Protein AF-0000000067923393 (afdb_homodimer)

Organism: Mesorhizobium plurifarium (NCBI:txid69974)

pLDDT: mean 88.21, std 11.75, range [45.73, 98.28]

Secondary structure (DSSP, 8-state):
--EEEEEE-TT--S-EEETTTTEEE-SBHHHHHHHHHHHTT-EEEEEESS-S----SEEEE---SSB--HHHHHHHTTSS-EETSS--B--HHHH-TTB--TTS---S-EEEEESSGGGGHHHHHHHHHHHHTT---TTTT-------EEESSGGGS-HHHHH-TTEEEEE---EEETTEEEEEEEEEETTEEEEEEEEESSSS--GGG-SEEEE-PPPHHHHHHHHHHT-SEEEEEEEEETTEEEEEEEESSPBP-HHHHHHHHHHHHHHHHHHHHHHHHH-/--EEEEEE-TT--S-EEETTTTEEE-SBHHHHHHHHHHHTT-EEEEEESS-S----SEEEE---SSB--HHHHHHHTTSS-EETSS--B--HHHH-TTB--TTS---S-EEEEESSGGGGHHHHHHHHHHHHTT---TTTT-------EEESSGGGS-HHHHH-TTEEEEE---EEETTEEEEEEEEEETTEEEEEEEEESSSS--GGG-SEEEE-PPPHHHHHHHHHHT-SEEEEEEEEETTEEEEEEEESSPBP-HHHHHHHHHHHHHHHHHHHHHHHHH-

Structure (mmCIF, N/CA/C/O backbone):
data_AF-0000000067923393-model_v1
#
loop_
_entity.id
_entity.type
_entity.pdbx_description
1 polymer 'ATP-grasp domain-containing protein'
#
loop_
_atom_site.group_PDB
_atom_site.id
_atom_site.type_symbol
_atom_site.label_atom_id
_atom_site.label_alt_id
_atom_site.label_comp_id
_atom_site.label_asym_id
_atom_site.label_entity_id
_atom_site.label_seq_id
_atom_site.pdbx_PDB_ins_code
_atom_site.Cartn_x
_atom_site.Cartn_y
_atom_site.Cartn_z
_atom_site.occupancy
_atom_site.B_iso_or_equiv
_atom_site.auth_seq_id
_atom_site.auth_comp_id
_atom_site.auth_asym_id
_atom_site.auth_atom_id
_atom_site.pdbx_PDB_model_num
ATOM 1 N N . MET A 1 1 ? -23.415 -9.97 -17.914 1 86 1 MET A N 1
ATOM 2 C CA . MET A 1 1 ? -23.41 -10.531 -16.566 1 86 1 MET A CA 1
ATOM 3 C C . MET A 1 1 ? -23.087 -12.021 -16.598 1 86 1 MET A C 1
ATOM 5 O O . MET A 1 1 ? -23.729 -12.785 -17.321 1 86 1 MET A O 1
ATOM 9 N N . ALA A 1 2 ? -21.91 -12.391 -16.109 1 90.92 2 ALA A N 1
ATOM 10 C CA . ALA A 1 2 ? -21.508 -13.795 -16.091 1 90.92 2 ALA A CA 1
ATOM 11 C C . ALA A 1 2 ? -21.603 -14.375 -14.683 1 90.92 2 ALA A C 1
ATOM 13 O O . ALA A 1 2 ? -21.506 -13.642 -13.695 1 90.92 2 ALA A O 1
ATOM 14 N N . ARG A 1 3 ? -21.958 -15.713 -14.657 1 96.64 3 ARG A N 1
ATOM 15 C CA . ARG A 1 3 ? -21.859 -16.481 -13.42 1 96.64 3 ARG A CA 1
ATOM 16 C C . ARG A 1 3 ? -20.465 -17.077 -13.254 1 96.64 3 ARG A C 1
ATOM 18 O O . ARG A 1 3 ? -20.016 -17.859 -14.094 1 96.64 3 ARG A O 1
ATOM 25 N N . ILE A 1 4 ? -19.783 -16.622 -12.185 1 95.75 4 ILE A N 1
ATOM 26 C CA . ILE A 1 4 ? -18.408 -17.037 -11.924 1 95.75 4 ILE A CA 1
ATOM 27 C C . ILE A 1 4 ? -18.379 -18.022 -10.758 1 95.75 4 ILE A C 1
ATOM 29 O O . ILE A 1 4 ? -18.969 -17.766 -9.706 1 95.75 4 ILE A O 1
ATOM 33 N N . ALA A 1 5 ? -17.763 -19.167 -10.977 1 97.36 5 ALA A N 1
ATOM 34 C CA . ALA A 1 5 ? -17.564 -20.143 -9.909 1 97.36 5 ALA A CA 1
ATOM 35 C C . ALA A 1 5 ? -16.1 -20.195 -9.479 1 97.36 5 ALA A C 1
ATOM 37 O O . ALA A 1 5 ? -15.199 -20.179 -10.321 1 97.36 5 ALA A O 1
ATOM 38 N N . VAL A 1 6 ? -15.851 -20.18 -8.205 1 97.54 6 VAL A N 1
ATOM 39 C CA . VAL A 1 6 ? -14.515 -20.379 -7.655 1 97.54 6 VAL A CA 1
ATOM 40 C C . VAL A 1 6 ? -14.434 -21.743 -6.974 1 97.54 6 VAL A C 1
ATOM 42 O O . VAL A 1 6 ? -15.068 -21.967 -5.94 1 97.54 6 VAL A O 1
ATOM 45 N N . ILE A 1 7 ? -13.667 -22.603 -7.559 1 97.99 7 ILE A N 1
ATOM 46 C CA . ILE A 1 7 ? -13.525 -23.954 -7.026 1 97.99 7 ILE A CA 1
ATOM 47 C C . ILE A 1 7 ? -12.401 -23.985 -5.992 1 97.99 7 ILE A C 1
ATOM 49 O O . ILE A 1 7 ? -11.24 -23.731 -6.321 1 97.99 7 ILE A O 1
ATOM 53 N N . THR A 1 8 ? -12.699 -24.286 -4.787 1 97.41 8 THR A N 1
ATOM 54 C CA . THR A 1 8 ? -11.711 -24.37 -3.717 1 97.41 8 THR A CA 1
ATOM 55 C C . THR A 1 8 ? -11.669 -25.777 -3.128 1 97.41 8 THR A C 1
ATOM 57 O O . THR A 1 8 ? -12.563 -26.588 -3.381 1 97.41 8 THR A O 1
ATOM 60 N N . HIS A 1 9 ? -10.567 -26.077 -2.445 1 96.37 9 HIS A N 1
ATOM 61 C CA . HIS A 1 9 ? -10.515 -27.339 -1.715 1 96.37 9 HIS A CA 1
ATOM 62 C C . HIS A 1 9 ? -11.598 -27.4 -0.643 1 96.37 9 HIS A C 1
ATOM 64 O O . HIS A 1 9 ? -11.898 -26.392 -0 1 96.37 9 HIS A O 1
ATOM 70 N N . GLU A 1 10 ? -12.128 -28.506 -0.413 1 94.93 10 GLU A N 1
ATOM 71 C CA . GLU A 1 10 ? -13.256 -28.667 0.501 1 94.93 10 GLU A CA 1
ATOM 72 C C . GLU A 1 10 ? -12.902 -28.184 1.904 1 94.93 10 GLU A C 1
ATOM 74 O O . GLU A 1 10 ? -13.774 -27.731 2.648 1 94.93 10 GLU A O 1
ATOM 79 N N . LEU A 1 11 ? -11.625 -28.155 2.215 1 93.3 11 LEU A N 1
ATOM 80 C CA . LEU A 1 11 ? -11.202 -27.777 3.559 1 93.3 11 LEU A CA 1
ATOM 81 C C . LEU A 1 11 ? -10.573 -26.388 3.56 1 93.3 11 LEU A C 1
ATOM 83 O O . LEU A 1 11 ? -10.082 -25.925 4.592 1 93.3 11 LEU A O 1
ATOM 87 N N . ASP A 1 12 ? -10.541 -25.725 2.376 1 89.76 12 ASP A N 1
ATOM 88 C CA . ASP A 1 12 ? -9.942 -24.399 2.266 1 89.76 12 ASP A CA 1
ATOM 89 C C . ASP A 1 12 ? -10.873 -23.327 2.828 1 89.76 12 ASP A C 1
ATOM 91 O O . ASP A 1 12 ? -12.096 -23.462 2.76 1 89.76 12 ASP A O 1
ATOM 95 N N . ARG A 1 13 ? -10.216 -22.33 3.404 1 82.39 13 ARG A N 1
ATOM 96 C CA . ARG A 1 13 ? -10.951 -21.146 3.836 1 82.39 13 ARG A CA 1
ATOM 97 C C . ARG A 1 13 ? -10.667 -19.961 2.92 1 82.39 13 ARG A C 1
ATOM 99 O O . ARG A 1 13 ? -9.899 -19.064 3.275 1 82.39 13 ARG A O 1
ATOM 106 N N . PHE A 1 14 ? -11.326 -20.072 1.775 1 88.27 14 PHE A N 1
ATOM 107 C CA . PHE A 1 14 ? -11.149 -18.993 0.81 1 88.27 14 PHE A CA 1
ATOM 108 C C . PHE A 1 14 ? -11.611 -17.663 1.393 1 88.27 14 PHE A C 1
ATOM 110 O O . PHE A 1 14 ? -10.937 -16.643 1.236 1 88.27 14 PHE A O 1
ATOM 117 N N . GLN A 1 15 ? -12.671 -17.712 2.021 1 81.13 15 GLN A N 1
ATOM 118 C CA . GLN A 1 15 ? -13.236 -16.528 2.661 1 81.13 15 GLN A CA 1
ATOM 119 C C . GLN A 1 15 ? -13.7 -16.84 4.081 1 81.13 15 GLN A C 1
ATOM 121 O O . GLN A 1 15 ? -14.154 -17.951 4.362 1 81.13 15 GLN A O 1
ATOM 126 N N . SER A 1 16 ? -13.28 -15.906 4.857 1 75.6 16 SER A N 1
ATOM 127 C CA . SER A 1 16 ? -13.72 -16.038 6.242 1 75.6 16 SER A CA 1
ATOM 128 C C . SER A 1 16 ? -14.385 -14.758 6.735 1 75.6 16 SER A C 1
ATOM 130 O O . SER A 1 16 ? -14.307 -13.718 6.077 1 75.6 16 SER A O 1
ATOM 132 N N . ARG A 1 17 ? -15.28 -14.805 7.599 1 66.08 17 ARG A N 1
ATOM 133 C CA . ARG A 1 17 ? -15.876 -13.639 8.243 1 66.08 17 ARG A CA 1
ATOM 134 C C . ARG A 1 17 ? -15.006 -13.144 9.393 1 66.08 17 ARG A C 1
ATOM 136 O O . ARG A 1 17 ? -14.582 -13.931 10.241 1 66.08 17 ARG A O 1
ATOM 143 N N . ARG A 1 18 ? -14.469 -11.96 8.993 1 57.73 18 ARG A N 1
ATOM 144 C CA . ARG A 1 18 ? -13.596 -11.418 10.029 1 57.73 18 ARG A CA 1
ATOM 145 C C . ARG A 1 18 ? -14.238 -10.217 10.715 1 57.73 18 ARG A C 1
ATOM 147 O O . ARG A 1 18 ? -14.9 -9.406 10.065 1 57.73 18 ARG A O 1
ATOM 154 N N . GLY A 1 19 ? -14.009 -10.096 12.007 1 45.73 19 GLY A N 1
ATOM 155 C CA . GLY A 1 19 ? -14.387 -8.954 12.823 1 45.73 19 GLY A CA 1
ATOM 156 C C . GLY A 1 19 ? -15.831 -9.002 13.286 1 45.73 19 GLY A C 1
ATOM 157 O O . GLY A 1 19 ? -16.571 -9.923 12.933 1 45.73 19 GLY A O 1
ATOM 158 N N . LEU A 1 20 ? -16.041 -8.091 14.191 1 46 20 LEU A N 1
ATOM 159 C CA . LEU A 1 20 ? -17.338 -7.994 14.85 1 46 20 LEU A CA 1
ATOM 160 C C . LEU A 1 20 ? -18.456 -7.822 13.827 1 46 20 LEU A C 1
ATOM 162 O O . LEU A 1 20 ? -19.582 -8.273 14.049 1 46 20 LEU A O 1
ATOM 166 N N . LEU A 1 21 ? -18.099 -7.245 12.723 1 54.94 21 LEU A N 1
ATOM 167 C CA . LEU A 1 21 ? -19.14 -6.968 11.739 1 54.94 21 LEU A CA 1
ATOM 168 C C . LEU A 1 21 ? -19.22 -8.085 10.704 1 54.94 21 LEU A C 1
ATOM 170 O O . LEU A 1 21 ? -19.993 -7.997 9.747 1 54.94 21 LEU A O 1
ATOM 174 N N . MET A 1 22 ? -18.487 -9.146 10.928 1 61.59 22 MET A N 1
ATOM 175 C CA . MET A 1 22 ? -18.485 -10.357 10.112 1 61.59 22 MET A CA 1
ATOM 176 C C . MET A 1 22 ? -18.216 -10.027 8.648 1 61.59 22 MET A C 1
ATOM 178 O O . MET A 1 22 ? -18.901 -10.531 7.757 1 61.59 22 MET A O 1
ATOM 182 N N . ARG A 1 23 ? -17.341 -9.007 8.513 1 62.92 23 ARG A N 1
ATOM 183 C CA . ARG A 1 23 ? -17.01 -8.659 7.135 1 62.92 23 ARG A CA 1
ATOM 184 C C . ARG A 1 23 ? -16.225 -9.778 6.461 1 62.92 23 ARG A C 1
ATOM 186 O O . ARG A 1 23 ? -15.363 -10.402 7.084 1 62.92 23 ARG A O 1
ATOM 193 N N . ARG A 1 24 ? -16.646 -10.092 5.282 1 72.05 24 ARG A N 1
ATOM 194 C CA . ARG A 1 24 ? -15.968 -11.127 4.509 1 72.05 24 ARG A CA 1
ATOM 195 C C . ARG A 1 24 ? -14.538 -10.713 4.175 1 72.05 24 ARG A C 1
ATOM 197 O O . ARG A 1 24 ? -14.293 -9.57 3.783 1 72.05 24 ARG A O 1
ATOM 204 N N . ASP A 1 25 ? -13.595 -11.614 4.581 1 74.42 25 ASP A N 1
ATOM 205 C CA . ASP A 1 25 ? -12.18 -11.383 4.305 1 74.42 25 ASP A CA 1
ATOM 206 C C . ASP A 1 25 ? -11.518 -12.64 3.744 1 74.42 25 ASP A C 1
ATOM 208 O O . ASP A 1 25 ? -12.064 -13.739 3.859 1 74.42 25 ASP A O 1
ATOM 212 N N . SER A 1 26 ? -10.538 -12.397 2.993 1 83.31 26 SER A N 1
ATOM 213 C CA . SER A 1 26 ? -9.791 -13.486 2.371 1 83.31 26 SER A CA 1
ATOM 214 C C . SER A 1 26 ? -8.302 -13.165 2.301 1 83.31 26 SER A C 1
ATOM 216 O O . SER A 1 26 ? -7.918 -12.005 2.141 1 83.31 26 SER A O 1
ATOM 218 N N . PRO A 1 27 ? -7.471 -14.14 2.491 1 83.38 27 PRO A N 1
ATOM 219 C CA . PRO A 1 27 ? -6.038 -13.897 2.308 1 83.38 27 PRO A CA 1
ATOM 220 C C . PRO A 1 27 ? -5.628 -13.868 0.837 1 83.38 27 PRO A C 1
ATOM 222 O O . PRO A 1 27 ? -4.49 -13.514 0.517 1 83.38 27 PRO A O 1
ATOM 225 N N . TYR A 1 28 ? -6.595 -14.152 -0.038 1 89.73 28 TYR A N 1
ATOM 226 C CA . TYR A 1 28 ? -6.26 -14.325 -1.447 1 89.73 28 TYR A CA 1
ATOM 227 C C . TYR A 1 28 ? -6.583 -13.066 -2.243 1 89.73 28 TYR A C 1
ATOM 229 O O . TYR A 1 28 ? -7.652 -12.475 -2.075 1 89.73 28 TYR A O 1
ATOM 237 N N . MET A 1 29 ? -5.663 -12.741 -3.081 1 88.65 29 MET A N 1
ATOM 238 C CA . MET A 1 29 ? -5.849 -11.596 -3.968 1 88.65 29 MET A CA 1
ATOM 239 C C . MET A 1 29 ? -7.089 -11.779 -4.838 1 88.65 29 MET A C 1
ATOM 241 O O . MET A 1 29 ? -7.778 -10.808 -5.155 1 88.65 29 MET A O 1
ATOM 245 N N . LEU A 1 30 ? -7.397 -13.038 -5.209 1 93.32 30 LEU A N 1
ATOM 246 C CA . LEU A 1 30 ? -8.557 -13.328 -6.044 1 93.32 30 LEU A CA 1
ATOM 247 C C . LEU A 1 30 ? -9.829 -12.758 -5.425 1 93.32 30 LEU A C 1
ATOM 249 O O . LEU A 1 30 ? -10.739 -12.338 -6.143 1 93.32 30 LEU A O 1
ATOM 253 N N . PHE A 1 31 ? -9.864 -12.701 -4.135 1 88.84 31 PHE A N 1
ATOM 254 C CA . PHE A 1 31 ? -11.016 -12.148 -3.433 1 88.84 31 PHE A CA 1
ATOM 255 C C . PHE A 1 31 ? -11.271 -10.708 -3.863 1 88.84 31 PHE A C 1
ATOM 257 O O . PHE A 1 31 ? -12.411 -10.329 -4.138 1 88.84 31 PHE A O 1
ATOM 264 N N . ASP A 1 32 ? -10.26 -9.944 -3.936 1 83.27 32 ASP A N 1
ATOM 265 C CA . ASP A 1 32 ? -10.387 -8.543 -4.325 1 83.27 32 ASP A CA 1
ATOM 266 C C . ASP A 1 32 ? -10.793 -8.415 -5.792 1 83.27 32 ASP A C 1
ATOM 268 O O . ASP A 1 32 ? -11.565 -7.525 -6.152 1 83.27 32 ASP A O 1
ATOM 272 N N . VAL A 1 33 ? -10.262 -9.267 -6.625 1 88.09 33 VAL A N 1
ATOM 273 C CA . VAL A 1 33 ? -10.607 -9.268 -8.043 1 88.09 33 VAL A CA 1
ATOM 274 C C . VAL A 1 33 ? -12.088 -9.598 -8.215 1 88.09 33 VAL A C 1
ATOM 276 O O . VAL A 1 33 ? -12.79 -8.946 -8.992 1 88.09 33 VAL A O 1
ATOM 279 N N . LEU A 1 34 ? -12.541 -10.586 -7.453 1 90.42 34 LEU A N 1
ATOM 280 C CA . LEU A 1 34 ? -13.936 -11.004 -7.53 1 90.42 34 LEU A CA 1
ATOM 281 C C . LEU A 1 34 ? -14.862 -9.904 -7.022 1 90.42 34 LEU A C 1
ATOM 283 O O . LEU A 1 34 ? -15.952 -9.705 -7.563 1 90.42 34 LEU A O 1
ATOM 287 N N . GLU A 1 35 ? -14.398 -9.214 -5.955 1 83.51 35 GLU A N 1
ATOM 288 C CA . GLU A 1 35 ? -15.194 -8.094 -5.463 1 83.51 35 GLU A CA 1
ATOM 289 C C . GLU A 1 35 ? -15.345 -7.013 -6.53 1 83.51 35 GLU A C 1
ATOM 291 O O . GLU A 1 35 ? -16.417 -6.422 -6.675 1 83.51 35 GLU A O 1
ATOM 296 N N . GLU A 1 36 ? -14.276 -6.763 -7.22 1 79.26 36 GLU A N 1
ATOM 297 C CA . GLU A 1 36 ? -14.339 -5.817 -8.331 1 79.26 36 GLU A CA 1
ATOM 298 C C . GLU A 1 36 ? -15.293 -6.305 -9.417 1 79.26 36 GLU A C 1
ATOM 300 O O . GLU A 1 36 ? -16.086 -5.525 -9.95 1 79.26 36 GLU A O 1
ATOM 305 N N . LEU A 1 37 ? -15.289 -7.582 -9.734 1 86.97 37 LEU A N 1
ATOM 306 C CA . LEU A 1 37 ? -16.159 -8.158 -10.753 1 86.97 37 LEU A CA 1
ATOM 307 C C . LEU A 1 37 ? -17.621 -8.081 -10.327 1 86.97 37 LEU A C 1
ATOM 309 O O . LEU A 1 37 ? -18.498 -7.805 -11.149 1 86.97 37 LEU A O 1
ATOM 313 N N . LYS A 1 38 ? -17.843 -8.292 -9.028 1 84.89 38 LYS A N 1
ATOM 314 C CA . LYS A 1 38 ? -19.198 -8.143 -8.503 1 84.89 38 LYS A CA 1
ATOM 315 C C . LYS A 1 38 ? -19.697 -6.711 -8.669 1 84.89 38 LYS A C 1
ATOM 317 O O . LYS A 1 38 ? -20.84 -6.49 -9.075 1 84.89 38 LYS A O 1
ATOM 322 N N . ARG A 1 39 ? -18.829 -5.814 -8.357 1 77.74 39 ARG A N 1
ATOM 323 C CA . ARG A 1 39 ? -19.178 -4.405 -8.505 1 77.74 39 ARG A CA 1
ATOM 324 C C . ARG A 1 39 ? -19.528 -4.076 -9.953 1 77.74 39 ARG A C 1
ATOM 326 O O . ARG A 1 39 ? -20.346 -3.192 -10.214 1 77.74 39 ARG A O 1
ATOM 333 N N . ARG A 1 40 ? -18.984 -4.871 -10.86 1 77.05 40 ARG A N 1
ATOM 334 C CA . ARG A 1 40 ? -19.187 -4.649 -12.288 1 77.05 40 ARG A CA 1
ATOM 335 C C . ARG A 1 40 ? -20.392 -5.432 -12.798 1 77.05 40 ARG A C 1
ATOM 337 O O . ARG A 1 40 ? -20.673 -5.437 -13.999 1 77.05 40 ARG A O 1
ATOM 344 N N . GLY A 1 41 ? -21.024 -6.189 -11.923 1 83.81 41 GLY A N 1
ATOM 345 C CA . GLY A 1 41 ? -22.308 -6.767 -12.289 1 83.81 41 GLY A CA 1
ATOM 346 C C . GLY A 1 41 ? -22.271 -8.279 -12.401 1 83.81 41 GLY A C 1
ATOM 347 O O . GLY A 1 41 ? -23.298 -8.914 -12.649 1 83.81 41 GLY A O 1
ATOM 348 N N . HIS A 1 42 ? -21.139 -8.944 -12.191 1 88.07 42 HIS A N 1
ATOM 349 C CA . HIS A 1 42 ? -21.036 -10.397 -12.263 1 88.07 42 HIS A CA 1
ATOM 350 C C . HIS A 1 42 ? -21.451 -11.044 -10.945 1 88.07 42 HIS A C 1
ATOM 352 O O . HIS A 1 42 ? -21.466 -10.386 -9.903 1 88.07 42 HIS A O 1
ATOM 358 N N . SER A 1 43 ? -21.885 -12.251 -11.031 1 94.21 43 SER A N 1
ATOM 359 C CA . SER A 1 43 ? -22.188 -13.032 -9.836 1 94.21 43 SER A CA 1
ATOM 360 C C . SER A 1 43 ? -21.082 -14.038 -9.538 1 94.21 43 SER A C 1
ATOM 362 O O . SER A 1 43 ? -20.477 -14.595 -10.457 1 94.21 43 SER A O 1
ATOM 364 N N . VAL A 1 44 ? -20.851 -14.213 -8.288 1 92.55 44 VAL A N 1
ATOM 365 C CA . VAL A 1 44 ? -19.757 -15.087 -7.878 1 92.55 44 VAL A CA 1
ATOM 366 C C . VAL A 1 44 ? -20.27 -16.127 -6.885 1 92.55 44 VAL A C 1
ATOM 368 O O . VAL A 1 44 ? -21.032 -15.8 -5.972 1 92.55 44 VAL A O 1
ATOM 371 N N . GLN A 1 45 ? -19.92 -17.325 -7.119 1 95.31 45 GLN A N 1
ATOM 372 C CA . GLN A 1 45 ? -20.206 -18.419 -6.197 1 95.31 45 GLN A CA 1
ATOM 373 C C . GLN A 1 45 ? -18.93 -19.166 -5.818 1 95.31 45 GLN A C 1
ATOM 375 O O . GLN A 1 45 ? -18.122 -19.505 -6.685 1 95.31 45 GLN A O 1
ATOM 380 N N . ILE A 1 46 ? -18.77 -19.417 -4.553 1 94.91 46 ILE A N 1
ATOM 381 C CA . ILE A 1 46 ? -17.645 -20.209 -4.067 1 94.91 46 ILE A CA 1
ATOM 382 C C . ILE A 1 46 ? -18.067 -21.67 -3.923 1 94.91 46 ILE A C 1
ATOM 384 O O . ILE A 1 46 ? -19.021 -21.979 -3.205 1 94.91 46 ILE A O 1
ATOM 388 N N . LEU A 1 47 ? -17.415 -22.535 -4.66 1 96.3 47 LEU A N 1
ATOM 389 C CA . LEU A 1 47 ? -17.682 -23.968 -4.599 1 96.3 47 LEU A CA 1
ATOM 390 C C . LEU A 1 47 ? -16.623 -24.684 -3.768 1 96.3 47 LEU A C 1
ATOM 392 O O . LEU A 1 47 ? -15.485 -24.848 -4.214 1 96.3 47 LEU A O 1
ATOM 396 N N . LYS A 1 48 ? -17.02 -25.133 -2.611 1 94.72 48 LYS A N 1
ATOM 397 C CA . LYS A 1 48 ? -16.118 -25.882 -1.741 1 94.72 48 LYS A CA 1
ATOM 398 C C . LYS A 1 48 ? -16.146 -27.371 -2.072 1 94.72 48 LYS A C 1
ATOM 400 O O . LYS A 1 48 ? -17.127 -28.059 -1.782 1 94.72 48 LYS A O 1
ATOM 405 N N . GLY A 1 49 ? -15.084 -27.776 -2.627 1 95.5 49 GLY A N 1
ATOM 406 C CA . GLY A 1 49 ? -15.04 -29.17 -3.041 1 95.5 49 GLY A CA 1
ATOM 407 C C . GLY A 1 49 ? -15.647 -29.404 -4.411 1 95.5 49 GLY A C 1
ATOM 408 O O . GLY A 1 49 ? -15.674 -28.499 -5.247 1 95.5 49 GLY A O 1
ATOM 409 N N . ILE A 1 50 ? -15.991 -30.687 -4.64 1 96.39 50 ILE A N 1
ATOM 410 C CA . ILE A 1 50 ? -16.38 -31.054 -5.997 1 96.39 50 ILE A CA 1
ATOM 411 C C . ILE A 1 50 ? -17.754 -31.721 -5.977 1 96.39 50 ILE A C 1
ATOM 413 O O . ILE A 1 50 ? -18.092 -32.486 -6.883 1 96.39 50 ILE A O 1
ATOM 417 N N . SER A 1 51 ? -18.533 -31.407 -5.008 1 94.79 51 SER A N 1
ATOM 418 C CA . SER A 1 51 ? -19.814 -32.092 -4.86 1 94.79 51 SER A CA 1
ATOM 419 C C . SER A 1 51 ? -20.915 -31.378 -5.636 1 94.79 51 SER A C 1
ATOM 421 O O . SER A 1 51 ? -21.893 -32.002 -6.052 1 94.79 51 SER A O 1
ATOM 423 N N . ALA A 1 52 ? -20.815 -30.067 -5.77 1 94.32 52 ALA A N 1
ATOM 424 C CA . ALA A 1 52 ? -21.847 -29.287 -6.448 1 94.32 52 ALA A CA 1
ATOM 425 C C . ALA A 1 52 ? -21.824 -29.537 -7.953 1 94.32 52 ALA A C 1
ATOM 427 O O . ALA A 1 52 ? -20.768 -29.811 -8.527 1 94.32 52 ALA A O 1
ATOM 428 N N . LYS A 1 53 ? -22.926 -29.475 -8.547 1 93.8 53 LYS A N 1
ATOM 429 C CA . LYS A 1 53 ? -22.989 -29.551 -10.004 1 93.8 53 LYS A CA 1
ATOM 430 C C . LYS A 1 53 ? -22.38 -28.309 -10.647 1 93.8 53 LYS A C 1
ATOM 432 O O . LYS A 1 53 ? -22.643 -27.186 -10.211 1 93.8 53 LYS A O 1
ATOM 437 N N . PRO A 1 54 ? -21.619 -28.53 -11.624 1 91.22 54 PRO A N 1
ATOM 438 C CA . PRO A 1 54 ? -21.023 -27.387 -12.32 1 91.22 54 PRO A CA 1
ATOM 439 C C . PRO A 1 54 ? -22.065 -26.501 -12.998 1 91.22 54 PRO A C 1
ATOM 441 O O . PRO A 1 54 ? -22.792 -26.961 -13.882 1 91.22 54 PRO A O 1
ATOM 444 N N . ALA A 1 55 ? -22.203 -25.331 -12.526 1 91.79 55 ALA A N 1
ATOM 445 C CA . ALA A 1 55 ? -23.172 -24.388 -13.08 1 91.79 55 ALA A CA 1
ATOM 446 C C . ALA A 1 55 ? -22.628 -22.963 -13.052 1 91.79 55 ALA A C 1
ATOM 448 O O . ALA A 1 55 ? -22.873 -22.216 -12.102 1 91.79 55 ALA A O 1
ATOM 449 N N . ALA A 1 56 ? -21.894 -22.578 -13.942 1 95.13 56 ALA A N 1
ATOM 450 C CA . ALA A 1 56 ? -21.356 -21.233 -14.125 1 95.13 56 ALA A CA 1
ATOM 451 C C . ALA A 1 56 ? -20.856 -21.032 -15.553 1 95.13 56 ALA A C 1
ATOM 453 O O . ALA A 1 56 ? -20.609 -22.002 -16.273 1 95.13 56 ALA A O 1
ATOM 454 N N . ASP A 1 57 ? -20.789 -19.881 -15.983 1 94.43 57 ASP A N 1
ATOM 455 C CA . ASP A 1 57 ? -20.284 -19.568 -17.316 1 94.43 57 ASP A CA 1
ATOM 456 C C . ASP A 1 57 ? -18.764 -19.712 -17.375 1 94.43 57 ASP A C 1
ATOM 458 O O . ASP A 1 57 ? -18.21 -20.074 -18.415 1 94.43 57 ASP A O 1
ATOM 462 N N . ILE A 1 58 ? -18.142 -19.394 -16.302 1 95.81 58 ILE A N 1
ATOM 463 C CA . ILE A 1 58 ? -16.69 -19.46 -16.179 1 95.81 58 ILE A CA 1
ATOM 464 C C . ILE A 1 58 ? -16.31 -19.82 -14.745 1 95.81 58 ILE A C 1
ATOM 466 O O . ILE A 1 58 ? -16.993 -19.424 -13.797 1 95.81 58 ILE A O 1
ATOM 470 N N . ALA A 1 59 ? -15.251 -20.635 -14.578 1 97.35 59 ALA A N 1
ATOM 471 C CA . ALA A 1 59 ? -14.786 -21.053 -13.258 1 97.35 59 ALA A CA 1
ATOM 472 C C . ALA A 1 59 ? -13.309 -20.718 -13.065 1 97.35 59 ALA A C 1
ATOM 474 O O . ALA A 1 59 ? -12.601 -20.428 -14.032 1 97.35 59 ALA A O 1
ATOM 475 N N . VAL A 1 60 ? -12.879 -20.645 -11.878 1 97.54 60 VAL A N 1
ATOM 476 C CA . VAL A 1 60 ? -11.475 -20.527 -11.495 1 97.54 60 VAL A CA 1
ATOM 477 C C . VAL A 1 60 ? -11.079 -21.706 -10.61 1 97.54 60 VAL A C 1
ATOM 479 O O . VAL A 1 60 ? -11.693 -21.941 -9.567 1 97.54 60 VAL A O 1
ATOM 482 N N . LEU A 1 61 ? -10.146 -22.472 -11.084 1 98.2 61 LEU A N 1
ATOM 483 C CA . LEU A 1 61 ? -9.588 -23.529 -10.248 1 98.2 61 LEU A CA 1
ATOM 484 C C . LEU A 1 61 ? -8.614 -22.956 -9.225 1 98.2 61 LEU A C 1
ATOM 486 O O . LEU A 1 61 ? -7.424 -22.807 -9.509 1 98.2 61 LEU A O 1
ATOM 490 N N . HIS A 1 62 ? -9.125 -22.604 -8.054 1 97.74 62 HIS A N 1
ATOM 491 C CA . HIS A 1 62 ? -8.384 -21.941 -6.987 1 97.74 62 HIS A CA 1
ATOM 492 C C . HIS A 1 62 ? -8.052 -22.912 -5.86 1 97.74 62 HIS A C 1
ATOM 494 O O . HIS A 1 62 ? -8.677 -22.875 -4.797 1 97.74 62 HIS A O 1
ATOM 500 N N . LEU A 1 63 ? -7.115 -23.732 -6.088 1 97.22 63 LEU A N 1
ATOM 501 C CA . LEU A 1 63 ? -6.623 -24.66 -5.076 1 97.22 63 LEU A CA 1
ATOM 502 C C . LEU A 1 63 ? -5.238 -24.247 -4.588 1 97.22 63 LEU A C 1
ATOM 504 O O . LEU A 1 63 ? -4.282 -24.224 -5.366 1 97.22 63 LEU A O 1
ATOM 508 N N . ASP A 1 64 ? -5.153 -23.918 -3.337 1 95.57 64 ASP A N 1
ATOM 509 C CA . ASP A 1 64 ? -3.877 -23.529 -2.744 1 95.57 64 ASP A CA 1
ATOM 510 C C . ASP A 1 64 ? -3.057 -24.756 -2.351 1 95.57 64 ASP A C 1
ATOM 512 O O . ASP A 1 64 ? -2.822 -24.998 -1.165 1 95.57 64 ASP A O 1
ATOM 516 N N . VAL A 1 65 ? -2.642 -25.488 -3.338 1 95.76 65 VAL A N 1
ATOM 517 C CA . VAL A 1 65 ? -1.833 -26.691 -3.173 1 95.76 65 VAL A CA 1
ATOM 518 C C . VAL A 1 65 ? -0.795 -26.773 -4.29 1 95.76 65 VAL A C 1
ATOM 520 O O . VAL A 1 65 ? -0.933 -26.114 -5.324 1 95.76 65 VAL A O 1
ATOM 523 N N . THR A 1 66 ? 0.172 -27.573 -4.078 1 96.09 66 THR A N 1
ATOM 524 C CA . THR A 1 66 ? 1.266 -27.7 -5.035 1 96.09 66 THR A CA 1
ATOM 525 C C . THR A 1 66 ? 0.812 -28.465 -6.276 1 96.09 66 THR A C 1
ATOM 527 O O . THR A 1 66 ? 1.032 -28.017 -7.403 1 96.09 66 THR A O 1
ATOM 530 N N . MET A 1 67 ? 0.203 -29.607 -6.037 1 95.98 67 MET A N 1
ATOM 531 C CA . MET A 1 67 ? -0.324 -30.446 -7.11 1 95.98 67 MET A CA 1
ATOM 532 C C . MET A 1 67 ? -1.841 -30.565 -7.011 1 95.98 67 MET A C 1
ATOM 534 O O . MET A 1 67 ? -2.371 -30.961 -5.971 1 95.98 67 MET A O 1
ATOM 538 N N . THR A 1 68 ? -2.496 -30.234 -8.062 1 96.96 68 THR A N 1
ATOM 539 C CA . THR A 1 68 ? -3.951 -30.332 -8.104 1 96.96 68 THR A CA 1
ATOM 540 C C . THR A 1 68 ? -4.393 -31.792 -8.145 1 96.96 68 THR A C 1
ATOM 542 O O . THR A 1 68 ? -3.966 -32.552 -9.016 1 96.96 68 THR A O 1
ATOM 545 N N . PRO A 1 69 ? -5.18 -32.208 -7.166 1 96.23 69 PRO A N 1
ATOM 546 C CA . PRO A 1 69 ? -5.703 -33.574 -7.248 1 96.23 69 PRO A CA 1
ATOM 547 C C . PRO A 1 69 ? -6.49 -33.829 -8.532 1 96.23 69 PRO A C 1
ATOM 549 O O . PRO A 1 69 ? -7.228 -32.954 -8.991 1 96.23 69 PRO A O 1
ATOM 552 N N . PRO A 1 70 ? -6.326 -35.013 -9.079 1 96.56 70 PRO A N 1
ATOM 553 C CA . PRO A 1 70 ? -6.957 -35.311 -10.367 1 96.56 70 PRO A CA 1
ATOM 554 C C . PRO A 1 70 ? -8.475 -35.144 -10.333 1 96.56 70 PRO A C 1
ATOM 556 O O . PRO A 1 70 ? -9.077 -34.736 -11.329 1 96.56 70 PRO A O 1
ATOM 559 N N . ASP A 1 71 ? -9.148 -35.444 -9.248 1 96.98 71 ASP A N 1
ATOM 560 C CA . ASP A 1 71 ? -10.601 -35.331 -9.167 1 96.98 71 ASP A CA 1
ATOM 561 C C . ASP A 1 71 ? -11.048 -33.878 -9.314 1 96.98 71 ASP A C 1
ATOM 563 O O . ASP A 1 71 ? -12.097 -33.602 -9.9 1 96.98 71 ASP A O 1
ATOM 567 N N . TYR A 1 72 ? -10.28 -32.996 -8.753 1 97.64 72 TYR A N 1
ATOM 568 C CA . TYR A 1 72 ? -10.611 -31.584 -8.906 1 97.64 72 TYR A CA 1
ATOM 569 C C . TYR A 1 72 ? -10.427 -31.133 -10.35 1 97.64 72 TYR A C 1
ATOM 571 O O . TYR A 1 72 ? -11.227 -30.351 -10.869 1 97.64 72 TYR A O 1
ATOM 579 N N . ALA A 1 73 ? -9.356 -31.586 -10.993 1 97.06 73 ALA A N 1
ATOM 580 C CA . ALA A 1 73 ? -9.137 -31.26 -12.399 1 97.06 73 ALA A CA 1
ATOM 581 C C . ALA A 1 73 ? -10.276 -31.784 -13.268 1 97.06 73 ALA A C 1
ATOM 583 O O . ALA A 1 73 ? -10.754 -31.085 -14.165 1 97.06 73 ALA A O 1
ATOM 584 N N . ASP A 1 74 ? -10.653 -33.011 -13.003 1 97.44 74 ASP A N 1
ATOM 585 C CA . ASP A 1 74 ? -11.755 -33.614 -13.747 1 97.44 74 ASP A CA 1
ATOM 586 C C . ASP A 1 74 ? -13.046 -32.823 -13.553 1 97.44 74 ASP A C 1
ATOM 588 O O . ASP A 1 74 ? -13.789 -32.593 -14.509 1 97.44 74 ASP A O 1
ATOM 592 N N . TYR A 1 75 ? -13.317 -32.457 -12.322 1 97.81 75 TYR A N 1
ATOM 593 C CA . TYR A 1 75 ? -14.483 -31.637 -12.011 1 97.81 75 TYR A CA 1
ATOM 594 C C . TYR A 1 75 ? -14.424 -30.304 -12.748 1 97.81 75 TYR A C 1
ATOM 596 O O . TYR A 1 75 ? -15.418 -29.866 -13.332 1 97.81 75 TYR A O 1
ATOM 604 N N . ALA A 1 76 ? -13.287 -29.669 -12.742 1 97.53 76 ALA A N 1
ATOM 605 C CA . ALA A 1 76 ? -13.094 -28.357 -13.353 1 97.53 76 ALA A CA 1
ATOM 606 C C . ALA A 1 76 ? -13.322 -28.415 -14.861 1 97.53 76 ALA A C 1
ATOM 608 O O . ALA A 1 76 ? -13.787 -27.444 -15.463 1 97.53 76 ALA A O 1
ATOM 609 N N . ARG A 1 77 ? -13.035 -29.559 -15.53 1 96.89 77 ARG A N 1
ATOM 610 C CA . ARG A 1 77 ? -13.174 -29.741 -16.971 1 96.89 77 ARG A CA 1
ATOM 611 C C . ARG A 1 77 ? -14.64 -29.693 -17.39 1 96.89 77 ARG A C 1
ATOM 613 O O . ARG A 1 77 ? -14.949 -29.474 -18.563 1 96.89 77 ARG A O 1
ATOM 620 N N . ARG A 1 78 ? -15.493 -29.868 -16.441 1 96.91 78 ARG A N 1
ATOM 621 C CA . ARG A 1 78 ? -16.916 -29.934 -16.756 1 96.91 78 ARG A CA 1
ATOM 622 C C . ARG A 1 78 ? -17.494 -28.54 -16.977 1 96.91 78 ARG A C 1
ATOM 624 O O . ARG A 1 78 ? -18.608 -28.397 -17.485 1 96.91 78 ARG A O 1
ATOM 631 N N . PHE A 1 79 ? -16.793 -27.506 -16.591 1 96.32 79 PHE A N 1
ATOM 632 C CA . PHE A 1 79 ? -17.228 -26.142 -16.865 1 96.32 79 PHE A CA 1
ATOM 633 C C . PHE A 1 79 ? -16.882 -25.739 -18.293 1 96.32 79 PHE A C 1
ATOM 635 O O . PHE A 1 79 ? -15.923 -26.252 -18.873 1 96.32 79 PHE A O 1
ATOM 642 N N . PRO A 1 80 ? -17.698 -24.846 -18.9 1 94.52 80 PRO A N 1
ATOM 643 C CA . PRO A 1 80 ? -17.375 -24.406 -20.259 1 94.52 80 PRO A CA 1
ATOM 644 C C . PRO A 1 80 ? -15.953 -23.863 -20.381 1 94.52 80 PRO A C 1
ATOM 646 O O . PRO A 1 80 ? -15.295 -24.071 -21.404 1 94.52 80 PRO A O 1
ATOM 649 N N . PHE A 1 81 ? -15.471 -23.173 -19.355 1 95.53 81 PHE A N 1
ATOM 650 C CA . PHE A 1 81 ? -14.114 -22.647 -19.257 1 95.53 81 PHE A CA 1
ATOM 651 C C . PHE A 1 81 ? -13.671 -22.56 -17.802 1 95.53 81 PHE A C 1
ATOM 653 O O . PHE A 1 81 ? -14.455 -22.178 -16.931 1 95.53 81 PHE A O 1
ATOM 660 N N . CYS A 1 82 ? -12.49 -22.947 -17.597 1 97.28 82 CYS A N 1
ATOM 661 C CA . CYS A 1 82 ? -11.958 -22.883 -16.24 1 97.28 82 CYS A CA 1
ATOM 662 C C . CYS A 1 82 ? -10.543 -22.318 -16.236 1 97.28 82 CYS A C 1
ATOM 664 O O . CYS A 1 82 ? -9.649 -22.866 -16.882 1 97.28 82 CYS A O 1
ATOM 666 N N . LEU A 1 83 ? -10.411 -21.158 -15.549 1 97.41 83 LEU A N 1
ATOM 667 C CA . LEU A 1 83 ? -9.077 -20.592 -15.379 1 97.41 83 LEU A CA 1
ATOM 668 C C . LEU A 1 83 ? -8.174 -21.552 -14.611 1 97.41 83 LEU A C 1
ATOM 670 O O . LEU A 1 83 ? -8.599 -22.153 -13.622 1 97.41 83 LEU A O 1
ATOM 674 N N . ASN A 1 84 ? -6.895 -21.685 -15.122 1 98.01 84 ASN A N 1
ATOM 675 C CA . ASN A 1 84 ? -5.819 -22.425 -14.472 1 98.01 84 ASN A CA 1
ATOM 676 C C . ASN A 1 84 ? -6.074 -23.929 -14.504 1 98.01 84 ASN A C 1
ATOM 678 O O . ASN A 1 84 ? -5.579 -24.666 -13.65 1 98.01 84 ASN A O 1
ATOM 682 N N . LEU A 1 85 ? -6.914 -24.352 -15.439 1 97.5 85 LEU A N 1
ATOM 683 C CA . LEU A 1 85 ? -7.12 -25.785 -15.622 1 97.5 85 LEU A CA 1
ATOM 684 C C . LEU A 1 85 ? -5.807 -26.484 -15.957 1 97.5 85 LEU A C 1
ATOM 686 O O . LEU A 1 85 ? -5.578 -27.62 -15.535 1 97.5 85 LEU A O 1
ATOM 690 N N . GLY A 1 86 ? -4.981 -25.803 -16.678 1 96.67 86 GLY A N 1
ATOM 691 C CA . GLY A 1 86 ? -3.712 -26.377 -17.096 1 96.67 86 GLY A CA 1
ATOM 692 C C . GLY A 1 86 ? -2.617 -26.225 -16.056 1 96.67 86 GLY A C 1
ATOM 693 O O . GLY A 1 86 ? -1.562 -26.853 -16.162 1 96.67 86 GLY A O 1
ATOM 694 N N . ALA A 1 87 ? -2.804 -25.43 -15.022 1 97.07 87 ALA A N 1
ATOM 695 C CA . ALA A 1 87 ? -1.797 -25.162 -13.999 1 97.07 87 ALA A CA 1
ATOM 696 C C . ALA A 1 87 ? -1.915 -26.149 -12.841 1 97.07 87 ALA A C 1
ATOM 698 O O . ALA A 1 87 ? -2.154 -25.751 -11.699 1 97.07 87 ALA A O 1
ATOM 699 N N . THR A 1 88 ? -1.656 -27.38 -13.079 1 96.25 88 THR A N 1
ATOM 700 C CA . THR A 1 88 ? -1.991 -28.433 -12.127 1 96.25 88 THR A CA 1
ATOM 701 C C . THR A 1 88 ? -0.784 -28.787 -11.264 1 96.25 88 THR A C 1
ATOM 703 O O . THR A 1 88 ? -0.921 -29.459 -10.24 1 96.25 88 THR A O 1
ATOM 706 N N . ASP A 1 89 ? 0.418 -28.427 -11.682 1 97.05 89 ASP A N 1
ATOM 707 C CA . ASP A 1 89 ? 1.642 -28.688 -10.93 1 97.05 89 ASP A CA 1
ATOM 708 C C . ASP A 1 89 ? 2.523 -27.442 -10.865 1 97.05 89 ASP A C 1
ATOM 710 O O . ASP A 1 89 ? 3.105 -27.034 -11.873 1 97.05 89 ASP A O 1
ATOM 714 N N . ILE A 1 90 ? 2.586 -26.884 -9.64 1 97.64 90 ILE A N 1
ATOM 715 C CA . ILE A 1 90 ? 3.366 -25.659 -9.5 1 97.64 90 ILE A CA 1
ATOM 716 C C . ILE A 1 90 ? 4.589 -25.923 -8.625 1 97.64 90 ILE A C 1
ATOM 718 O O . ILE A 1 90 ? 5.141 -24.998 -8.024 1 97.64 90 ILE A O 1
ATOM 722 N N . SER A 1 91 ? 4.989 -27.18 -8.457 1 96.75 91 SER A N 1
ATOM 723 C CA . SER A 1 91 ? 6.183 -27.513 -7.686 1 96.75 91 SER A CA 1
ATOM 724 C C . SER A 1 91 ? 7.408 -26.779 -8.22 1 96.75 91 SER A C 1
ATOM 726 O O . SER A 1 91 ? 7.567 -26.626 -9.433 1 96.75 91 SER A O 1
ATOM 728 N N . LYS A 1 92 ? 8.21 -26.411 -7.344 1 95.35 92 LYS A N 1
ATOM 729 C CA . LYS A 1 92 ? 9.392 -25.652 -7.74 1 95.35 92 LYS A CA 1
ATOM 730 C C . LYS A 1 92 ? 10.308 -26.486 -8.631 1 95.35 92 LYS A C 1
ATOM 732 O O . LYS A 1 92 ? 10.971 -25.951 -9.523 1 95.35 92 LYS A O 1
ATOM 737 N N . ARG A 1 93 ? 10.34 -27.78 -8.491 1 94.15 93 ARG A N 1
ATOM 738 C CA . ARG A 1 93 ? 11.143 -28.66 -9.333 1 94.15 93 ARG A CA 1
ATOM 739 C C . ARG A 1 93 ? 10.712 -28.563 -10.793 1 94.15 93 ARG A C 1
ATOM 741 O O . ARG A 1 93 ? 11.532 -28.72 -11.7 1 94.15 93 ARG A O 1
ATOM 748 N N . ARG A 1 94 ? 9.514 -28.29 -10.956 1 94.14 94 ARG A N 1
ATOM 749 C CA . ARG A 1 94 ? 8.963 -28.221 -12.305 1 94.14 94 ARG A CA 1
ATOM 750 C C . ARG A 1 94 ? 9.087 -26.813 -12.876 1 94.14 94 ARG A C 1
ATOM 752 O O . ARG A 1 94 ? 9.412 -26.641 -14.053 1 94.14 94 ARG A O 1
ATOM 759 N N . VAL A 1 95 ? 8.895 -25.789 -12.094 1 96.81 95 VAL A N 1
ATOM 760 C CA . VAL A 1 95 ? 8.658 -24.454 -12.634 1 96.81 95 VAL A CA 1
ATOM 761 C C . VAL A 1 95 ? 9.948 -23.638 -12.581 1 96.81 95 VAL A C 1
ATOM 763 O O . VAL A 1 95 ? 10.148 -22.729 -13.39 1 96.81 95 VAL A O 1
ATOM 766 N N . SER A 1 96 ? 10.814 -23.911 -11.638 1 96.54 96 SER A N 1
ATOM 767 C CA . SER A 1 96 ? 11.943 -23.023 -11.375 1 96.54 96 SER A CA 1
ATOM 768 C C . SER A 1 96 ? 12.96 -23.071 -12.51 1 96.54 96 SER A C 1
ATOM 770 O O . SER A 1 96 ? 13.409 -24.15 -12.903 1 96.54 96 SER A O 1
ATOM 772 N N . GLY A 1 97 ? 13.308 -21.919 -12.963 1 96.76 97 GLY A N 1
ATOM 773 C CA . GLY A 1 97 ? 14.371 -21.815 -13.95 1 96.76 97 GLY A CA 1
ATOM 774 C C . GLY A 1 97 ? 15.758 -21.85 -13.337 1 96.76 97 GLY A C 1
ATOM 775 O O . GLY A 1 97 ? 16.76 -21.849 -14.056 1 96.76 97 GLY A O 1
ATOM 776 N N . ALA A 1 98 ? 15.824 -21.928 -12.026 1 97.04 98 ALA A N 1
ATOM 777 C CA . ALA A 1 98 ? 17.106 -21.902 -11.327 1 97.04 98 ALA A CA 1
ATOM 778 C C . ALA A 1 98 ? 17.468 -23.285 -10.792 1 97.04 98 ALA A C 1
ATOM 780 O O . ALA A 1 98 ? 18.53 -23.467 -10.193 1 97.04 98 ALA A O 1
ATOM 781 N N . ALA A 1 99 ? 16.593 -24.263 -10.99 1 96.95 99 ALA A N 1
ATOM 782 C CA . ALA A 1 99 ? 16.837 -25.607 -10.474 1 96.95 99 ALA A CA 1
ATOM 783 C C . ALA A 1 99 ? 18.117 -26.196 -11.059 1 96.95 99 ALA A C 1
ATOM 785 O O . ALA A 1 99 ? 18.416 -25.997 -12.239 1 96.95 99 ALA A O 1
ATOM 786 N N . ILE A 1 100 ? 18.832 -26.891 -10.162 1 96.73 100 ILE A N 1
ATOM 787 C CA . ILE A 1 100 ? 20.106 -27.455 -10.595 1 96.73 100 ILE A CA 1
ATOM 788 C C . ILE A 1 100 ? 20.287 -28.846 -9.992 1 96.73 100 ILE A C 1
ATOM 790 O O . ILE A 1 100 ? 19.832 -29.11 -8.877 1 96.73 100 ILE A O 1
ATOM 794 N N . GLY A 1 101 ? 20.917 -29.715 -10.804 1 94.74 101 GLY A N 1
ATOM 795 C CA . GLY A 1 101 ? 21.186 -31.066 -10.339 1 94.74 101 GLY A CA 1
ATOM 796 C C . GLY A 1 101 ? 22.57 -31.225 -9.737 1 94.74 101 GLY A C 1
ATOM 797 O O . GLY A 1 101 ? 23.405 -30.323 -9.84 1 94.74 101 GLY A O 1
ATOM 798 N N . LYS A 1 102 ? 22.754 -32.372 -9.131 1 92.19 102 LYS A N 1
ATOM 799 C CA . LYS A 1 102 ? 23.998 -32.681 -8.431 1 92.19 102 LYS A CA 1
ATOM 800 C C . LYS A 1 102 ? 25.19 -32.632 -9.382 1 92.19 102 LYS A C 1
ATOM 802 O O . LYS A 1 102 ? 26.297 -32.269 -8.979 1 92.19 102 LYS A O 1
ATOM 807 N N . ASP A 1 103 ? 24.964 -32.935 -10.661 1 91.92 103 ASP A N 1
ATOM 808 C CA . ASP A 1 103 ? 26.069 -33.091 -11.6 1 91.92 103 ASP A CA 1
ATOM 809 C C . ASP A 1 103 ? 26.237 -31.843 -12.464 1 91.92 103 ASP A C 1
ATOM 811 O O . ASP A 1 103 ? 27.079 -31.813 -13.364 1 91.92 103 ASP A O 1
ATOM 815 N N . ASP A 1 104 ? 25.41 -30.873 -12.187 1 93.73 104 ASP A N 1
ATOM 816 C CA . ASP A 1 104 ? 25.504 -29.645 -12.971 1 93.73 104 ASP A CA 1
ATOM 817 C C . ASP A 1 104 ? 26.74 -28.838 -12.582 1 93.73 104 ASP A C 1
ATOM 819 O O . ASP A 1 104 ? 27.259 -28.984 -11.473 1 93.73 104 ASP A O 1
ATOM 823 N N . HIS A 1 105 ? 27.193 -28.051 -13.547 1 92.56 105 HIS A N 1
ATOM 824 C CA . HIS A 1 105 ? 28.317 -27.153 -13.306 1 92.56 105 HIS A CA 1
ATOM 825 C C . HIS A 1 105 ? 27.837 -25.776 -12.86 1 92.56 105 HIS A C 1
ATOM 827 O O . HIS A 1 105 ? 27.2 -25.056 -13.632 1 92.56 105 HIS A O 1
ATOM 833 N N . TRP A 1 106 ? 28.077 -25.478 -11.643 1 95.28 106 TRP A N 1
ATOM 834 C CA . TRP A 1 106 ? 27.725 -24.186 -11.062 1 95.28 106 TRP A CA 1
ATOM 835 C C . TRP A 1 106 ? 28.707 -23.798 -9.962 1 95.28 106 TRP A C 1
ATOM 837 O O . TRP A 1 106 ? 28.902 -24.548 -9.003 1 95.28 106 TRP A O 1
ATOM 847 N N . ALA A 1 107 ? 29.358 -22.631 -10.066 1 93.41 107 ALA A N 1
ATOM 848 C CA . ALA A 1 107 ? 30.411 -22.208 -9.146 1 93.41 107 ALA A CA 1
ATOM 849 C C . ALA A 1 107 ? 29.853 -21.299 -8.054 1 93.41 107 ALA A C 1
ATOM 851 O O . ALA A 1 107 ? 30.555 -20.965 -7.097 1 93.41 107 ALA A O 1
ATOM 852 N N . GLY A 1 108 ? 28.605 -20.923 -8.191 1 94.66 108 GLY A N 1
ATOM 853 C CA . GLY A 1 108 ? 28.047 -19.985 -7.23 1 94.66 108 GLY A CA 1
ATOM 854 C C . GLY A 1 108 ? 27.315 -20.664 -6.088 1 94.66 108 GLY A C 1
ATOM 855 O O . GLY A 1 108 ? 27.368 -21.888 -5.951 1 94.66 108 GLY A O 1
ATOM 856 N N . LYS A 1 109 ? 26.688 -19.833 -5.234 1 95.99 109 LYS A N 1
ATOM 857 C CA . LYS A 1 109 ? 25.913 -20.324 -4.098 1 95.99 109 LYS A CA 1
ATOM 858 C C . LYS A 1 109 ? 24.639 -21.023 -4.562 1 95.99 109 LYS A C 1
ATOM 860 O O . LYS A 1 109 ? 24.166 -20.787 -5.676 1 95.99 109 LYS A O 1
ATOM 865 N N . VAL A 1 110 ? 24.21 -21.896 -3.701 1 96.88 110 VAL A N 1
ATOM 866 C CA . VAL A 1 110 ? 22.953 -22.583 -3.981 1 96.88 110 VAL A CA 1
ATOM 867 C C . VAL A 1 110 ? 22.036 -22.499 -2.763 1 96.88 110 VAL A C 1
ATOM 869 O O . VAL A 1 110 ? 22.487 -22.192 -1.657 1 96.88 110 VAL A O 1
ATOM 872 N N . ILE A 1 111 ? 20.764 -22.696 -3.042 1 95.88 111 ILE A N 1
ATOM 873 C CA . ILE A 1 111 ? 19.767 -22.646 -1.978 1 95.88 111 ILE A CA 1
ATOM 874 C C . ILE A 1 111 ? 18.884 -23.89 -2.04 1 95.88 111 ILE A C 1
ATOM 876 O O . ILE A 1 111 ? 18.51 -24.34 -3.126 1 95.88 111 ILE A O 1
ATOM 880 N N . VAL A 1 112 ? 18.681 -24.444 -0.899 1 94.92 112 VAL A N 1
ATOM 881 C CA . VAL A 1 112 ? 17.766 -25.574 -0.785 1 94.92 112 VAL A CA 1
ATOM 882 C C . VAL A 1 112 ? 16.407 -25.091 -0.285 1 94.92 112 VAL A C 1
ATOM 884 O O . VAL A 1 112 ? 16.318 -24.437 0.757 1 94.92 112 VAL A O 1
ATOM 887 N N . LYS A 1 113 ? 15.374 -25.468 -1.089 1 92.94 113 LYS A N 1
ATOM 888 C CA . LYS A 1 113 ? 14.012 -25.052 -0.766 1 92.94 113 LYS A CA 1
ATOM 889 C C . LYS A 1 113 ? 13.048 -26.234 -0.826 1 92.94 113 LYS A C 1
ATOM 891 O O . LYS A 1 113 ? 13.379 -27.285 -1.379 1 92.94 113 LYS A O 1
ATOM 896 N N . SER A 1 114 ? 11.959 -26.037 -0.164 1 93.25 114 SER A N 1
ATOM 897 C CA . SER A 1 114 ? 10.86 -26.963 -0.419 1 93.25 114 SER A CA 1
ATOM 898 C C . SER A 1 114 ? 10.371 -26.857 -1.86 1 93.25 114 SER A C 1
ATOM 900 O O . SER A 1 114 ? 10.278 -25.758 -2.41 1 93.25 114 SER A O 1
ATOM 902 N N . SER A 1 115 ? 10.117 -28.071 -2.44 1 94.42 115 SER A N 1
ATOM 903 C CA . SER A 1 115 ? 9.526 -28.077 -3.774 1 94.42 115 SER A CA 1
ATOM 904 C C . SER A 1 115 ? 8.046 -27.713 -3.725 1 94.42 115 SER A C 1
ATOM 906 O O . SER A 1 115 ? 7.437 -27.429 -4.758 1 94.42 115 SER A O 1
ATOM 908 N N . LEU A 1 116 ? 7.53 -27.609 -2.482 1 93.4 116 LEU A N 1
ATOM 909 C CA . LEU A 1 116 ? 6.101 -27.375 -2.302 1 93.4 116 LEU A CA 1
ATOM 910 C C . LEU A 1 116 ? 5.799 -25.881 -2.24 1 93.4 116 LEU A C 1
ATOM 912 O O . LEU A 1 116 ? 6.687 -25.075 -1.954 1 93.4 116 LEU A O 1
ATOM 916 N N . ASN A 1 117 ? 4.552 -25.641 -2.575 1 90.11 117 ASN A N 1
ATOM 917 C CA . ASN A 1 117 ? 4.048 -24.275 -2.487 1 90.11 117 ASN A CA 1
ATOM 918 C C . ASN A 1 117 ? 4.161 -23.726 -1.067 1 90.11 117 ASN A C 1
ATOM 920 O O . ASN A 1 117 ? 3.755 -24.386 -0.109 1 90.11 117 ASN A O 1
ATOM 924 N N . HIS A 1 118 ? 4.753 -22.582 -1.029 1 88.72 118 HIS A N 1
ATOM 925 C CA . HIS A 1 118 ? 4.881 -21.903 0.256 1 88.72 118 HIS A CA 1
ATOM 926 C C . HIS A 1 118 ? 5.384 -22.856 1.335 1 88.72 118 HIS A C 1
ATOM 928 O O . HIS A 1 118 ? 4.762 -22.989 2.392 1 88.72 118 HIS A O 1
ATOM 934 N N . ARG A 1 119 ? 6.338 -23.598 1.046 1 88.58 119 ARG A N 1
ATOM 935 C CA . ARG A 1 119 ? 7.041 -24.491 1.96 1 88.58 119 ARG A CA 1
ATOM 936 C C . ARG A 1 119 ? 6.134 -25.626 2.423 1 88.58 119 ARG A C 1
ATOM 938 O O . ARG A 1 119 ? 6.372 -26.23 3.471 1 88.58 119 ARG A O 1
ATOM 945 N N . GLY A 1 120 ? 5.056 -25.794 1.738 1 89.37 120 GLY A N 1
ATOM 946 C CA . GLY A 1 120 ? 4.147 -26.876 2.081 1 89.37 120 GLY A CA 1
ATOM 947 C C . GLY A 1 120 ? 3.115 -26.481 3.12 1 89.37 120 GLY A C 1
ATOM 948 O O . GLY A 1 120 ? 2.287 -27.301 3.523 1 89.37 120 GLY A O 1
ATOM 949 N N . THR A 1 121 ? 3.079 -25.297 3.467 1 89.49 121 THR A N 1
ATOM 950 C CA . THR A 1 121 ? 2.205 -24.815 4.531 1 89.49 121 THR A CA 1
ATOM 951 C C . THR A 1 121 ? 0.739 -25.017 4.16 1 89.49 121 THR A C 1
ATOM 953 O O . THR A 1 121 ? -0.058 -25.474 4.983 1 89.49 121 THR A O 1
ATOM 956 N N . PRO A 1 122 ? 0.357 -24.744 2.916 1 90.52 122 PRO A N 1
ATOM 957 C CA . PRO A 1 122 ? -1.056 -24.945 2.586 1 90.52 122 PRO A CA 1
ATOM 958 C C . PRO A 1 122 ? -1.501 -26.396 2.755 1 90.52 122 PRO A C 1
ATOM 960 O O . PRO A 1 122 ? -2.566 -26.658 3.319 1 90.52 122 PRO A O 1
ATOM 963 N N . GLU A 1 123 ? -0.683 -27.304 2.318 1 93.45 123 GLU A N 1
ATOM 964 C CA . GLU A 1 123 ? -1.002 -28.722 2.452 1 93.45 123 GLU A CA 1
ATOM 965 C C . GLU A 1 123 ? -1.088 -29.132 3.92 1 93.45 123 GLU A C 1
ATOM 967 O O . GLU A 1 123 ? -1.998 -29.864 4.313 1 93.45 123 GLU A O 1
ATOM 972 N N . GLN A 1 124 ? -0.171 -28.585 4.658 1 90.41 124 GLN A N 1
ATOM 973 C CA . GLN A 1 124 ? -0.182 -28.901 6.083 1 90.41 124 GLN A CA 1
ATOM 974 C C . GLN A 1 124 ? -1.439 -28.358 6.756 1 90.41 124 GLN A C 1
ATOM 976 O O . GLN A 1 124 ? -2.011 -29.009 7.632 1 90.41 124 GLN A O 1
ATOM 981 N N . GLN A 1 125 ? -1.794 -27.215 6.352 1 90.97 125 GLN A N 1
ATOM 982 C CA . GLN A 1 125 ? -3 -26.615 6.911 1 90.97 125 GLN A CA 1
ATOM 983 C C . GLN A 1 125 ? -4.236 -27.442 6.567 1 90.97 125 GLN A C 1
ATOM 985 O O . GLN A 1 125 ? -5.104 -27.653 7.416 1 90.97 125 GLN A O 1
ATOM 990 N N . LEU A 1 126 ? -4.317 -27.949 5.385 1 93.41 126 LEU A N 1
ATOM 991 C CA . LEU A 1 126 ? -5.438 -28.783 4.964 1 93.41 126 LEU A CA 1
ATOM 992 C C . LEU A 1 126 ? -5.438 -30.112 5.713 1 93.41 126 LEU A C 1
ATOM 994 O O . LEU A 1 126 ? -6.495 -30.599 6.121 1 93.41 126 LEU A O 1
ATOM 998 N N . ASN A 1 127 ? -4.253 -30.622 5.927 1 94.09 127 ASN A N 1
ATOM 999 C CA . ASN A 1 127 ? -4.145 -31.849 6.708 1 94.09 127 ASN A CA 1
ATOM 1000 C C . ASN A 1 127 ? -4.633 -31.648 8.14 1 94.09 127 ASN A C 1
ATOM 1002 O O . ASN A 1 127 ? -5.356 -32.489 8.677 1 94.09 127 ASN A O 1
ATOM 1006 N N . GLN A 1 128 ? -4.224 -30.536 8.659 1 91.64 128 GLN A N 1
ATOM 1007 C CA . GLN A 1 128 ? -4.635 -30.238 10.026 1 91.64 128 GLN A CA 1
ATOM 1008 C C . GLN A 1 128 ? -6.152 -30.123 10.133 1 91.64 128 GLN A C 1
ATOM 1010 O O . GLN A 1 128 ? -6.756 -30.645 11.072 1 91.64 128 GLN A O 1
ATOM 1015 N N . ARG A 1 129 ? -6.715 -29.523 9.194 1 90.88 129 ARG A N 1
ATOM 1016 C CA . ARG A 1 129 ? -8.165 -29.358 9.202 1 90.88 129 ARG A CA 1
ATOM 1017 C C . ARG A 1 129 ? -8.87 -30.693 8.991 1 90.88 129 ARG A C 1
ATOM 1019 O O . ARG A 1 129 ? -9.91 -30.955 9.6 1 90.88 129 ARG A O 1
ATOM 1026 N N . ALA A 1 130 ? -8.333 -31.477 8.127 1 93.43 130 ALA A N 1
ATOM 1027 C CA . ALA A 1 130 ? -8.88 -32.814 7.918 1 93.43 130 ALA A CA 1
ATOM 1028 C C . ALA A 1 130 ? -8.84 -33.631 9.206 1 93.43 130 ALA A C 1
ATOM 1030 O O . ALA A 1 130 ? -9.826 -34.275 9.572 1 93.43 130 ALA A O 1
ATOM 1031 N N . ARG A 1 131 ? -7.686 -33.531 9.892 1 92.81 131 ARG A N 1
ATOM 1032 C CA . ARG A 1 131 ? -7.537 -34.253 11.151 1 92.81 131 ARG A CA 1
ATOM 1033 C C . ARG A 1 131 ? -8.588 -33.811 12.163 1 92.81 131 ARG A C 1
ATOM 1035 O O . ARG A 1 131 ? -9.189 -34.643 12.845 1 92.81 131 ARG A O 1
ATOM 1042 N N . ARG A 1 132 ? -8.8 -32.532 12.2 1 92.63 132 ARG A N 1
ATOM 1043 C CA . ARG A 1 132 ? -9.764 -31.979 13.146 1 92.63 132 ARG A CA 1
ATOM 1044 C C . ARG A 1 132 ? -11.18 -32.442 12.819 1 92.63 132 ARG A C 1
ATOM 1046 O O . ARG A 1 132 ? -12.008 -32.606 13.718 1 92.63 132 ARG A O 1
ATOM 1053 N N . ALA A 1 133 ? -11.426 -32.637 11.584 1 91.89 133 ALA A N 1
ATOM 1054 C CA . ALA A 1 133 ? -12.753 -33.051 11.138 1 91.89 133 ALA A CA 1
ATOM 1055 C C . ALA A 1 133 ? -12.881 -34.572 11.135 1 91.89 133 ALA A C 1
ATOM 1057 O O . ALA A 1 133 ? -13.909 -35.114 10.722 1 91.89 133 ALA A O 1
ATOM 1058 N N . GLY A 1 134 ? -11.843 -35.29 11.517 1 92.96 134 GLY A N 1
ATOM 1059 C CA . GLY A 1 134 ? -11.866 -36.744 11.545 1 92.96 134 GLY A CA 1
ATOM 1060 C C . GLY A 1 134 ? -11.81 -37.369 10.163 1 92.96 134 GLY A C 1
ATOM 1061 O O . GLY A 1 134 ? -12.358 -38.451 9.943 1 92.96 134 GLY A O 1
ATOM 1062 N N . LYS A 1 135 ? -11.284 -36.668 9.271 1 93.48 135 LYS A N 1
ATOM 1063 C CA . LYS A 1 135 ? -11.172 -37.145 7.896 1 93.48 135 LYS A CA 1
ATOM 1064 C C . LYS A 1 135 ? -9.73 -37.508 7.555 1 93.48 135 LYS A C 1
ATOM 1066 O O . LYS A 1 135 ? -8.798 -37.077 8.238 1 93.48 135 LYS A O 1
ATOM 1071 N N . PRO A 1 136 ? -9.554 -38.345 6.522 1 93.63 136 PRO A N 1
ATOM 1072 C CA . PRO A 1 136 ? -8.19 -38.634 6.074 1 93.63 136 PRO A CA 1
ATOM 1073 C C . PRO A 1 136 ? -7.47 -37.398 5.539 1 93.63 136 PRO A C 1
ATOM 1075 O O . PRO A 1 136 ? -8.089 -36.553 4.886 1 93.63 136 PRO A O 1
ATOM 1078 N N . GLU A 1 137 ? -6.205 -37.362 5.828 1 94.04 137 GLU A N 1
ATOM 1079 C CA . GLU A 1 137 ? -5.394 -36.256 5.33 1 94.04 137 GLU A CA 1
ATOM 1080 C C . GLU A 1 137 ? -5.252 -36.315 3.812 1 94.04 137 GLU A C 1
ATOM 1082 O O . GLU A 1 137 ? -4.81 -37.326 3.264 1 94.04 137 GLU A O 1
ATOM 1087 N N . PRO A 1 138 ? -5.628 -35.245 3.145 1 94.41 138 PRO A N 1
ATOM 1088 C CA . PRO A 1 138 ? -5.544 -35.269 1.683 1 94.41 138 PRO A CA 1
ATOM 1089 C C . PRO A 1 138 ? -4.106 -35.217 1.173 1 94.41 138 PRO A C 1
ATOM 1091 O O . PRO A 1 138 ? -3.828 -35.653 0.052 1 94.41 138 PRO A O 1
ATOM 1094 N N . PHE A 1 139 ? -3.193 -34.734 1.917 1 93.06 139 PHE A N 1
ATOM 1095 C CA . PHE A 1 139 ? -1.799 -34.601 1.508 1 93.06 139 PHE A CA 1
ATOM 1096 C C . PHE A 1 139 ? -0.868 -35.2 2.555 1 93.06 139 PHE A C 1
ATOM 1098 O O . PHE A 1 139 ? 0.047 -34.529 3.036 1 93.06 139 PHE A O 1
ATOM 1105 N N . ALA A 1 140 ? -1.094 -36.469 2.519 1 85.24 140 ALA A N 1
ATOM 1106 C CA . ALA A 1 140 ? -0.298 -37.209 3.494 1 85.24 140 ALA A CA 1
ATOM 1107 C C . ALA A 1 140 ? 1.183 -37.182 3.128 1 85.24 140 ALA A C 1
ATOM 1109 O O . ALA A 1 140 ? 1.542 -37.324 1.956 1 85.24 140 ALA A O 1
ATOM 1110 N N . GLY A 1 141 ? 2.052 -36.582 3.87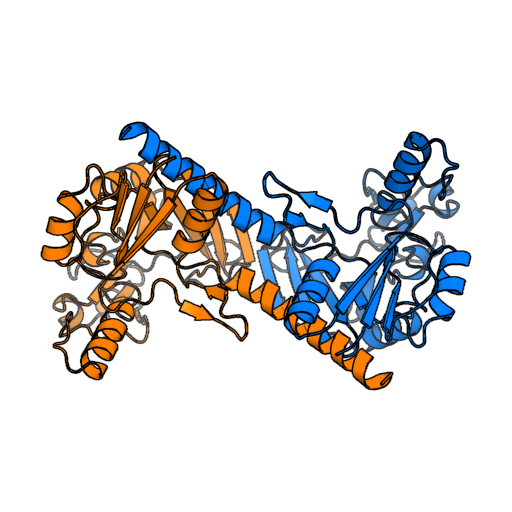4 1 83.12 141 GLY A N 1
ATOM 1111 C CA . GLY A 1 141 ? 3.483 -36.596 3.611 1 83.12 141 GLY A CA 1
ATOM 1112 C C . GLY A 1 141 ? 4.068 -35.21 3.421 1 83.12 141 GLY A C 1
ATOM 1113 O O . GLY A 1 141 ? 5.289 -35.046 3.379 1 83.12 141 GLY A O 1
ATOM 1114 N N . ALA A 1 142 ? 3.115 -34.345 3.18 1 84.24 142 ALA A N 1
ATOM 1115 C CA . ALA A 1 142 ? 3.618 -32.98 3.04 1 84.24 142 ALA A CA 1
ATOM 1116 C C . ALA A 1 142 ? 4.295 -32.512 4.325 1 84.24 142 ALA A C 1
ATOM 1118 O O . ALA A 1 142 ? 3.694 -32.552 5.401 1 84.24 142 ALA A O 1
ATOM 1119 N N . GLU A 1 143 ? 5.58 -32.203 4.217 1 79.03 143 GLU A N 1
ATOM 1120 C CA . GLU A 1 143 ? 6.329 -31.709 5.368 1 79.03 143 GLU A CA 1
ATOM 1121 C C . GLU A 1 143 ? 6.703 -30.24 5.195 1 79.03 143 GLU A C 1
ATOM 1123 O O . GLU A 1 143 ? 7.218 -29.844 4.147 1 79.03 143 GLU A O 1
ATOM 1128 N N . PRO A 1 144 ? 6.272 -29.562 6.251 1 76.36 144 PRO A N 1
ATOM 1129 C CA . PRO A 1 144 ? 6.674 -28.158 6.137 1 76.36 144 PRO A CA 1
ATOM 1130 C C . PRO A 1 144 ? 8.19 -27.973 6.162 1 76.36 144 PRO A C 1
ATOM 1132 O O . PRO A 1 144 ? 8.901 -28.765 6.786 1 76.36 144 PRO A O 1
ATOM 1135 N N . PHE A 1 145 ? 8.58 -27.061 5.346 1 79.74 145 PHE A N 1
ATOM 1136 C CA . PHE A 1 145 ? 9.986 -26.679 5.283 1 79.74 145 PHE A CA 1
ATOM 1137 C C . PHE A 1 145 ? 10.24 -25.413 6.093 1 79.74 145 PHE A C 1
ATOM 1139 O O . PHE A 1 145 ? 9.577 -24.394 5.886 1 79.74 145 PHE A O 1
ATOM 1146 N N . ASP A 1 146 ? 11.023 -25.398 7.048 1 71.4 146 ASP A N 1
ATOM 1147 C CA . ASP A 1 146 ? 11.166 -24.33 8.032 1 71.4 146 ASP A CA 1
ATOM 1148 C C . ASP A 1 146 ? 11.978 -23.167 7.467 1 71.4 146 ASP A C 1
ATOM 1150 O O . ASP A 1 146 ? 11.579 -22.007 7.59 1 71.4 146 ASP A O 1
ATOM 1154 N N . ARG A 1 147 ? 13.231 -23.505 7.073 1 75.52 147 ARG A N 1
ATOM 1155 C CA . ARG A 1 147 ? 14.075 -22.386 6.668 1 75.52 147 ARG A CA 1
ATOM 1156 C C . ARG A 1 147 ? 14.889 -22.736 5.427 1 75.52 147 ARG A C 1
ATOM 1158 O O . ARG A 1 147 ? 15.36 -23.866 5.284 1 75.52 147 ARG A O 1
ATOM 1165 N N . TYR A 1 148 ? 14.94 -21.695 4.646 1 79.74 148 TYR A N 1
ATOM 1166 C CA . TYR A 1 148 ? 15.815 -21.842 3.488 1 79.74 148 TYR A CA 1
ATOM 1167 C C . TYR A 1 148 ? 17.28 -21.835 3.907 1 79.74 148 TYR A C 1
ATOM 1169 O O . TYR A 1 148 ? 17.67 -21.09 4.81 1 79.74 148 TYR A O 1
ATOM 1177 N N . GLU A 1 149 ? 17.994 -22.693 3.267 1 83.71 149 GLU A N 1
ATOM 1178 C CA . GLU A 1 149 ? 19.426 -22.766 3.542 1 83.71 149 GLU A CA 1
ATOM 1179 C C . GLU A 1 149 ? 20.244 -22.418 2.302 1 83.71 149 GLU A C 1
ATOM 1181 O O . GLU A 1 149 ? 20.078 -23.037 1.248 1 83.71 149 GLU A O 1
ATOM 1186 N N . VAL A 1 150 ? 21.049 -21.501 2.51 1 91.49 150 VAL A N 1
ATOM 1187 C CA . VAL A 1 150 ? 21.958 -21.128 1.431 1 91.49 150 VAL A CA 1
ATOM 1188 C C . VAL A 1 150 ? 23.32 -21.78 1.654 1 91.49 150 VAL A C 1
ATOM 1190 O O . VAL A 1 150 ? 23.882 -21.701 2.749 1 91.49 150 VAL A O 1
ATOM 1193 N N . HIS A 1 151 ? 23.8 -22.47 0.649 1 94.52 151 HIS A N 1
ATOM 1194 C CA . HIS A 1 151 ? 25.108 -23.115 0.689 1 94.52 151 HIS A CA 1
ATOM 1195 C C . HIS A 1 151 ? 26.11 -22.383 -0.198 1 94.52 151 HIS A C 1
ATOM 1197 O O . HIS A 1 151 ? 25.736 -21.819 -1.229 1 94.52 151 HIS A O 1
ATOM 1203 N N . ALA A 1 152 ? 27.365 -22.476 0.183 1 94.23 152 ALA A N 1
ATOM 1204 C CA . ALA A 1 152 ? 28.417 -21.76 -0.534 1 94.23 152 ALA A CA 1
ATOM 1205 C C . ALA A 1 152 ? 28.64 -22.359 -1.92 1 94.23 152 ALA A C 1
ATOM 1207 O O . ALA A 1 152 ? 29.037 -21.654 -2.851 1 94.23 152 ALA A O 1
ATOM 1208 N N . SER A 1 153 ? 28.409 -23.667 -1.984 1 94.54 153 SER A N 1
ATOM 1209 C CA . SER A 1 153 ? 28.578 -24.333 -3.271 1 94.54 153 SER A CA 1
ATOM 1210 C C . SER A 1 153 ? 27.707 -25.581 -3.367 1 94.54 153 SER A C 1
ATOM 1212 O O . SER A 1 153 ? 27.208 -26.075 -2.354 1 94.54 153 SER A O 1
ATOM 1214 N N . LEU A 1 154 ? 27.568 -26.009 -4.641 1 95.32 154 LEU A N 1
ATOM 1215 C CA . LEU A 1 154 ? 26.805 -27.223 -4.913 1 95.32 154 LEU A CA 1
ATOM 1216 C C . LEU A 1 154 ? 27.398 -28.415 -4.169 1 95.32 154 LEU A C 1
ATOM 1218 O O . LEU A 1 154 ? 26.667 -29.307 -3.735 1 95.32 154 LEU A O 1
ATOM 1222 N N . ALA A 1 155 ? 28.72 -28.385 -3.955 1 94.29 155 ALA A N 1
ATOM 1223 C CA . ALA A 1 155 ? 29.428 -29.485 -3.305 1 94.29 155 ALA A CA 1
ATOM 1224 C C . ALA A 1 155 ? 29.065 -29.573 -1.826 1 94.29 155 ALA A C 1
ATOM 1226 O O . ALA A 1 155 ? 29.231 -30.623 -1.2 1 94.29 155 ALA A O 1
ATOM 1227 N N . ASP A 1 156 ? 28.547 -28.511 -1.287 1 95.13 156 ASP A N 1
ATOM 1228 C CA . ASP A 1 156 ? 28.218 -28.452 0.134 1 95.13 156 ASP A CA 1
ATOM 1229 C C . ASP A 1 156 ? 26.826 -29.022 0.399 1 95.13 156 ASP A C 1
ATOM 1231 O O . ASP A 1 156 ? 26.435 -29.207 1.553 1 95.13 156 ASP A O 1
ATOM 1235 N N . VAL A 1 157 ? 26.095 -29.318 -0.626 1 95.57 157 VAL A N 1
ATOM 1236 C CA . VAL A 1 157 ? 24.742 -29.842 -0.468 1 95.57 157 VAL A CA 1
ATOM 1237 C C . VAL A 1 157 ? 24.791 -31.358 -0.294 1 95.57 157 VAL A C 1
ATOM 1239 O O . VAL A 1 157 ? 25.338 -32.068 -1.14 1 95.57 157 VAL A O 1
ATOM 1242 N N . PRO A 1 158 ? 24.294 -31.787 0.823 1 94.01 158 PRO A N 1
ATOM 1243 C CA . PRO A 1 158 ? 24.269 -33.24 1.011 1 94.01 158 PRO A CA 1
ATOM 1244 C C . PRO A 1 158 ? 23.589 -33.972 -0.143 1 94.01 158 PRO A C 1
ATOM 1246 O O . PRO A 1 158 ? 22.559 -33.518 -0.647 1 94.01 158 PRO A O 1
ATOM 1249 N N . ALA A 1 159 ? 24.136 -35.133 -0.526 1 92.65 159 ALA A N 1
ATOM 1250 C CA . ALA A 1 159 ? 23.654 -35.913 -1.663 1 92.65 159 ALA A CA 1
ATOM 1251 C C . ALA A 1 159 ? 22.195 -36.317 -1.473 1 92.65 159 ALA A C 1
ATOM 1253 O O . ALA A 1 159 ? 21.436 -36.397 -2.442 1 92.65 159 ALA A O 1
ATOM 1254 N N . GLU A 1 160 ? 21.8 -36.519 -0.286 1 93.11 160 GLU A N 1
ATOM 1255 C CA . GLU A 1 160 ? 20.454 -36.985 0.031 1 93.11 160 GLU A CA 1
ATOM 1256 C C . GLU A 1 160 ? 19.404 -35.954 -0.374 1 93.11 160 GLU A C 1
ATOM 1258 O O . GLU A 1 160 ? 18.253 -36.306 -0.644 1 93.11 160 GLU A O 1
ATOM 1263 N N . VAL A 1 161 ? 19.801 -34.677 -0.375 1 93.19 161 VAL A N 1
ATOM 1264 C CA . VAL A 1 161 ? 18.88 -33.601 -0.728 1 93.19 161 VAL A CA 1
ATOM 1265 C C . VAL A 1 161 ? 18.402 -33.782 -2.167 1 93.19 161 VAL A C 1
ATOM 1267 O O . VAL A 1 161 ? 17.227 -33.561 -2.47 1 93.19 161 VAL A O 1
ATOM 1270 N N . PHE A 1 162 ? 19.258 -34.3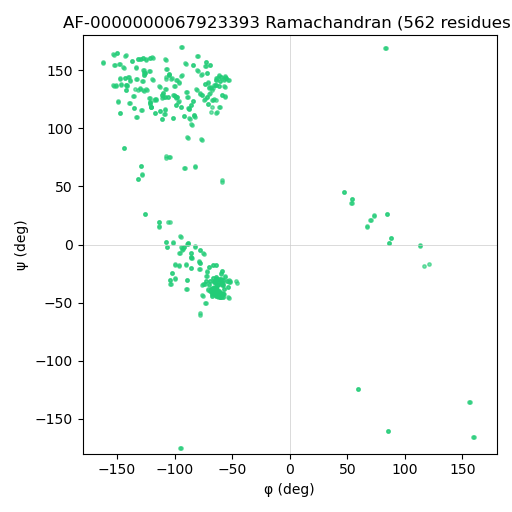03 -3.003 1 94.02 162 PHE A N 1
ATOM 1271 C CA . PHE A 1 162 ? 18.941 -34.441 -4.42 1 94.02 162 PHE A CA 1
ATOM 1272 C C . PHE A 1 162 ? 18.024 -35.635 -4.656 1 94.02 162 PHE A C 1
ATOM 1274 O O . PHE A 1 162 ? 17.41 -35.753 -5.719 1 94.02 162 PHE A O 1
ATOM 1281 N N . GLU A 1 163 ? 17.944 -36.485 -3.693 1 91.43 163 GLU A N 1
ATOM 1282 C CA . GLU A 1 163 ? 17.103 -37.672 -3.812 1 91.43 163 GLU A CA 1
ATOM 1283 C C . GLU A 1 163 ? 15.688 -37.398 -3.312 1 91.43 163 GLU A C 1
ATOM 1285 O O . GLU A 1 163 ? 14.764 -38.164 -3.595 1 91.43 163 GLU A O 1
ATOM 1290 N N . ARG A 1 164 ? 15.589 -36.339 -2.581 1 89.43 164 ARG A N 1
ATOM 1291 C CA . ARG A 1 164 ? 14.289 -35.991 -2.018 1 89.43 164 ARG A CA 1
ATOM 1292 C C . ARG A 1 164 ? 13.426 -35.261 -3.042 1 89.43 164 ARG A C 1
ATOM 1294 O O . ARG A 1 164 ? 13.866 -34.279 -3.645 1 89.43 164 ARG A O 1
ATOM 1301 N N . ARG A 1 165 ? 12.245 -35.686 -3.117 1 85.96 165 ARG A N 1
ATOM 1302 C CA . ARG A 1 165 ? 11.344 -35.117 -4.114 1 85.96 165 ARG A CA 1
ATOM 1303 C C . ARG A 1 165 ? 10.67 -33.855 -3.585 1 85.96 165 ARG A C 1
ATOM 1305 O O . ARG A 1 165 ? 10.164 -33.042 -4.363 1 85.96 165 ARG A O 1
ATOM 1312 N N . ASP A 1 166 ? 10.619 -33.648 -2.273 1 89.3 166 ASP A N 1
ATOM 1313 C CA . ASP A 1 166 ? 9.941 -32.504 -1.67 1 89.3 166 ASP A CA 1
ATOM 1314 C C . ASP A 1 166 ? 10.884 -31.31 -1.544 1 89.3 166 ASP A C 1
ATOM 1316 O O . ASP A 1 166 ? 10.486 -30.245 -1.067 1 89.3 166 ASP A O 1
ATOM 1320 N N . LEU A 1 167 ? 12.116 -31.545 -2.024 1 93.14 167 LEU A N 1
ATOM 1321 C CA . LEU A 1 167 ? 13.098 -30.467 -1.978 1 93.14 167 LEU A CA 1
ATOM 1322 C C . LEU A 1 167 ? 13.611 -30.138 -3.376 1 93.14 167 LEU A C 1
ATOM 1324 O O . LEU A 1 167 ? 13.439 -30.929 -4.306 1 93.14 167 LEU A O 1
ATOM 1328 N N . VAL A 1 168 ? 14.154 -28.986 -3.477 1 95.36 168 VAL A N 1
ATOM 1329 C CA . VAL A 1 168 ? 14.778 -28.553 -4.723 1 95.36 168 VAL A CA 1
ATOM 1330 C C . VAL A 1 168 ? 16.038 -27.747 -4.417 1 95.36 168 VAL A C 1
ATOM 1332 O O . VAL A 1 168 ? 16.079 -26.993 -3.442 1 95.36 168 VAL A O 1
ATOM 1335 N N . VAL A 1 169 ? 17.026 -28.026 -5.16 1 96.89 169 VAL A N 1
ATOM 1336 C CA . VAL A 1 169 ? 18.236 -27.212 -5.112 1 96.89 169 VAL A CA 1
ATOM 1337 C C . VAL A 1 169 ? 18.237 -26.22 -6.273 1 96.89 169 VAL A C 1
ATOM 1339 O O . VAL A 1 169 ? 18.003 -26.6 -7.423 1 96.89 169 VAL A O 1
ATOM 1342 N N . GLU A 1 170 ? 18.428 -24.965 -5.944 1 97.31 170 GLU A N 1
ATOM 1343 C CA . GLU A 1 170 ? 18.42 -23.906 -6.949 1 97.31 170 GLU A CA 1
ATOM 1344 C C . GLU A 1 170 ? 19.701 -23.08 -6.889 1 97.31 170 GLU A C 1
ATOM 1346 O O . GLU A 1 170 ? 20.3 -22.929 -5.822 1 97.31 170 GLU A O 1
ATOM 1351 N N . LYS A 1 171 ? 20.114 -22.603 -8.062 1 97.13 171 LYS A N 1
ATOM 1352 C CA . LYS A 1 171 ? 21.115 -21.539 -8.053 1 97.13 171 LYS A CA 1
ATOM 1353 C C . LYS A 1 171 ? 20.634 -20.34 -7.241 1 97.13 171 LYS A C 1
ATOM 1355 O O . LYS A 1 171 ? 19.486 -19.913 -7.374 1 97.13 171 LYS A O 1
ATOM 1360 N N . PHE A 1 172 ? 21.459 -19.938 -6.32 1 96.23 172 PHE A N 1
ATOM 1361 C CA . PHE A 1 172 ? 21.139 -18.705 -5.609 1 96.23 172 PHE A CA 1
ATOM 1362 C C . PHE A 1 172 ? 21.639 -17.49 -6.381 1 96.23 172 PHE A C 1
ATOM 1364 O O . PHE A 1 172 ? 22.817 -17.136 -6.297 1 96.23 172 PHE A O 1
ATOM 1371 N N . ILE A 1 173 ? 20.68 -16.777 -7.069 1 95.71 173 ILE A N 1
ATOM 1372 C CA . ILE A 1 173 ? 21.076 -15.763 -8.04 1 95.71 173 ILE A CA 1
ATOM 1373 C C . ILE A 1 173 ? 20.36 -14.449 -7.736 1 95.71 173 ILE A C 1
ATOM 1375 O O . ILE A 1 173 ? 19.651 -13.91 -8.589 1 95.71 173 ILE A O 1
ATOM 1379 N N . PRO A 1 174 ? 20.608 -13.939 -6.551 1 93.2 174 PRO A N 1
ATOM 1380 C CA . PRO A 1 174 ? 20.055 -12.604 -6.307 1 93.2 174 PRO A CA 1
ATOM 1381 C C . PRO A 1 174 ? 20.517 -11.577 -7.338 1 93.2 174 PRO A C 1
ATOM 1383 O O . PRO A 1 174 ? 21.676 -11.599 -7.761 1 93.2 174 PRO A O 1
ATOM 1386 N N . GLU A 1 175 ? 19.578 -10.782 -7.8 1 94.77 175 GLU A N 1
ATOM 1387 C CA . GLU A 1 175 ? 19.894 -9.733 -8.765 1 94.77 175 GLU A CA 1
ATOM 1388 C C . GLU A 1 175 ? 20.428 -8.485 -8.069 1 94.77 175 GLU A C 1
ATOM 1390 O O . GLU A 1 175 ? 19.668 -7.745 -7.441 1 94.77 175 GLU A O 1
ATOM 1395 N N . PRO A 1 176 ? 21.699 -8.205 -8.277 1 91.43 176 PRO A N 1
ATOM 1396 C CA . PRO A 1 176 ? 22.281 -7.106 -7.504 1 91.43 176 PRO A CA 1
ATOM 1397 C C . PRO A 1 176 ? 21.811 -5.734 -7.983 1 91.43 176 PRO A C 1
ATOM 1399 O O . PRO A 1 176 ? 21.6 -5.534 -9.182 1 91.43 176 PRO A O 1
ATOM 1402 N N . GLU A 1 177 ? 21.519 -4.89 -7.023 1 80.15 177 GLU A N 1
ATOM 1403 C CA . GLU A 1 177 ? 21.255 -3.462 -7.177 1 80.15 177 GLU A CA 1
ATOM 1404 C C . GLU A 1 177 ? 22.152 -2.633 -6.262 1 80.15 177 GLU A C 1
ATOM 1406 O O . GLU A 1 177 ? 22.617 -3.122 -5.231 1 80.15 177 GLU A O 1
ATOM 1411 N N . PRO A 1 178 ? 22.5 -1.44 -6.711 1 71.1 178 PRO A N 1
ATOM 1412 C CA . PRO A 1 178 ? 23.352 -0.607 -5.858 1 71.1 178 PRO A CA 1
ATOM 1413 C C . PRO A 1 178 ? 22.869 -0.557 -4.41 1 71.1 178 PRO A C 1
ATOM 1415 O O . PRO A 1 178 ? 23.684 -0.529 -3.485 1 71.1 178 PRO A O 1
ATOM 1418 N N . ASP A 1 179 ? 21.565 -0.65 -4.268 1 60.19 179 ASP A N 1
ATOM 1419 C CA . ASP A 1 179 ? 21.028 -0.487 -2.92 1 60.19 179 ASP A CA 1
ATOM 1420 C C . ASP A 1 179 ? 20.405 -1.786 -2.416 1 60.19 179 ASP A C 1
ATOM 1422 O O . ASP A 1 179 ? 19.656 -1.782 -1.437 1 60.19 179 ASP A O 1
ATOM 1426 N N . GLY A 1 180 ? 20.655 -2.881 -3.005 1 78.01 180 GLY A N 1
ATOM 1427 C CA . GLY A 1 180 ? 20.11 -4.149 -2.545 1 78.01 180 GLY A CA 1
ATOM 1428 C C . GLY A 1 180 ? 20.026 -5.195 -3.641 1 78.01 180 GLY A C 1
ATOM 1429 O O . GLY A 1 180 ? 21.001 -5.429 -4.358 1 78.01 180 GLY A O 1
ATOM 1430 N N . PHE A 1 181 ? 18.856 -5.827 -3.611 1 87.14 181 PHE A N 1
ATOM 1431 C CA . PHE A 1 181 ? 18.593 -6.887 -4.576 1 87.14 181 PHE A CA 1
ATOM 1432 C C . PHE A 1 181 ? 17.215 -6.717 -5.205 1 87.14 181 PHE A C 1
ATOM 1434 O O . PHE A 1 181 ? 16.259 -6.338 -4.526 1 87.14 181 PHE A O 1
ATOM 1441 N N . ALA A 1 182 ? 17.182 -7.009 -6.425 1 90.22 182 ALA A N 1
ATOM 1442 C CA . ALA A 1 182 ? 15.931 -6.815 -7.154 1 90.22 182 ALA A CA 1
ATOM 1443 C C . ALA A 1 182 ? 15.237 -8.148 -7.418 1 90.22 182 ALA A C 1
ATOM 1445 O O . ALA A 1 182 ? 15.897 -9.176 -7.583 1 90.22 182 ALA A O 1
ATOM 1446 N N . ALA A 1 183 ? 13.955 -8.118 -7.395 1 93.42 183 ALA A N 1
ATOM 1447 C CA . ALA A 1 183 ? 13.083 -9.188 -7.87 1 93.42 183 ALA A CA 1
ATOM 1448 C C . ALA A 1 183 ? 11.82 -8.622 -8.513 1 93.42 183 ALA A C 1
ATOM 1450 O O . ALA A 1 183 ? 11.443 -7.477 -8.252 1 93.42 183 ALA A O 1
ATOM 1451 N N . ARG A 1 184 ? 11.285 -9.352 -9.392 1 93.77 184 ARG A N 1
ATOM 1452 C CA . ARG A 1 184 ? 10.061 -8.92 -10.059 1 93.77 184 ARG A CA 1
ATOM 1453 C C . ARG A 1 184 ? 8.889 -9.824 -9.69 1 93.77 184 ARG A C 1
ATOM 1455 O O . ARG A 1 184 ? 9.043 -11.043 -9.601 1 93.77 184 ARG A O 1
ATOM 1462 N N . PHE A 1 185 ? 7.869 -9.152 -9.442 1 92.27 185 PHE A N 1
ATOM 1463 C CA . PHE A 1 185 ? 6.588 -9.805 -9.2 1 92.27 185 PHE A CA 1
ATOM 1464 C C . PHE A 1 185 ? 5.604 -9.498 -10.323 1 92.27 185 PHE A C 1
ATOM 1466 O O . PHE A 1 185 ? 5.232 -8.342 -10.53 1 92.27 185 PHE A O 1
ATOM 1473 N N . TRP A 1 186 ? 5.262 -10.571 -11.021 1 95.78 186 TRP A N 1
ATOM 1474 C CA . TRP A 1 186 ? 4.399 -10.456 -12.193 1 95.78 186 TRP A CA 1
ATOM 1475 C C . TRP A 1 186 ? 3.032 -11.076 -11.925 1 95.78 186 TRP A C 1
ATOM 1477 O O . TRP A 1 186 ? 2.912 -12.295 -11.789 1 95.78 186 TRP A O 1
ATOM 1487 N N . LEU A 1 187 ? 2.053 -10.173 -11.79 1 93.97 187 LEU A N 1
ATOM 1488 C CA . LEU A 1 187 ? 0.666 -10.602 -11.643 1 93.97 187 LEU A CA 1
ATOM 1489 C C . LEU A 1 187 ? -0.066 -10.539 -12.98 1 93.97 187 LEU A C 1
ATOM 1491 O O . LEU A 1 187 ? 0.159 -9.623 -13.774 1 93.97 187 LEU A O 1
ATOM 1495 N N . PHE A 1 188 ? -0.937 -11.566 -13.178 1 96.31 188 PHE A N 1
ATOM 1496 C CA . PHE A 1 188 ? -1.622 -11.56 -14.465 1 96.31 188 PHE A CA 1
ATOM 1497 C C . PHE A 1 188 ? -2.979 -12.246 -14.36 1 96.31 188 PHE A C 1
ATOM 1499 O O . PHE A 1 188 ? -3.197 -13.069 -13.467 1 96.31 188 PHE A O 1
ATOM 1506 N N . CYS A 1 189 ? -3.876 -11.897 -15.195 1 95.3 189 CYS A N 1
ATOM 1507 C CA . CYS A 1 189 ? -5.154 -12.543 -15.471 1 95.3 189 CYS A CA 1
ATOM 1508 C C . CYS A 1 189 ? -5.545 -12.376 -16.934 1 95.3 189 CYS A C 1
ATOM 1510 O O . CYS A 1 189 ? -5.801 -11.26 -17.389 1 95.3 189 CYS A O 1
ATOM 1512 N N . GLY A 1 190 ? -5.554 -13.504 -17.66 1 94.73 190 GLY A N 1
ATOM 1513 C CA . GLY A 1 190 ? -5.764 -13.382 -19.094 1 94.73 190 GLY A CA 1
ATOM 1514 C C . GLY A 1 190 ? -4.712 -12.531 -19.78 1 94.73 190 GLY A C 1
ATOM 1515 O O . GLY A 1 190 ? -3.513 -12.772 -19.626 1 94.73 190 GLY A O 1
ATOM 1516 N N . GLU A 1 191 ? -5.122 -11.529 -20.475 1 91.44 191 GLU A N 1
ATOM 1517 C CA . GLU A 1 191 ? -4.197 -10.705 -21.247 1 91.44 191 GLU A CA 1
ATOM 1518 C C . GLU A 1 191 ? -3.729 -9.497 -20.441 1 91.44 191 GLU A C 1
ATOM 1520 O O . GLU A 1 191 ? -2.9 -8.714 -20.911 1 91.44 191 GLU A O 1
ATOM 1525 N N . ARG A 1 192 ? -4.222 -9.326 -19.261 1 90.01 192 ARG A N 1
ATOM 1526 C CA . ARG A 1 192 ? -3.811 -8.206 -18.421 1 90.01 192 ARG A CA 1
ATOM 1527 C C . ARG A 1 192 ? -2.714 -8.626 -17.447 1 90.01 192 ARG A C 1
ATOM 1529 O O . ARG A 1 192 ? -2.726 -9.748 -16.937 1 90.01 192 ARG A O 1
ATOM 1536 N N . GLU A 1 193 ? -1.809 -7.736 -17.309 1 91.12 193 GLU A N 1
ATOM 1537 C CA . GLU A 1 193 ? -0.664 -8.062 -16.464 1 91.12 193 GLU A CA 1
ATOM 1538 C C . GLU A 1 193 ? -0.114 -6.816 -15.775 1 91.12 193 GLU A C 1
ATOM 1540 O O . GLU A 1 193 ? -0.412 -5.692 -16.183 1 91.12 193 GLU A O 1
ATOM 1545 N N . ARG A 1 194 ? 0.519 -7.002 -14.701 1 86.78 194 ARG A N 1
ATOM 1546 C CA . ARG A 1 194 ? 1.287 -6.011 -13.954 1 86.78 194 ARG A CA 1
ATOM 1547 C C . ARG A 1 194 ? 2.586 -6.61 -13.425 1 86.78 194 ARG A C 1
ATOM 1549 O O . ARG A 1 194 ? 2.567 -7.607 -12.701 1 86.78 194 ARG A O 1
ATOM 1556 N N . CYS A 1 195 ? 3.603 -6.001 -13.833 1 89.53 195 CYS A N 1
ATOM 1557 C CA . CYS A 1 195 ? 4.917 -6.452 -13.389 1 89.53 195 CYS A CA 1
ATOM 1558 C C . CYS A 1 195 ? 5.662 -5.336 -12.666 1 89.53 195 CYS A C 1
ATOM 1560 O O . CYS A 1 195 ? 5.817 -4.239 -13.204 1 89.53 195 CYS A O 1
ATOM 1562 N N . THR A 1 196 ? 6.028 -5.663 -11.428 1 83.87 196 THR A N 1
ATOM 1563 C CA . THR A 1 196 ? 6.706 -4.664 -10.609 1 83.87 196 THR A CA 1
ATOM 1564 C C . THR A 1 196 ? 8.07 -5.175 -10.153 1 83.87 196 THR A C 1
ATOM 1566 O O . THR A 1 196 ? 8.187 -6.304 -9.673 1 83.87 196 THR A O 1
ATOM 1569 N N . ARG A 1 197 ? 8.998 -4.379 -10.446 1 87.32 197 ARG A N 1
ATOM 1570 C CA . ARG A 1 197 ? 10.334 -4.639 -9.919 1 87.32 197 ARG A CA 1
ATOM 1571 C C . ARG A 1 197 ? 10.483 -4.086 -8.506 1 87.32 197 ARG A C 1
ATOM 1573 O O . ARG A 1 197 ? 10.205 -2.91 -8.261 1 87.32 197 ARG A O 1
ATOM 1580 N N . HIS A 1 198 ? 10.852 -4.971 -7.568 1 82.55 198 HIS A N 1
ATOM 1581 C CA . HIS A 1 198 ? 11.054 -4.624 -6.166 1 82.55 198 HIS A CA 1
ATOM 1582 C C . HIS A 1 198 ? 12.53 -4.695 -5.788 1 82.55 198 HIS A C 1
ATOM 1584 O O . HIS A 1 198 ? 13.22 -5.653 -6.144 1 82.55 198 HIS A O 1
ATOM 1590 N N . VAL A 1 199 ? 12.969 -3.673 -5.175 1 77.78 199 VAL A N 1
ATOM 1591 C CA . VAL A 1 199 ? 14.327 -3.687 -4.641 1 77.78 199 VAL A CA 1
ATOM 1592 C C . VAL A 1 199 ? 14.283 -3.772 -3.117 1 77.78 199 VAL A C 1
ATOM 1594 O O . VAL A 1 199 ? 13.539 -3.032 -2.469 1 77.78 199 VAL A O 1
ATOM 1597 N N . SER A 1 200 ? 14.979 -4.735 -2.589 1 74.22 200 SER A N 1
ATOM 1598 C CA . SER A 1 200 ? 15.036 -4.998 -1.155 1 74.22 200 SER A CA 1
ATOM 1599 C C . SER A 1 200 ? 16.477 -5.053 -0.66 1 74.22 200 SER A C 1
ATOM 1601 O O . SER A 1 200 ? 17.383 -5.424 -1.409 1 74.22 200 SER A O 1
ATOM 1603 N N . PRO A 1 201 ? 16.728 -4.598 0.563 1 68.39 201 PRO A N 1
ATOM 1604 C CA . PRO A 1 201 ? 18.069 -4.797 1.118 1 68.39 201 PRO A CA 1
ATOM 1605 C C . PRO A 1 201 ? 18.416 -6.272 1.307 1 68.39 201 PRO A C 1
ATOM 1607 O O . PRO A 1 201 ? 19.592 -6.623 1.427 1 68.39 201 PRO A O 1
ATOM 1610 N N . GLN A 1 202 ? 17.387 -7.104 1.306 1 76.1 202 GLN A N 1
ATOM 1611 C CA . GLN A 1 202 ? 17.591 -8.537 1.492 1 76.1 202 GLN A CA 1
ATOM 1612 C C . GLN A 1 202 ? 17.704 -9.255 0.151 1 76.1 202 GLN A C 1
ATOM 1614 O O . GLN A 1 202 ? 17.013 -8.904 -0.807 1 76.1 202 GLN A O 1
ATOM 1619 N N . SER A 1 203 ? 18.536 -10.267 0.166 1 83.89 203 SER A N 1
ATOM 1620 C CA . SER A 1 203 ? 18.751 -11.02 -1.065 1 83.89 203 SER A CA 1
ATOM 1621 C C . SER A 1 203 ? 17.542 -11.885 -1.404 1 83.89 203 SER A C 1
ATOM 1623 O O . SER A 1 203 ? 17.303 -12.198 -2.572 1 83.89 203 SER A O 1
ATOM 1625 N N . LEU A 1 204 ? 16.882 -12.322 -0.406 1 79.5 204 LEU A N 1
ATOM 1626 C CA . LEU A 1 204 ? 15.579 -12.944 -0.611 1 79.5 204 LEU A CA 1
ATOM 1627 C C . LEU A 1 204 ? 14.467 -11.901 -0.574 1 79.5 204 LEU A C 1
ATOM 1629 O O . LEU A 1 204 ? 13.958 -11.569 0.499 1 79.5 204 LEU A O 1
ATOM 1633 N N . VAL A 1 205 ? 14.155 -11.406 -1.766 1 74.9 205 VAL A N 1
ATOM 1634 C CA . VAL A 1 205 ? 13.29 -10.238 -1.901 1 74.9 205 VAL A CA 1
ATOM 1635 C C . VAL A 1 205 ? 11.843 -10.631 -1.613 1 74.9 205 VAL A C 1
ATOM 1637 O O . VAL A 1 205 ? 11.323 -11.585 -2.196 1 74.9 205 VAL A O 1
ATOM 1640 N N . LYS A 1 206 ? 11.259 -9.962 -0.709 1 67.12 206 LYS A N 1
ATOM 1641 C CA . LYS A 1 206 ? 9.833 -10.068 -0.413 1 67.12 206 LYS A CA 1
ATOM 1642 C C . LYS A 1 206 ? 9.138 -8.718 -0.563 1 67.12 206 LYS A C 1
ATOM 1644 O O . LYS A 1 206 ? 9.781 -7.67 -0.475 1 67.12 206 LYS A O 1
ATOM 1649 N N . GLY A 1 207 ? 7.891 -8.793 -0.942 1 62.7 207 GLY A N 1
ATOM 1650 C CA . GLY A 1 207 ? 7.126 -7.57 -1.129 1 62.7 207 GLY A CA 1
ATOM 1651 C C . GLY A 1 207 ? 7.181 -6.643 0.07 1 62.7 207 GLY A C 1
ATOM 1652 O O . GLY A 1 207 ? 7.263 -5.422 -0.085 1 62.7 207 GLY A O 1
ATOM 1653 N N . ASP A 1 208 ? 7.287 -7.179 1.227 1 57 208 ASP A N 1
ATOM 1654 C CA . ASP A 1 208 ? 7.156 -6.419 2.466 1 57 208 ASP A CA 1
ATOM 1655 C C . ASP A 1 208 ? 8.437 -5.648 2.775 1 57 208 ASP A C 1
ATOM 1657 O O . ASP A 1 208 ? 8.411 -4.659 3.511 1 57 208 ASP A O 1
ATOM 1661 N N . ASP A 1 209 ? 9.558 -6.039 2.221 1 56.48 209 ASP A N 1
ATOM 1662 C CA . ASP A 1 209 ? 10.845 -5.429 2.538 1 56.48 209 ASP A CA 1
ATOM 1663 C C . ASP A 1 209 ? 11.32 -4.526 1.402 1 56.48 209 ASP A C 1
ATOM 1665 O O . ASP A 1 209 ? 12.508 -4.207 1.311 1 56.48 209 ASP A O 1
ATOM 1669 N N . THR A 1 210 ? 10.417 -4.157 0.609 1 64.14 210 THR A N 1
ATOM 1670 C CA . THR A 1 210 ? 10.755 -3.423 -0.606 1 64.14 210 THR A CA 1
ATOM 1671 C C . THR A 1 210 ? 11.052 -1.961 -0.289 1 64.14 210 THR A C 1
ATOM 1673 O O . THR A 1 210 ? 10.317 -1.322 0.467 1 64.14 210 THR A O 1
ATOM 1676 N N . ILE A 1 211 ? 12.195 -1.53 -0.819 1 57.17 211 ILE A N 1
ATOM 1677 C CA . ILE A 1 211 ? 12.56 -0.137 -0.59 1 57.17 211 ILE A CA 1
ATOM 1678 C C . ILE A 1 211 ? 12.264 0.687 -1.841 1 57.17 211 ILE A C 1
ATOM 1680 O O . ILE A 1 211 ? 12.169 1.915 -1.776 1 57.17 211 ILE A O 1
ATOM 1684 N N . ARG A 1 212 ? 12.252 0.011 -2.966 1 60.24 212 ARG A N 1
ATOM 1685 C CA . ARG A 1 212 ? 11.945 0.638 -4.247 1 60.24 212 ARG A CA 1
ATOM 1686 C C . ARG A 1 212 ? 11.117 -0.292 -5.127 1 60.24 212 ARG A C 1
ATOM 1688 O O . ARG A 1 212 ? 11.371 -1.498 -5.176 1 60.24 212 ARG A O 1
ATOM 1695 N N . ARG A 1 213 ? 10.071 0.322 -5.682 1 69.95 213 ARG A N 1
ATOM 1696 C CA . ARG A 1 213 ? 9.271 -0.433 -6.64 1 69.95 213 ARG A CA 1
ATOM 1697 C C . ARG A 1 213 ? 9.101 0.342 -7.943 1 69.95 213 ARG A C 1
ATOM 1699 O O . ARG A 1 213 ? 8.94 1.564 -7.928 1 69.95 213 ARG A O 1
ATOM 1706 N N . GLU A 1 214 ? 9.149 -0.315 -9.058 1 69.2 214 GLU A N 1
ATOM 1707 C CA . GLU A 1 214 ? 8.924 0.302 -10.362 1 69.2 214 GLU A CA 1
ATOM 1708 C C . GLU A 1 214 ? 8.253 -0.673 -11.325 1 69.2 214 GLU A C 1
ATOM 1710 O O . GLU A 1 214 ? 8.578 -1.862 -11.339 1 69.2 214 GLU A O 1
ATOM 1715 N N . PRO A 1 215 ? 7.295 -0.17 -12.053 1 74.91 215 PRO A N 1
ATOM 1716 C CA . PRO A 1 215 ? 6.725 -1.027 -13.095 1 74.91 215 PRO A CA 1
ATOM 1717 C C . PRO A 1 215 ? 7.729 -1.367 -14.194 1 74.91 215 PRO A C 1
ATOM 1719 O O . PRO A 1 215 ? 8.521 -0.512 -14.598 1 74.91 215 PRO A O 1
ATOM 1722 N N . VAL A 1 216 ? 7.746 -2.594 -14.621 1 85.91 216 VAL A N 1
ATOM 1723 C CA . VAL A 1 216 ? 8.641 -3.034 -15.686 1 85.91 216 VAL A CA 1
ATOM 1724 C C . VAL A 1 216 ? 7.887 -3.946 -16.651 1 85.91 216 VAL A C 1
ATOM 1726 O O . VAL A 1 216 ? 6.869 -4.54 -16.286 1 85.91 216 VAL A O 1
ATOM 1729 N N . PRO A 1 217 ? 8.386 -4.045 -17.849 1 88.21 217 PRO A N 1
ATOM 1730 C CA . PRO A 1 217 ? 7.75 -4.98 -18.78 1 88.21 217 PRO A CA 1
ATOM 1731 C C . PRO A 1 217 ? 8.033 -6.44 -18.436 1 88.21 217 PRO A C 1
ATOM 1733 O O . PRO A 1 217 ? 9.033 -6.741 -17.778 1 88.21 217 PRO A O 1
ATOM 1736 N N . VAL A 1 218 ? 7.182 -7.286 -18.88 1 93.06 218 VAL A N 1
ATOM 1737 C CA . VAL A 1 218 ? 7.369 -8.725 -18.723 1 93.06 218 VAL A CA 1
ATOM 1738 C C . VAL A 1 218 ? 8.162 -9.275 -19.906 1 93.06 218 VAL A C 1
ATOM 1740 O O . VAL A 1 218 ? 7.835 -8.999 -21.063 1 93.06 218 VAL A O 1
ATOM 1743 N N . PRO A 1 219 ? 9.223 -9.978 -19.653 1 95.52 219 PRO A N 1
ATOM 1744 C CA . PRO A 1 219 ? 9.925 -10.628 -20.763 1 95.52 219 PRO A CA 1
ATOM 1745 C C . PRO A 1 219 ? 9.043 -11.618 -21.52 1 95.52 219 PRO A C 1
ATOM 1747 O O . PRO A 1 219 ? 8.266 -12.353 -20.906 1 95.52 219 PRO A O 1
ATOM 1750 N N . ASP A 1 220 ? 9.187 -11.735 -22.82 1 95.12 220 ASP A N 1
ATOM 1751 C CA . ASP A 1 220 ? 8.366 -12.603 -23.659 1 95.12 220 ASP A CA 1
ATOM 1752 C C . ASP A 1 220 ? 8.566 -14.071 -23.291 1 95.12 220 ASP A C 1
ATOM 1754 O O . ASP A 1 220 ? 7.634 -14.872 -23.381 1 95.12 220 ASP A O 1
ATOM 1758 N N . GLU A 1 221 ? 9.732 -14.393 -22.915 1 95.89 221 GLU A N 1
ATOM 1759 C CA . GLU A 1 221 ? 10.011 -15.783 -22.568 1 95.89 221 GLU A CA 1
ATOM 1760 C C . GLU A 1 221 ? 9.193 -16.225 -21.358 1 95.89 221 GLU A C 1
ATOM 1762 O O . GLU A 1 221 ? 8.808 -17.391 -21.254 1 95.89 221 GLU A O 1
ATOM 1767 N N . LEU A 1 222 ? 8.89 -15.288 -20.481 1 97.45 222 LEU A N 1
ATOM 1768 C CA . LEU A 1 222 ? 8.07 -15.63 -19.324 1 97.45 222 LEU A CA 1
ATOM 1769 C C . LEU A 1 222 ? 6.606 -15.782 -19.721 1 97.45 222 LEU A C 1
ATOM 1771 O O . LEU A 1 222 ? 5.894 -16.626 -19.172 1 97.45 222 LEU A O 1
ATOM 1775 N N . ARG A 1 223 ? 6.184 -14.973 -20.679 1 96.57 223 ARG A N 1
ATOM 1776 C CA . ARG A 1 223 ? 4.83 -15.148 -21.194 1 96.57 223 ARG A CA 1
ATOM 1777 C C . ARG A 1 223 ? 4.659 -16.525 -21.828 1 96.57 223 ARG A C 1
ATOM 1779 O O . ARG A 1 223 ? 3.631 -17.178 -21.64 1 96.57 223 ARG A O 1
ATOM 1786 N N . ALA A 1 224 ? 5.695 -16.915 -22.562 1 97.21 224 ALA A N 1
ATOM 1787 C CA . ALA A 1 224 ? 5.664 -18.238 -23.178 1 97.21 224 ALA A CA 1
ATOM 1788 C C . ALA A 1 224 ? 5.633 -19.336 -22.119 1 97.21 224 ALA A C 1
ATOM 1790 O O . ALA A 1 224 ? 4.895 -20.316 -22.253 1 97.21 224 ALA A O 1
ATOM 1791 N N . LEU A 1 225 ? 6.431 -19.197 -21.12 1 97.63 225 LEU A N 1
ATOM 1792 C CA . LEU A 1 225 ? 6.459 -20.168 -20.032 1 97.63 225 LEU A CA 1
ATOM 1793 C C . LEU A 1 225 ? 5.111 -20.23 -19.323 1 97.63 225 LEU A C 1
ATOM 1795 O O . LEU A 1 225 ? 4.638 -21.313 -18.972 1 97.63 225 LEU A O 1
ATOM 1799 N N . ARG A 1 226 ? 4.549 -19.085 -19.088 1 97.97 226 ARG A N 1
ATOM 1800 C CA . ARG A 1 226 ? 3.219 -19.006 -18.492 1 97.97 226 ARG A CA 1
ATOM 1801 C C . ARG A 1 226 ? 2.218 -19.851 -19.272 1 97.97 226 ARG A C 1
ATOM 1803 O O . ARG A 1 226 ? 1.457 -20.622 -18.683 1 97.97 226 ARG A O 1
ATOM 1810 N N . ARG A 1 227 ? 2.24 -19.737 -20.587 1 97.08 227 ARG A N 1
ATOM 1811 C CA . ARG A 1 227 ? 1.356 -20.513 -21.451 1 97.08 227 ARG A CA 1
ATOM 1812 C C . ARG A 1 227 ? 1.649 -22.005 -21.336 1 97.08 227 ARG A C 1
ATOM 1814 O O . ARG A 1 227 ? 0.727 -22.817 -21.232 1 97.08 227 ARG A O 1
ATOM 1821 N N . LYS A 1 228 ? 2.89 -22.327 -21.33 1 97.36 228 LYS A N 1
ATOM 1822 C CA . LYS A 1 228 ? 3.301 -23.724 -21.236 1 97.36 228 LYS A CA 1
ATOM 1823 C C . LYS A 1 228 ? 2.845 -24.344 -19.918 1 97.36 228 LYS A C 1
ATOM 1825 O O . LYS A 1 228 ? 2.449 -25.511 -19.879 1 97.36 228 LYS A O 1
ATOM 1830 N N . LEU A 1 229 ? 2.842 -23.543 -18.876 1 97.65 229 LEU A N 1
ATOM 1831 C CA . LEU A 1 229 ? 2.503 -24.038 -17.547 1 97.65 229 LEU A CA 1
ATOM 1832 C C . LEU A 1 229 ? 0.994 -24.023 -17.33 1 97.65 229 LEU A C 1
ATOM 1834 O O . LEU A 1 229 ? 0.502 -24.531 -16.319 1 97.65 229 LEU A O 1
ATOM 1838 N N . GLY A 1 230 ? 0.288 -23.353 -18.278 1 97.46 230 GLY A N 1
ATOM 1839 C CA . GLY A 1 230 ? -1.164 -23.432 -18.274 1 97.46 230 GLY A CA 1
ATOM 1840 C C . GLY A 1 230 ? -1.813 -22.428 -17.34 1 97.46 230 GLY A C 1
ATOM 1841 O O . GLY A 1 230 ? -2.924 -22.653 -16.855 1 97.46 230 GLY A O 1
ATOM 1842 N N . PHE A 1 231 ? -1.14 -21.279 -17.068 1 98.18 231 PHE A N 1
ATOM 1843 C CA . PHE A 1 231 ? -1.661 -20.279 -16.143 1 98.18 231 PHE A CA 1
ATOM 1844 C C . PHE A 1 231 ? -2.53 -19.264 -16.875 1 98.18 231 PHE A C 1
ATOM 1846 O O . PHE A 1 231 ? -2.111 -18.694 -17.884 1 98.18 231 PHE A O 1
ATOM 1853 N N . ASP A 1 232 ? -3.674 -18.994 -16.382 1 97.28 232 ASP A N 1
ATOM 1854 C CA . ASP A 1 232 ? -4.527 -17.891 -16.814 1 97.28 232 ASP A CA 1
ATOM 1855 C C . ASP A 1 232 ? -4.496 -16.745 -15.805 1 97.28 232 ASP A C 1
ATOM 1857 O O . ASP A 1 232 ? -4.718 -15.587 -16.166 1 97.28 232 ASP A O 1
ATOM 1861 N N . TYR A 1 233 ? -4.303 -17.148 -14.611 1 97.77 233 TYR A N 1
ATOM 1862 C CA . TYR A 1 233 ? -4.257 -16.245 -13.466 1 97.77 233 TYR A CA 1
ATOM 1863 C C . TYR A 1 233 ? -3.181 -16.674 -12.476 1 97.77 233 TYR A C 1
ATOM 1865 O O . TYR A 1 233 ? -3.014 -17.867 -12.21 1 97.77 233 TYR A O 1
ATOM 1873 N N . GLY A 1 234 ? -2.506 -15.679 -12.036 1 97.54 234 GLY A N 1
ATOM 1874 C CA . GLY A 1 234 ? -1.517 -16.029 -11.028 1 97.54 234 GLY A CA 1
ATOM 1875 C C . GLY A 1 234 ? -0.419 -14.992 -10.885 1 97.54 234 GLY A C 1
ATOM 1876 O O . GLY A 1 234 ? -0.616 -13.822 -11.219 1 97.54 234 GLY A O 1
ATOM 1877 N N . LYS A 1 235 ? 0.655 -15.393 -10.2 1 96.46 235 LYS A N 1
ATOM 1878 C CA . LYS A 1 235 ? 1.825 -14.565 -9.921 1 96.46 235 LYS A CA 1
ATOM 1879 C C . LYS A 1 235 ? 3.117 -15.34 -10.166 1 96.46 235 LYS A C 1
ATOM 1881 O O . LYS A 1 235 ? 3.276 -16.462 -9.68 1 96.46 235 LYS A O 1
ATOM 1886 N N . PHE A 1 236 ? 3.958 -14.741 -10.943 1 97.71 236 PHE A N 1
ATOM 1887 C CA . PHE A 1 236 ? 5.299 -15.274 -11.15 1 97.71 236 PHE A CA 1
ATOM 1888 C C . PHE A 1 236 ? 6.346 -14.368 -10.512 1 97.71 236 PHE A C 1
ATOM 1890 O O . PHE A 1 236 ? 6.321 -13.15 -10.705 1 97.71 236 PHE A O 1
ATOM 1897 N N . ASP A 1 237 ? 7.196 -14.91 -9.73 1 95.68 237 ASP A N 1
ATOM 1898 C CA . ASP A 1 237 ? 8.359 -14.216 -9.184 1 95.68 237 ASP A CA 1
ATOM 1899 C C . ASP A 1 237 ? 9.627 -14.581 -9.952 1 95.68 237 ASP A C 1
ATOM 1901 O O . ASP A 1 237 ? 9.918 -15.762 -10.154 1 95.68 237 ASP A O 1
ATOM 1905 N N . PHE A 1 238 ? 10.329 -13.539 -10.36 1 97.33 238 PHE A N 1
ATOM 1906 C CA . PHE A 1 238 ? 11.511 -13.871 -11.146 1 97.33 238 PHE A CA 1
ATOM 1907 C C . PHE A 1 238 ? 12.599 -12.821 -10.958 1 97.33 238 PHE A C 1
ATOM 1909 O O . PHE A 1 238 ? 12.35 -11.758 -10.385 1 97.33 238 PHE A O 1
ATOM 1916 N N . VAL A 1 239 ? 13.8 -13.173 -11.363 1 96.87 239 VAL A N 1
ATOM 1917 C CA . VAL A 1 239 ? 14.957 -12.284 -11.374 1 96.87 239 VAL A CA 1
ATOM 1918 C C . VAL A 1 239 ? 15.601 -12.291 -12.759 1 96.87 239 VAL A C 1
ATOM 1920 O O . VAL A 1 239 ? 15.325 -13.175 -13.574 1 96.87 239 VAL A O 1
ATOM 1923 N N . MET A 1 240 ? 16.367 -11.266 -12.984 1 96.45 240 MET A N 1
ATOM 1924 C CA . MET A 1 240 ? 17.213 -11.25 -14.174 1 96.45 240 MET A CA 1
ATOM 1925 C C . MET A 1 240 ? 18.628 -11.712 -13.843 1 96.45 240 MET A C 1
ATOM 1927 O O . MET A 1 240 ? 19.249 -11.204 -12.908 1 96.45 240 MET A O 1
ATOM 1931 N N . HIS A 1 241 ? 19.06 -12.723 -14.521 1 95.66 241 HIS A N 1
ATOM 1932 C CA . HIS A 1 241 ? 20.409 -13.249 -14.346 1 95.66 241 HIS A CA 1
ATOM 1933 C C . HIS A 1 241 ? 21.126 -13.381 -15.686 1 95.66 241 HIS A C 1
ATOM 1935 O O . HIS A 1 241 ? 20.684 -14.129 -16.561 1 95.66 241 HIS A O 1
ATOM 1941 N N . GLU A 1 242 ? 22.194 -12.624 -15.846 1 93.59 242 GLU A N 1
ATOM 1942 C CA . GLU A 1 242 ? 22.99 -12.629 -17.069 1 93.59 242 GLU A CA 1
ATOM 1943 C C . GLU A 1 242 ? 22.121 -12.364 -18.295 1 93.59 242 GLU A C 1
ATOM 1945 O O . GLU A 1 242 ? 22.192 -13.098 -19.283 1 93.59 242 GLU A O 1
ATOM 1950 N N . GLY A 1 243 ? 21.174 -11.449 -18.121 1 92.74 243 GLY A N 1
ATOM 1951 C CA . GLY A 1 243 ? 20.364 -10.982 -19.235 1 92.74 243 GLY A CA 1
ATOM 1952 C C . GLY A 1 243 ? 19.154 -11.857 -19.501 1 92.74 243 GLY A C 1
ATOM 1953 O O . GLY A 1 243 ? 18.378 -11.59 -20.421 1 92.74 243 GLY A O 1
ATOM 1954 N N . LYS A 1 244 ? 18.985 -12.89 -18.685 1 95.48 244 LYS A N 1
ATOM 1955 C CA . LYS A 1 244 ? 17.861 -13.798 -18.893 1 95.48 244 LYS A CA 1
ATOM 1956 C C . LYS A 1 244 ? 16.935 -13.813 -17.681 1 95.48 244 LYS A C 1
ATOM 1958 O O . LYS A 1 244 ? 17.398 -13.781 -16.539 1 95.48 244 LYS A O 1
ATOM 1963 N N . ALA A 1 245 ? 15.65 -13.89 -17.996 1 97.52 245 ALA A N 1
ATOM 1964 C CA . ALA A 1 245 ? 14.684 -14.003 -16.907 1 97.52 245 ALA A CA 1
ATOM 1965 C C . ALA A 1 245 ? 14.671 -15.416 -16.329 1 97.52 245 ALA A C 1
ATOM 1967 O O . ALA A 1 245 ? 14.6 -16.397 -17.073 1 97.52 245 ALA A O 1
ATOM 1968 N N . VAL A 1 246 ? 14.793 -15.506 -15.03 1 97.75 246 VAL A N 1
ATOM 1969 C CA . VAL A 1 246 ? 14.773 -16.794 -14.345 1 97.75 246 VAL A CA 1
ATOM 1970 C C . VAL A 1 246 ? 13.574 -16.859 -13.401 1 97.75 246 VAL A C 1
ATOM 1972 O O . VAL A 1 246 ? 13.525 -16.14 -12.4 1 97.75 246 VAL A O 1
ATOM 1975 N N . LEU A 1 247 ? 12.632 -17.735 -13.734 1 98.28 247 LEU A N 1
ATOM 1976 C CA . LEU A 1 247 ? 11.455 -17.928 -12.894 1 98.28 247 LEU A CA 1
ATOM 1977 C C . LEU A 1 247 ? 11.82 -18.659 -11.606 1 98.28 247 LEU A C 1
ATOM 1979 O O . LEU A 1 247 ? 12.462 -19.711 -11.645 1 98.28 247 LEU A O 1
ATOM 1983 N N . LEU A 1 248 ? 11.433 -18.049 -10.509 1 96.4 248 LEU A N 1
ATOM 1984 C CA . LEU A 1 248 ? 11.756 -18.651 -9.22 1 96.4 248 LEU A CA 1
ATOM 1985 C C . LEU A 1 248 ? 10.53 -19.324 -8.612 1 96.4 248 LEU A C 1
ATOM 1987 O O . LEU A 1 248 ? 10.655 -20.318 -7.893 1 96.4 248 LEU A O 1
ATOM 1991 N N . ASP A 1 249 ? 9.39 -18.728 -8.875 1 95.82 249 ASP A N 1
ATOM 1992 C CA . ASP A 1 249 ? 8.162 -19.204 -8.247 1 95.82 249 ASP A CA 1
ATOM 1993 C C . ASP A 1 249 ? 6.944 -18.89 -9.113 1 95.82 249 ASP A C 1
ATOM 1995 O O . ASP A 1 249 ? 6.891 -17.843 -9.762 1 95.82 249 ASP A O 1
ATOM 1999 N N . ALA A 1 250 ? 6.065 -19.849 -9.225 1 97.56 250 ALA A N 1
ATOM 2000 C CA . ALA A 1 250 ? 4.768 -19.7 -9.879 1 97.56 250 ALA A CA 1
ATOM 2001 C C . ALA A 1 250 ? 3.627 -20.008 -8.913 1 97.56 250 ALA A C 1
ATOM 2003 O O . ALA A 1 250 ? 3.529 -21.123 -8.395 1 97.56 250 ALA A O 1
ATOM 2004 N N . ASN A 1 251 ? 2.822 -19.008 -8.692 1 96.73 251 ASN A N 1
ATOM 2005 C CA . ASN A 1 251 ? 1.761 -19.117 -7.696 1 96.73 251 ASN A CA 1
ATOM 2006 C C . ASN A 1 251 ? 0.385 -18.885 -8.313 1 96.73 251 ASN A C 1
ATOM 2008 O O . ASN A 1 251 ? 0.137 -17.835 -8.91 1 96.73 251 ASN A O 1
ATOM 2012 N N . LYS A 1 252 ? -0.476 -19.868 -8.183 1 97.45 252 LYS A N 1
ATOM 2013 C CA . LYS A 1 252 ? -1.804 -19.743 -8.776 1 97.45 252 LYS A CA 1
ATOM 2014 C C . LYS A 1 252 ? -2.806 -19.186 -7.769 1 97.45 252 LYS A C 1
ATOM 2016 O O . LYS A 1 252 ? -3.977 -18.983 -8.097 1 97.45 252 LYS A O 1
ATOM 2021 N N . THR A 1 253 ? -2.399 -18.985 -6.528 1 96.35 253 THR A N 1
ATOM 2022 C CA . THR A 1 253 ? -3.25 -18.416 -5.489 1 96.35 253 THR A CA 1
ATOM 2023 C C . THR A 1 253 ? -2.526 -17.295 -4.75 1 96.35 253 THR A C 1
ATOM 2025 O O . THR A 1 253 ? -2.412 -17.325 -3.523 1 96.35 253 THR A O 1
ATOM 2028 N N . PRO A 1 254 ? -2.085 -16.325 -5.508 1 92.84 254 PRO A N 1
ATOM 2029 C CA . PRO A 1 254 ? -1.317 -15.268 -4.846 1 92.84 254 PRO A CA 1
ATOM 2030 C C . PRO A 1 254 ? -2.083 -14.61 -3.7 1 92.84 254 PRO A C 1
ATOM 2032 O O . PRO A 1 254 ? -3.305 -14.461 -3.777 1 92.84 254 PRO A O 1
ATOM 2035 N N . GLY A 1 255 ? -1.313 -14.283 -2.705 1 85.58 255 GLY A N 1
ATOM 2036 C CA . GLY A 1 255 ? -1.884 -13.62 -1.543 1 85.58 255 GLY A CA 1
ATOM 2037 C C . GLY A 1 255 ? -2.106 -12.134 -1.754 1 85.58 255 GLY A C 1
ATOM 2038 O O . GLY A 1 255 ? -1.629 -11.563 -2.736 1 85.58 255 GLY A O 1
ATOM 2039 N N . ARG A 1 256 ? -2.932 -11.558 -0.903 1 73.92 256 ARG A N 1
ATOM 2040 C CA . ARG A 1 256 ? -3.183 -10.121 -0.906 1 73.92 256 ARG A CA 1
ATOM 2041 C C . ARG A 1 256 ? -1.959 -9.35 -0.425 1 73.92 256 ARG A C 1
ATOM 2043 O O . ARG A 1 256 ? -1.164 -9.867 0.363 1 73.92 256 ARG A O 1
ATOM 2050 N N . ALA A 1 257 ? -1.774 -8.315 -1.258 1 55.59 257 ALA A N 1
ATOM 2051 C CA . ALA A 1 257 ? -0.742 -7.429 -0.726 1 55.59 257 ALA A CA 1
ATOM 2052 C C . ALA A 1 257 ? -1.13 -6.901 0.652 1 55.59 257 ALA A C 1
ATOM 2054 O O . ALA A 1 257 ? -1.62 -5.776 0.778 1 55.59 257 ALA A O 1
ATOM 2055 N N . ARG A 1 258 ? -1.38 -7.835 1.467 1 51.93 258 ARG A N 1
ATOM 2056 C CA . ARG A 1 258 ? -1.945 -7.614 2.794 1 51.93 258 ARG A CA 1
ATOM 2057 C C . ARG A 1 258 ? -1.131 -6.584 3.571 1 51.93 258 ARG A C 1
ATOM 2059 O O . ARG A 1 258 ? -1.693 -5.756 4.29 1 51.93 258 ARG A O 1
ATOM 2066 N N . ASN A 1 259 ? 0.214 -6.733 3.132 1 51.83 259 ASN A N 1
ATOM 2067 C CA . ASN A 1 259 ? 1.059 -5.963 4.039 1 51.83 259 ASN A CA 1
ATOM 2068 C C . ASN A 1 259 ? 0.775 -4.468 3.936 1 51.83 259 ASN A C 1
ATOM 2070 O O . ASN A 1 259 ? 0.674 -3.779 4.953 1 51.83 259 ASN A O 1
ATOM 2074 N N . LEU A 1 260 ? 0.501 -4.139 2.677 1 53.95 260 LEU A N 1
ATOM 2075 C CA . LEU A 1 260 ? 0.283 -2.7 2.58 1 53.95 260 LEU A CA 1
ATOM 2076 C C . LEU A 1 260 ? -1.091 -2.32 3.124 1 53.95 260 LEU A C 1
ATOM 2078 O O . LEU A 1 260 ? -1.218 -1.353 3.878 1 53.95 260 LEU A O 1
ATOM 2082 N N . SER A 1 261 ? -2.022 -3.128 2.723 1 55.03 261 SER A N 1
ATOM 2083 C CA . SER A 1 261 ? -3.374 -2.881 3.214 1 55.03 261 SER A CA 1
ATOM 2084 C C . SER A 1 261 ? -3.448 -3.035 4.73 1 55.03 261 SER A C 1
ATOM 2086 O O . SER A 1 261 ? -4.082 -2.226 5.411 1 55.03 261 SER A O 1
ATOM 2088 N N . SER A 1 262 ? -2.783 -4.081 5.104 1 51.75 262 SER A N 1
ATOM 2089 C CA . SER A 1 262 ? -2.767 -4.312 6.545 1 51.75 262 SER A CA 1
ATOM 2090 C C . SER A 1 262 ? -2.023 -3.199 7.275 1 51.75 262 SER A C 1
ATOM 2092 O O . SER A 1 262 ? -2.419 -2.795 8.37 1 51.75 262 SER A O 1
ATOM 2094 N N . PHE A 1 263 ? -1.054 -2.698 6.555 1 57.67 263 PHE A N 1
ATOM 2095 C CA . PHE A 1 263 ? -0.296 -1.594 7.131 1 57.67 263 PHE A CA 1
ATOM 2096 C C . PHE A 1 263 ? -1.166 -0.349 7.259 1 57.67 263 PHE A C 1
ATOM 2098 O O . PHE A 1 263 ? -1.191 0.292 8.312 1 57.67 263 PHE A O 1
ATOM 2105 N N . ILE A 1 264 ? -1.878 -0.127 6.212 1 62.82 264 ILE A N 1
ATOM 2106 C CA . ILE A 1 264 ? -2.736 1.053 6.218 1 62.82 264 ILE A CA 1
ATOM 2107 C C . ILE A 1 264 ? -3.854 0.873 7.242 1 62.82 264 ILE A C 1
ATOM 2109 O O . ILE A 1 264 ? -4.138 1.781 8.027 1 62.82 264 ILE A O 1
ATOM 2113 N N . ALA A 1 265 ? -4.454 -0.353 7.278 1 62.4 265 ALA A N 1
ATOM 2114 C CA . ALA A 1 265 ? -5.539 -0.634 8.214 1 62.4 265 ALA A CA 1
ATOM 2115 C C . ALA A 1 265 ? -5.055 -0.54 9.658 1 62.4 265 ALA A C 1
ATOM 2117 O O . ALA A 1 265 ? -5.744 0.018 10.516 1 62.4 265 ALA A O 1
ATOM 2118 N N . ALA A 1 266 ? -3.879 -1.072 9.887 1 62.84 266 ALA A N 1
ATOM 2119 C CA . ALA A 1 266 ? -3.298 -1 11.225 1 62.84 266 ALA A CA 1
ATOM 2120 C C . ALA A 1 266 ? -3.014 0.445 11.622 1 62.84 266 ALA A C 1
ATOM 2122 O O . ALA A 1 266 ? -3.208 0.827 12.779 1 62.84 266 ALA A O 1
ATOM 2123 N N . GLY A 1 267 ? -2.578 1.219 10.652 1 73.58 267 GLY A N 1
ATOM 2124 C CA . GLY A 1 267 ? -2.358 2.635 10.897 1 73.58 267 GLY A CA 1
ATOM 2125 C C . GLY A 1 267 ? -3.628 3.383 11.257 1 73.58 267 GLY A C 1
ATOM 2126 O O . GLY A 1 267 ? -3.641 4.177 12.199 1 73.58 267 GLY A O 1
ATOM 2127 N N . ASN A 1 268 ? -4.682 3.055 10.507 1 74.52 268 ASN A N 1
ATOM 2128 C CA . ASN A 1 268 ? -5.96 3.703 10.785 1 74.52 268 ASN A CA 1
ATOM 2129 C C . ASN A 1 268 ? -6.507 3.3 12.151 1 74.52 268 ASN A C 1
ATOM 2131 O O . ASN A 1 268 ? -7.025 4.14 12.89 1 74.52 268 ASN A O 1
ATOM 2135 N N . ALA A 1 269 ? -6.373 2.003 12.435 1 71.92 269 ALA A N 1
ATOM 2136 C CA . ALA A 1 269 ? -6.816 1.514 13.738 1 71.92 269 ALA A CA 1
ATOM 2137 C C . ALA A 1 269 ? -6.04 2.184 14.868 1 71.92 269 ALA A C 1
ATOM 2139 O O . ALA A 1 269 ? -6.616 2.54 15.899 1 71.92 269 ALA A O 1
ATOM 2140 N N . ASN A 1 270 ? -4.759 2.356 14.664 1 81.95 270 ASN A N 1
ATOM 2141 C CA . ASN A 1 270 ? -3.918 3.028 15.649 1 81.95 270 ASN A CA 1
ATOM 2142 C C . ASN A 1 270 ? -4.37 4.466 15.885 1 81.95 270 ASN A C 1
ATOM 2144 O O . ASN A 1 270 ? -4.461 4.913 17.03 1 81.95 270 ASN A O 1
ATOM 2148 N N . LEU A 1 271 ? -4.687 5.178 14.829 1 83.94 271 LEU A N 1
ATOM 2149 C CA . LEU A 1 271 ? -5.14 6.559 14.962 1 83.94 271 LEU A CA 1
ATOM 2150 C C . LEU A 1 271 ? -6.527 6.618 15.592 1 83.94 271 LEU A C 1
ATOM 2152 O O . LEU A 1 271 ? -6.827 7.536 16.359 1 83.94 271 LEU A O 1
ATOM 2156 N N . ALA A 1 272 ? -7.353 5.614 15.271 1 85.35 272 ALA A N 1
ATOM 2157 C CA . ALA A 1 272 ? -8.663 5.525 15.91 1 85.35 272 ALA A CA 1
ATOM 2158 C C . ALA A 1 272 ? -8.527 5.312 17.414 1 85.35 272 ALA A C 1
ATOM 2160 O O . ALA A 1 272 ? -9.297 5.87 18.199 1 85.35 272 ALA A O 1
ATOM 2161 N N . ASP A 1 273 ? -7.511 4.491 17.809 1 87.3 273 ASP A N 1
ATOM 2162 C CA . ASP A 1 273 ? -7.216 4.345 19.231 1 87.3 273 ASP A CA 1
ATOM 2163 C C . ASP A 1 273 ? -6.907 5.698 19.869 1 87.3 273 ASP A C 1
ATOM 2165 O O . ASP A 1 273 ? -7.352 5.981 20.983 1 87.3 273 ASP A O 1
ATOM 2169 N N . GLY A 1 274 ? -6.147 6.516 19.186 1 90.34 274 GLY A N 1
ATOM 2170 C CA . GLY A 1 274 ? -5.84 7.851 19.673 1 90.34 274 GLY A CA 1
ATOM 2171 C C . GLY A 1 274 ? -7.066 8.732 19.814 1 90.34 274 GLY A C 1
ATOM 2172 O O . GLY A 1 274 ? -7.207 9.456 20.803 1 90.34 274 GLY A O 1
ATOM 2173 N N . PHE A 1 275 ? -7.898 8.64 18.822 1 91.61 275 PHE A N 1
ATOM 2174 C CA . PHE A 1 275 ? -9.135 9.413 18.854 1 91.61 275 PHE A CA 1
ATOM 2175 C C . PHE A 1 275 ? -10.003 8.997 20.035 1 91.61 275 PHE A C 1
ATOM 2177 O O . PHE A 1 275 ? -10.52 9.848 20.762 1 91.61 275 PHE A O 1
ATOM 2184 N N . GLU A 1 276 ? -10.126 7.687 20.24 1 89.55 276 GLU A N 1
ATOM 2185 C CA . GLU A 1 276 ? -10.906 7.189 21.369 1 89.55 276 GLU A CA 1
ATOM 2186 C C . GLU A 1 276 ? -10.296 7.625 22.698 1 89.55 276 GLU A C 1
ATOM 2188 O O . GLU A 1 276 ? -11.016 7.873 23.667 1 89.55 276 GLU A O 1
ATOM 2193 N N . GLY A 1 277 ? -8.943 7.694 22.751 1 87.25 277 GLY A N 1
ATOM 2194 C CA . GLY A 1 277 ? -8.302 8.257 23.929 1 87.25 277 GLY A CA 1
ATOM 2195 C C . GLY A 1 277 ? -8.756 9.672 24.236 1 87.25 277 GLY A C 1
ATOM 2196 O O . GLY A 1 277 ? -8.951 10.027 25.4 1 87.25 277 GLY A O 1
ATOM 2197 N N . LEU A 1 278 ? -8.95 10.47 23.213 1 89.76 278 LEU A N 1
ATOM 2198 C CA . LEU A 1 278 ? -9.411 11.844 23.381 1 89.76 278 LEU A CA 1
ATOM 2199 C C . LEU A 1 278 ? -10.869 11.877 23.827 1 89.76 278 LEU A C 1
ATOM 2201 O O . LEU A 1 278 ? -11.251 12.71 24.653 1 89.76 278 LEU A O 1
ATOM 2205 N N . ILE A 1 279 ? -11.696 10.956 23.267 1 87.17 279 ILE A N 1
ATOM 2206 C CA . ILE A 1 279 ? -13.094 10.845 23.667 1 87.17 279 ILE A CA 1
ATOM 2207 C C . ILE A 1 279 ? -13.182 10.567 25.166 1 87.17 279 ILE A C 1
ATOM 2209 O O . ILE A 1 279 ? -13.995 11.171 25.869 1 87.17 279 ILE A O 1
ATOM 2213 N N . ARG A 1 280 ? -12.335 9.685 25.65 1 87.92 280 ARG A N 1
ATOM 2214 C CA . ARG A 1 280 ? -12.353 9.289 27.054 1 87.92 280 ARG A CA 1
ATOM 2215 C C . ARG A 1 280 ? -11.955 10.453 27.956 1 87.92 280 ARG A C 1
ATOM 2217 O O . ARG A 1 280 ? -12.368 10.516 29.116 1 87.92 280 ARG A O 1
ATOM 2224 N N . GLN A 1 281 ? -11.136 11.366 27.474 1 85.53 281 GLN A N 1
ATOM 2225 C CA . GLN A 1 281 ? -10.702 12.524 28.248 1 85.53 281 GLN A CA 1
ATOM 2226 C C . GLN A 1 281 ? -11.841 13.523 28.429 1 85.53 281 GLN A C 1
ATOM 2228 O O . GLN A 1 281 ? -11.841 14.306 29.381 1 85.53 281 GLN A O 1
ATOM 2233 N N . VAL A 1 282 ? -12.8 13.551 27.5 1 81.53 282 VAL A N 1
ATOM 2234 C CA . VAL A 1 282 ? -13.86 14.552 27.558 1 81.53 282 VAL A CA 1
ATOM 2235 C C . VAL A 1 282 ? -15.118 13.938 28.167 1 81.53 282 VAL A C 1
ATOM 2237 O O . VAL A 1 282 ? -16.05 14.656 28.537 1 81.53 282 VAL A O 1
ATOM 2240 N N . SER A 1 283 ? -15.195 12.607 28.211 1 70.55 283 SER A N 1
ATOM 2241 C CA . SER A 1 283 ? -16.323 11.959 28.872 1 70.55 283 SER A CA 1
ATOM 2242 C C . SER A 1 283 ? -16.076 11.812 30.37 1 70.55 283 SER A C 1
ATOM 2244 O O . SER A 1 283 ? -14.929 11.695 30.806 1 70.55 283 SER A O 1
ATOM 2246 N N . MET B 1 1 ? -20.232 5.068 23.411 1 86.24 1 MET B N 1
ATOM 2247 C CA . MET B 1 1 ? -20.64 5.564 22.1 1 86.24 1 MET B CA 1
ATOM 2248 C C . MET B 1 1 ? -20.658 7.089 22.076 1 86.24 1 MET B C 1
ATOM 2250 O O . MET B 1 1 ? -21.283 7.72 22.929 1 86.24 1 MET B O 1
ATOM 2254 N N . ALA B 1 2 ? -19.731 7.687 21.339 1 91.01 2 ALA B N 1
ATOM 2255 C CA . ALA B 1 2 ? -19.655 9.143 21.264 1 91.01 2 ALA B CA 1
ATOM 2256 C C . ALA B 1 2 ? -20.192 9.653 19.929 1 91.01 2 ALA B C 1
ATOM 2258 O O . ALA B 1 2 ? -20.175 8.93 18.93 1 91.01 2 ALA B O 1
ATOM 2259 N N . ARG B 1 3 ? -20.826 10.886 20.002 1 96.58 3 ARG B N 1
ATOM 2260 C CA . ARG B 1 3 ? -21.18 11.627 18.795 1 96.58 3 ARG B CA 1
ATOM 2261 C C . ARG B 1 3 ? -20.021 12.504 18.332 1 96.58 3 ARG B C 1
ATOM 2263 O O . ARG B 1 3 ? -19.568 13.383 19.069 1 96.58 3 ARG B O 1
ATOM 2270 N N . ILE B 1 4 ? -19.52 12.187 17.137 1 95.73 4 ILE B N 1
ATOM 2271 C CA . ILE B 1 4 ? -18.363 12.88 16.582 1 95.73 4 ILE B CA 1
ATOM 2272 C C . ILE B 1 4 ? -18.811 13.819 15.464 1 95.73 4 ILE B C 1
ATOM 2274 O O . ILE B 1 4 ? -19.553 13.415 14.566 1 95.73 4 ILE B O 1
ATOM 2278 N N . ALA B 1 5 ? -18.419 15.07 15.557 1 97.38 5 ALA B N 1
ATOM 2279 C CA . ALA B 1 5 ? -18.684 16.039 14.497 1 97.38 5 ALA B CA 1
ATOM 2280 C C . ALA B 1 5 ? -17.404 16.391 13.743 1 97.38 5 ALA B C 1
ATOM 2282 O O . ALA B 1 5 ? -16.349 16.578 14.353 1 97.38 5 ALA B O 1
ATOM 2283 N N . VAL B 1 6 ? -17.464 16.405 12.453 1 97.58 6 VAL B N 1
ATOM 2284 C CA . VAL B 1 6 ? -16.364 16.873 11.616 1 97.58 6 VAL B CA 1
ATOM 2285 C C . VAL B 1 6 ? -16.734 18.207 10.973 1 97.58 6 VAL B C 1
ATOM 2287 O O . VAL B 1 6 ? -17.621 18.267 10.117 1 97.58 6 VAL B O 1
ATOM 2290 N N . ILE B 1 7 ? -16.052 19.225 11.393 1 98.04 7 ILE B N 1
ATOM 2291 C CA . ILE B 1 7 ? -16.326 20.561 10.876 1 98.04 7 ILE B CA 1
ATOM 2292 C C . ILE B 1 7 ? -15.506 20.804 9.611 1 98.04 7 ILE B C 1
ATOM 2294 O O . ILE B 1 7 ? -14.273 20.808 9.655 1 98.04 7 ILE B O 1
ATOM 2298 N N . THR B 1 8 ? -16.129 21.016 8.517 1 97.47 8 THR B N 1
ATOM 2299 C CA . THR B 1 8 ? -15.456 21.286 7.252 1 97.47 8 THR B CA 1
ATOM 2300 C C . THR B 1 8 ? -15.849 22.658 6.712 1 97.47 8 THR B C 1
ATOM 2302 O O . THR B 1 8 ? -16.809 23.267 7.189 1 97.47 8 THR B O 1
ATOM 2305 N N . HIS B 1 9 ? -15.028 23.163 5.798 1 96.44 9 HIS B N 1
ATOM 2306 C CA . HIS B 1 9 ? -15.42 24.387 5.109 1 96.44 9 HIS B CA 1
ATOM 2307 C C . HIS B 1 9 ? -16.712 24.187 4.323 1 96.44 9 HIS B C 1
ATOM 2309 O O . HIS B 1 9 ? -16.937 23.118 3.751 1 96.44 9 HIS B O 1
ATOM 2315 N N . GLU B 1 10 ? -17.501 25.162 4.247 1 95 10 GLU B N 1
ATOM 2316 C CA . GLU B 1 10 ? -18.818 25.055 3.625 1 95 10 GLU B CA 1
ATOM 2317 C C . GLU B 1 10 ? -18.706 24.621 2.166 1 95 10 GLU B C 1
ATOM 2319 O O . GLU B 1 10 ? -19.609 23.971 1.636 1 95 10 GLU B O 1
ATOM 2324 N N . LEU B 1 11 ? -17.563 24.851 1.56 1 93.6 11 LEU B N 1
ATOM 2325 C CA . LEU B 1 11 ? -17.395 24.54 0.145 1 93.6 11 LEU B CA 1
ATOM 2326 C C . LEU B 1 11 ? -16.502 23.318 -0.041 1 93.6 11 LEU B C 1
ATOM 2328 O O . LEU B 1 11 ? -16.173 22.95 -1.171 1 93.6 11 LEU B O 1
ATOM 2332 N N . ASP B 1 12 ? -16.055 22.686 1.092 1 90.24 12 ASP B N 1
ATOM 2333 C CA . ASP B 1 12 ? -15.174 21.525 1.024 1 90.24 12 ASP B CA 1
ATOM 2334 C C . ASP B 1 12 ? -15.951 20.268 0.639 1 90.24 12 ASP B C 1
ATOM 2336 O O . ASP B 1 12 ? -17.134 20.139 0.963 1 90.24 12 ASP B O 1
ATOM 2340 N N . ARG B 1 13 ? -15.247 19.421 -0.095 1 83.07 13 ARG B N 1
ATOM 2341 C CA . ARG B 1 13 ? -15.786 18.099 -0.397 1 83.07 13 ARG B CA 1
ATOM 2342 C C . ARG B 1 13 ? -15.062 17.017 0.398 1 83.07 13 ARG B C 1
ATOM 2344 O O . ARG B 1 13 ? -14.251 16.271 -0.155 1 83.07 13 ARG B O 1
ATOM 2351 N N . PHE B 1 14 ? -15.441 17.034 1.668 1 88.07 14 PHE B N 1
ATOM 2352 C CA . PHE B 1 14 ? -14.829 16.04 2.541 1 88.07 14 PHE B CA 1
ATOM 2353 C C . PHE B 1 14 ? -15.136 14.629 2.054 1 88.07 14 PHE B C 1
ATOM 2355 O O . PHE B 1 14 ? -14.256 13.766 2.04 1 88.07 14 PHE B O 1
ATOM 2362 N N . GLN B 1 15 ? -16.301 14.445 1.716 1 81.45 15 GLN B N 1
ATOM 2363 C CA . GLN B 1 15 ? -16.752 13.158 1.198 1 81.45 15 GLN B CA 1
ATOM 2364 C C . GLN B 1 15 ? -17.562 13.333 -0.083 1 81.45 15 GLN B C 1
ATOM 2366 O O . GLN B 1 15 ? -18.288 14.318 -0.235 1 81.45 15 GLN B O 1
ATOM 2371 N N . SER B 1 16 ? -17.137 12.482 -0.964 1 75.96 16 SER B N 1
ATOM 2372 C CA . SER B 1 16 ? -17.884 12.486 -2.217 1 75.96 16 SER B CA 1
ATOM 2373 C C . SER B 1 16 ? -18.367 11.085 -2.577 1 75.96 16 SER B C 1
ATOM 2375 O O . SER B 1 16 ? -17.943 10.101 -1.967 1 75.96 16 SER B O 1
ATOM 2377 N N . ARG B 1 17 ? -19.415 10.937 -3.22 1 66.32 17 ARG B N 1
ATOM 2378 C CA . ARG B 1 17 ? -19.885 9.657 -3.74 1 66.32 17 ARG B CA 1
ATOM 2379 C C . ARG B 1 17 ? -19.219 9.33 -5.072 1 66.32 17 ARG B C 1
ATOM 2381 O O . ARG B 1 17 ? -19.175 10.169 -5.974 1 66.32 17 ARG B O 1
ATOM 2388 N N . ARG B 1 18 ? -18.38 8.293 -4.846 1 57.73 18 ARG B N 1
ATOM 2389 C CA . ARG B 1 18 ? -17.669 7.925 -6.066 1 57.73 18 ARG B CA 1
ATOM 2390 C C . ARG B 1 18 ? -18.196 6.611 -6.632 1 57.73 18 ARG B C 1
ATOM 2392 O O . ARG B 1 18 ? -18.508 5.686 -5.879 1 57.73 18 ARG B O 1
ATOM 2399 N N . GLY B 1 19 ? -18.272 6.53 -7.932 1 46.24 19 GLY B N 1
ATOM 2400 C CA . GLY B 1 19 ? -18.58 5.321 -8.678 1 46.24 19 GLY B CA 1
ATOM 2401 C C . GLY B 1 19 ? -20.069 5.056 -8.798 1 46.24 19 GLY B C 1
ATOM 2402 O O . GLY B 1 19 ? -20.883 5.806 -8.255 1 46.24 19 GLY B O 1
ATOM 2403 N N . LEU B 1 20 ? -20.288 4.113 -9.648 1 45.73 20 LEU B N 1
ATOM 2404 C CA . LEU B 1 20 ? -21.655 3.735 -9.99 1 45.73 20 LEU B CA 1
ATOM 2405 C C . LEU B 1 20 ? -22.439 3.345 -8.742 1 45.73 20 LEU B C 1
ATOM 2407 O O . LEU B 1 20 ? -23.653 3.55 -8.677 1 45.73 20 LEU B O 1
ATOM 2411 N N . LEU B 1 21 ? -21.714 2.876 -7.766 1 55.44 21 LEU B N 1
ATOM 2412 C CA . LEU B 1 21 ? -22.408 2.407 -6.572 1 55.44 21 LEU B CA 1
ATOM 2413 C C . LEU B 1 21 ? -22.481 3.507 -5.518 1 55.44 21 LEU B C 1
ATOM 2415 O O . LEU B 1 21 ? -22.984 3.283 -4.415 1 55.44 21 LEU B O 1
ATOM 2419 N N . MET B 1 22 ? -22.065 4.684 -5.87 1 62.23 22 MET B N 1
ATOM 2420 C CA . MET B 1 22 ? -22.122 5.885 -5.041 1 62.23 22 MET B CA 1
ATOM 2421 C C . MET B 1 22 ? -21.461 5.645 -3.688 1 62.23 22 MET B C 1
ATOM 2423 O O . M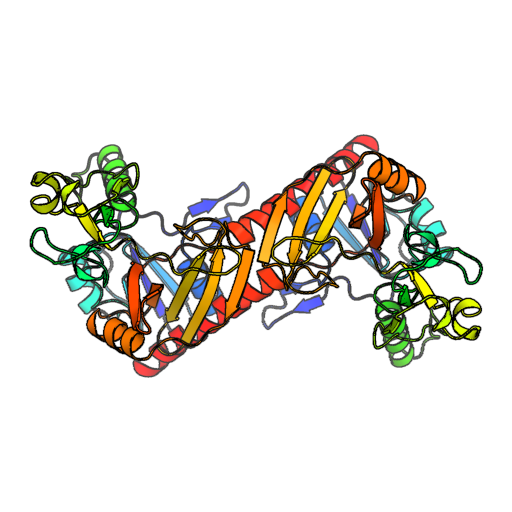ET B 1 22 ? -22.014 6.01 -2.649 1 62.23 22 MET B O 1
ATOM 2427 N N . ARG B 1 23 ? -20.403 4.838 -3.794 1 63.82 23 ARG B N 1
ATOM 2428 C CA . ARG B 1 23 ? -19.695 4.59 -2.542 1 63.82 23 ARG B CA 1
ATOM 2429 C C . ARG B 1 23 ? -19.029 5.862 -2.028 1 63.82 23 ARG B C 1
ATOM 2431 O O . ARG B 1 23 ? -18.491 6.647 -2.811 1 63.82 23 ARG B O 1
ATOM 2438 N N . ARG B 1 24 ? -19.206 6.084 -0.757 1 70.99 24 ARG B N 1
ATOM 2439 C CA . ARG B 1 24 ? -18.601 7.252 -0.127 1 70.99 24 ARG B CA 1
ATOM 2440 C C . ARG B 1 24 ? -17.079 7.155 -0.139 1 70.99 24 ARG B C 1
ATOM 2442 O O . ARG B 1 24 ? -16.517 6.096 0.151 1 70.99 24 ARG B O 1
ATOM 2449 N N . ASP B 1 25 ? -16.453 8.238 -0.724 1 74.71 25 ASP B N 1
ATOM 2450 C CA . ASP B 1 25 ? -14.997 8.319 -0.78 1 74.71 25 ASP B CA 1
ATOM 2451 C C . ASP B 1 25 ? -14.507 9.703 -0.36 1 74.71 25 ASP B C 1
ATOM 2453 O O . ASP B 1 25 ? -15.289 10.655 -0.308 1 74.71 25 ASP B O 1
ATOM 2457 N N . SER B 1 26 ? -13.34 9.694 0.137 1 83.53 26 SER B N 1
ATOM 2458 C CA . SER B 1 26 ? -12.72 10.934 0.595 1 83.53 26 SER B CA 1
ATOM 2459 C C . SER B 1 26 ? -11.222 10.942 0.305 1 83.53 26 SER B C 1
ATOM 2461 O O . SER B 1 26 ? -10.573 9.894 0.332 1 83.53 26 SER B O 1
ATOM 2463 N N . PRO B 1 27 ? -10.692 12.066 -0.035 1 83.58 27 PRO B N 1
ATOM 2464 C CA . PRO B 1 27 ? -9.238 12.142 -0.194 1 83.58 27 PRO B CA 1
ATOM 2465 C C . PRO B 1 27 ? -8.503 12.234 1.141 1 83.58 27 PRO B C 1
ATOM 2467 O O . PRO B 1 27 ? -7.273 12.139 1.181 1 83.58 27 PRO B O 1
ATOM 2470 N N . TYR B 1 28 ? -9.28 12.322 2.215 1 89.83 28 TYR B N 1
ATOM 2471 C CA . TYR B 1 28 ? -8.674 12.593 3.514 1 89.83 28 TYR B CA 1
ATOM 2472 C C . TYR B 1 28 ? -8.523 11.311 4.324 1 89.83 28 TYR B C 1
ATOM 2474 O O . TYR B 1 28 ? -9.45 10.501 4.394 1 89.83 28 TYR B O 1
ATOM 2482 N N . MET B 1 29 ? -7.378 11.213 4.914 1 88.52 29 MET B N 1
ATOM 2483 C CA . MET B 1 29 ? -7.106 10.076 5.789 1 88.52 29 MET B CA 1
ATOM 2484 C C . MET B 1 29 ? -8.122 10.007 6.924 1 88.52 29 MET B C 1
ATOM 2486 O O . MET B 1 29 ? -8.501 8.918 7.357 1 88.52 29 MET B O 1
ATOM 2490 N N . LEU B 1 30 ? -8.599 11.167 7.393 1 93.24 30 LEU B N 1
ATOM 2491 C CA . LEU B 1 30 ? -9.566 11.221 8.484 1 93.24 30 LEU B CA 1
ATOM 2492 C C . LEU B 1 30 ? -10.795 10.376 8.162 1 93.24 30 LEU B C 1
ATOM 2494 O O . LEU B 1 30 ? -11.4 9.786 9.06 1 93.24 30 LEU B O 1
ATOM 2498 N N . PHE B 1 31 ? -11.123 10.284 6.914 1 88.8 31 PHE B N 1
ATOM 2499 C CA . PHE B 1 31 ? -12.263 9.48 6.49 1 88.8 31 PHE B CA 1
ATOM 2500 C C . PHE B 1 31 ? -12.096 8.03 6.929 1 88.8 31 PHE B C 1
ATOM 2502 O O . PHE B 1 31 ? -13.034 7.422 7.449 1 88.8 31 PHE B O 1
ATOM 2509 N N . ASP B 1 32 ? -10.951 7.507 6.742 1 83.27 32 ASP B N 1
ATOM 2510 C CA . ASP B 1 32 ? -10.681 6.121 7.111 1 83.27 32 ASP B CA 1
ATOM 2511 C C . ASP B 1 32 ? -10.702 5.943 8.628 1 83.27 32 ASP B C 1
ATOM 2513 O O . ASP B 1 32 ? -11.159 4.914 9.131 1 83.27 32 ASP B O 1
ATOM 2517 N N . VAL B 1 33 ? -10.188 6.904 9.342 1 88.11 33 VAL B N 1
ATOM 2518 C CA . VAL B 1 33 ? -10.19 6.863 10.801 1 88.11 33 VAL B CA 1
ATOM 2519 C C . VAL B 1 33 ? -11.627 6.871 11.317 1 88.11 33 VAL B C 1
ATOM 2521 O O . VAL B 1 33 ? -11.974 6.103 12.218 1 88.11 33 VAL B O 1
ATOM 2524 N N . LEU B 1 34 ? -12.45 7.718 10.709 1 90.14 34 LEU B N 1
ATOM 2525 C CA . LEU B 1 34 ? -13.846 7.831 11.116 1 90.14 34 LEU B CA 1
ATOM 2526 C C . LEU B 1 34 ? -14.608 6.547 10.806 1 90.14 34 LEU B C 1
ATOM 2528 O O . LEU B 1 34 ? -15.478 6.134 11.576 1 90.14 34 LEU B O 1
ATOM 2532 N N . GLU B 1 35 ? -14.269 5.95 9.638 1 83.36 35 GLU B N 1
ATOM 2533 C CA . GLU B 1 35 ? -14.902 4.676 9.311 1 83.36 35 GLU B CA 1
ATOM 2534 C C . GLU B 1 35 ? -14.569 3.611 10.352 1 83.36 35 GLU B C 1
ATOM 2536 O O . GLU B 1 35 ? -15.428 2.808 10.722 1 83.36 35 GLU B O 1
ATOM 2541 N N . GLU B 1 36 ? -13.344 3.609 10.78 1 79.08 36 GLU B N 1
ATOM 2542 C CA . GLU B 1 36 ? -12.948 2.697 11.849 1 79.08 36 GLU B CA 1
ATOM 2543 C C . GLU B 1 36 ? -13.707 2.995 13.139 1 79.08 36 GLU B C 1
ATOM 2545 O O . GLU B 1 36 ? -14.157 2.077 13.827 1 79.08 36 GLU B O 1
ATOM 2550 N N . LEU B 1 37 ? -13.9 4.257 13.477 1 86.75 37 LEU B N 1
ATOM 2551 C CA . LEU B 1 37 ? -14.613 4.658 14.685 1 86.75 37 LEU B CA 1
ATOM 2552 C C . LEU B 1 37 ? -16.083 4.262 14.606 1 86.75 37 LEU B C 1
ATOM 2554 O O . LEU B 1 37 ? -16.668 3.826 15.6 1 86.75 37 LEU B O 1
ATOM 2558 N N . LYS B 1 38 ? -16.637 4.387 13.391 1 84.8 38 LYS B N 1
ATOM 2559 C CA . LYS B 1 38 ? -18.012 3.94 13.189 1 84.8 38 LYS B CA 1
ATOM 2560 C C . LYS B 1 38 ? -18.143 2.439 13.432 1 84.8 38 LYS B C 1
ATOM 2562 O O . LYS B 1 38 ? -19.093 1.989 14.076 1 84.8 38 LYS B O 1
ATOM 2567 N N . ARG B 1 39 ? -17.198 1.734 12.914 1 77.62 39 ARG B N 1
ATOM 2568 C CA . ARG B 1 39 ? -17.197 0.287 13.103 1 77.62 39 ARG B CA 1
ATOM 2569 C C . ARG B 1 39 ? -17.128 -0.072 14.584 1 77.62 39 ARG B C 1
ATOM 2571 O O . ARG B 1 39 ? -17.658 -1.102 15.003 1 77.62 39 ARG B O 1
ATOM 2578 N N . ARG B 1 40 ? -16.586 0.845 15.365 1 77.03 40 ARG B N 1
ATOM 2579 C CA . ARG B 1 40 ? -16.404 0.621 16.795 1 77.03 40 ARG B CA 1
ATOM 2580 C C . ARG B 1 40 ? -17.602 1.137 17.586 1 77.03 40 ARG B C 1
ATOM 2582 O O . ARG B 1 40 ? -17.601 1.1 18.818 1 77.03 40 ARG B O 1
ATOM 2589 N N . GLY B 1 41 ? -18.553 1.718 16.901 1 83.83 41 GLY B N 1
ATOM 2590 C CA . GLY B 1 41 ? -19.811 2.02 17.564 1 83.83 41 GLY B CA 1
ATOM 2591 C C . GLY B 1 41 ? -20.069 3.508 17.704 1 83.83 41 GLY B C 1
ATOM 2592 O O . GLY B 1 41 ? -21.124 3.918 18.193 1 83.83 41 GLY B O 1
ATOM 2593 N N . HIS B 1 42 ? -19.178 4.394 17.254 1 88.19 42 HIS B N 1
ATOM 2594 C CA . HIS B 1 42 ? -19.369 5.837 17.335 1 88.19 42 HIS B CA 1
ATOM 2595 C C . HIS B 1 42 ? -20.202 6.35 16.165 1 88.19 42 HIS B C 1
ATOM 2597 O O . HIS B 1 42 ? -20.315 5.678 15.137 1 88.19 42 HIS B O 1
ATOM 2603 N N . SER B 1 43 ? -20.852 7.443 16.375 1 94.12 43 SER B N 1
ATOM 2604 C CA . SER B 1 43 ? -21.582 8.112 15.303 1 94.12 43 SER B CA 1
ATOM 2605 C C . SER B 1 43 ? -20.817 9.327 14.787 1 94.12 43 SER B C 1
ATOM 2607 O O . SER B 1 43 ? -20.162 10.029 15.561 1 94.12 43 SER B O 1
ATOM 2609 N N . VAL B 1 44 ? -20.907 9.508 13.517 1 92.46 44 VAL B N 1
ATOM 2610 C CA . VAL B 1 44 ? -20.146 10.586 12.893 1 92.46 44 VAL B CA 1
ATOM 2611 C C . VAL B 1 44 ? -21.081 11.469 12.07 1 92.46 44 VAL B C 1
ATOM 2613 O O . VAL B 1 44 ? -21.946 10.966 11.35 1 92.46 44 VAL B O 1
ATOM 2616 N N . GLN B 1 45 ? -20.965 12.734 12.254 1 95.32 45 GLN B N 1
ATOM 2617 C CA . GLN B 1 45 ? -21.68 13.721 11.453 1 95.32 45 GLN B CA 1
ATOM 2618 C C . GLN B 1 45 ? -20.715 14.714 10.812 1 95.32 45 GLN B C 1
ATOM 2620 O O . GLN B 1 45 ? -19.821 15.238 11.481 1 95.32 45 GLN B O 1
ATOM 2625 N N . ILE B 1 46 ? -20.902 14.958 9.544 1 94.87 46 ILE B N 1
ATOM 2626 C CA . ILE B 1 46 ? -20.116 15.961 8.835 1 94.87 46 ILE B CA 1
ATOM 2627 C C . ILE B 1 46 ? -20.862 17.294 8.833 1 94.87 46 ILE B C 1
ATOM 2629 O O . ILE B 1 46 ? -21.993 17.378 8.349 1 94.87 46 ILE B O 1
ATOM 2633 N N . LEU B 1 47 ? -20.263 18.287 9.429 1 96.37 47 LEU B N 1
ATOM 2634 C CA . LEU B 1 47 ? -20.838 19.627 9.476 1 96.37 47 LEU B CA 1
ATOM 2635 C C . LEU B 1 47 ? -20.184 20.536 8.441 1 96.37 47 LEU B C 1
ATOM 2637 O O . LEU B 1 47 ? -19.043 20.969 8.622 1 96.37 47 LEU B O 1
ATOM 2641 N N . LYS B 1 48 ? -20.919 20.857 7.419 1 94.8 48 LYS B N 1
ATOM 2642 C CA . LYS B 1 48 ? -20.427 21.763 6.386 1 94.8 48 LYS B CA 1
ATOM 2643 C C . LYS B 1 48 ? -20.688 23.219 6.761 1 94.8 48 LYS B C 1
ATOM 2645 O O . LYS B 1 48 ? -21.827 23.685 6.705 1 94.8 48 LYS B O 1
ATOM 2650 N N . GLY B 1 49 ? -19.641 23.854 7.08 1 95.58 49 GLY B N 1
ATOM 2651 C CA . GLY B 1 49 ? -19.793 25.234 7.513 1 95.58 49 GLY B CA 1
ATOM 2652 C C . GLY B 1 49 ? -20.103 25.364 8.992 1 95.58 49 GLY B C 1
ATOM 2653 O O . GLY B 1 49 ? -19.74 24.495 9.787 1 95.58 49 GLY B O 1
ATOM 2654 N N . ILE B 1 50 ? -20.651 26.55 9.32 1 96.5 50 ILE B N 1
ATOM 2655 C CA . ILE B 1 50 ? -20.789 26.86 10.739 1 96.5 50 ILE B CA 1
ATOM 2656 C C . ILE B 1 50 ? -22.241 27.218 11.05 1 96.5 50 ILE B C 1
ATOM 2658 O O . ILE B 1 50 ? -22.519 27.917 12.027 1 96.5 50 ILE B O 1
ATOM 2662 N N . SER B 1 51 ? -23.143 26.727 10.28 1 94.88 51 SER B N 1
ATOM 2663 C CA . SER B 1 51 ? -24.539 27.118 10.445 1 94.88 51 SER B CA 1
ATOM 2664 C C . SER B 1 51 ? -25.256 26.204 11.432 1 94.88 51 SER B C 1
ATOM 2666 O O . SER B 1 51 ? -26.221 26.616 12.08 1 94.88 51 SER B O 1
ATOM 2668 N N . ALA B 1 52 ? -24.847 24.944 11.506 1 94.52 52 ALA B N 1
ATOM 2669 C CA . ALA B 1 52 ? -25.507 23.978 12.381 1 94.52 52 ALA B CA 1
ATOM 2670 C C . ALA B 1 52 ? -25.191 24.261 13.847 1 94.52 52 ALA B C 1
ATOM 2672 O O . ALA B 1 52 ? -24.109 24.756 14.171 1 94.52 52 ALA B O 1
ATOM 2673 N N . LYS B 1 53 ? -26.085 23.981 14.685 1 93.98 53 LYS B N 1
ATOM 2674 C CA . LYS B 1 53 ? -25.826 24.076 16.119 1 93.98 53 LYS B CA 1
ATOM 2675 C C . LYS B 1 53 ? -24.841 23.002 16.572 1 93.98 53 LYS B C 1
ATOM 2677 O O . LYS B 1 53 ? -24.964 21.838 16.188 1 93.98 53 LYS B O 1
ATOM 2682 N N . PRO B 1 54 ? -23.928 23.403 17.342 1 91.32 54 PRO B N 1
ATOM 2683 C CA . PRO B 1 54 ? -22.964 22.426 17.853 1 91.32 54 PRO B CA 1
ATOM 2684 C C . PRO B 1 54 ? -23.616 21.355 18.725 1 91.32 54 PRO B C 1
ATOM 2686 O O . PRO B 1 54 ? -24.211 21.672 19.758 1 91.32 54 PRO B O 1
ATOM 2689 N N . ALA B 1 55 ? -23.599 20.166 18.257 1 91.89 55 ALA B N 1
ATOM 2690 C CA . ALA B 1 55 ? -24.193 19.052 18.991 1 91.89 55 ALA B CA 1
ATOM 2691 C C . ALA B 1 55 ? -23.38 17.775 18.802 1 91.89 55 ALA B C 1
ATOM 2693 O O . ALA B 1 55 ? -23.683 16.963 17.924 1 91.89 55 ALA B O 1
ATOM 2694 N N . ALA B 1 56 ? -22.395 17.587 19.499 1 95.18 56 ALA B N 1
ATOM 2695 C CA . ALA B 1 56 ? -21.555 16.392 19.517 1 95.18 56 ALA B CA 1
ATOM 2696 C C . ALA B 1 56 ? -20.705 16.338 20.783 1 95.18 56 ALA B C 1
ATOM 2698 O O . ALA B 1 56 ? -20.509 17.356 21.451 1 95.18 56 ALA B O 1
ATOM 2699 N N . ASP B 1 57 ? -20.305 15.237 21.149 1 94.44 57 ASP B N 1
ATOM 2700 C CA . ASP B 1 57 ? -19.45 15.07 22.321 1 94.44 57 ASP B CA 1
ATOM 2701 C C . ASP B 1 57 ? -18.026 15.54 22.033 1 94.44 57 ASP B C 1
ATOM 2703 O O . ASP B 1 57 ? -17.336 16.031 22.929 1 94.44 57 ASP B O 1
ATOM 2707 N N . ILE B 1 58 ? -17.615 15.343 20.826 1 95.78 58 ILE B N 1
ATOM 2708 C CA . ILE B 1 58 ? -16.279 15.716 20.374 1 95.78 58 ILE B CA 1
ATOM 2709 C C . ILE B 1 58 ? -16.326 16.119 18.902 1 95.78 58 ILE B C 1
ATOM 2711 O O . ILE B 1 58 ? -17.124 15.582 18.13 1 95.78 58 ILE B O 1
ATOM 2715 N N . ALA B 1 59 ? -15.529 17.133 18.518 1 97.35 59 ALA B N 1
ATOM 2716 C CA . ALA B 1 59 ? -15.48 17.608 17.137 1 97.35 59 ALA B CA 1
ATOM 2717 C C . ALA B 1 59 ? -14.052 17.59 16.601 1 97.35 59 ALA B C 1
ATOM 2719 O O . ALA B 1 59 ? -13.094 17.479 17.37 1 97.35 59 ALA B O 1
ATOM 2720 N N . VAL B 1 60 ? -13.898 17.577 15.352 1 97.54 60 VAL B N 1
ATOM 2721 C CA . VAL B 1 60 ? -12.628 17.751 14.654 1 97.54 60 VAL B CA 1
ATOM 2722 C C . VAL B 1 60 ? -12.704 18.969 13.737 1 97.54 60 VAL B C 1
ATOM 2724 O O . VAL B 1 60 ? -13.572 19.044 12.864 1 97.54 60 VAL B O 1
ATOM 2727 N N . LEU B 1 61 ? -11.874 19.933 14.006 1 98.22 61 LEU B N 1
ATOM 2728 C CA . LEU B 1 61 ? -11.76 21.067 13.096 1 98.22 61 LEU B CA 1
ATOM 2729 C C . LEU B 1 61 ? -10.95 20.693 11.859 1 98.22 61 LEU B C 1
ATOM 2731 O O . LEU B 1 61 ? -9.725 20.829 11.85 1 98.22 61 LEU B O 1
ATOM 2735 N N . HIS B 1 62 ? -11.634 20.202 10.831 1 97.78 62 HIS B N 1
ATOM 2736 C CA . HIS B 1 62 ? -11.035 19.689 9.605 1 97.78 62 HIS B CA 1
ATOM 2737 C C . HIS B 1 62 ? -11.187 20.684 8.459 1 97.78 62 HIS B C 1
ATOM 2739 O O . HIS B 1 62 ? -12.006 20.481 7.56 1 97.78 62 HIS B O 1
ATOM 2745 N N . LEU B 1 63 ? -10.418 21.701 8.496 1 97.27 63 LEU B N 1
ATOM 2746 C CA . LEU B 1 63 ? -10.382 22.69 7.424 1 97.27 63 LEU B CA 1
ATOM 2747 C C . LEU B 1 63 ? -9.092 22.574 6.619 1 97.27 63 LEU B C 1
ATOM 2749 O O . LEU B 1 63 ? -8.001 22.781 7.155 1 97.27 63 LEU B O 1
ATOM 2753 N N . ASP B 1 64 ? -9.233 22.23 5.374 1 95.72 64 ASP B N 1
ATOM 2754 C CA . ASP B 1 64 ? -8.074 22.116 4.494 1 95.72 64 ASP B CA 1
ATOM 2755 C C . ASP B 1 64 ? -7.657 23.482 3.956 1 95.72 64 ASP B C 1
ATOM 2757 O O . ASP B 1 64 ? -7.785 23.75 2.759 1 95.72 64 ASP B O 1
ATOM 2761 N N . VAL B 1 65 ? -7.174 24.306 4.831 1 95.88 65 VAL B N 1
ATOM 2762 C CA . VAL B 1 65 ? -6.7 25.65 4.517 1 95.88 65 VAL B CA 1
ATOM 2763 C C . VAL B 1 65 ? -5.472 25.977 5.364 1 95.88 65 VAL B C 1
ATOM 2765 O O . VAL B 1 65 ? -5.224 25.33 6.384 1 95.88 65 VAL B O 1
ATOM 2768 N N . THR B 1 66 ? -4.779 26.942 4.943 1 96.15 66 THR B N 1
ATOM 2769 C CA . THR B 1 66 ? -3.548 27.323 5.627 1 96.15 66 THR B CA 1
ATOM 2770 C C . THR B 1 66 ? -3.857 28.007 6.955 1 96.15 66 THR B C 1
ATOM 2772 O O . THR B 1 66 ? -3.283 27.657 7.988 1 96.15 66 THR B O 1
ATOM 2775 N N . MET B 1 67 ? -4.73 28.993 6.89 1 95.97 67 MET B N 1
ATOM 2776 C CA . MET B 1 67 ? -5.165 29.727 8.075 1 95.97 67 MET B CA 1
ATOM 2777 C C . MET B 1 67 ? -6.655 29.519 8.328 1 95.97 67 MET B C 1
ATOM 2779 O O . MET B 1 67 ? -7.48 29.783 7.452 1 95.97 67 MET B O 1
ATOM 2783 N N . THR B 1 68 ? -6.971 29.074 9.495 1 97 68 THR B N 1
ATOM 2784 C CA . THR B 1 68 ? -8.365 28.862 9.868 1 97 68 THR B CA 1
ATOM 2785 C C . THR B 1 68 ? -9.083 30.195 10.058 1 97 68 THR B C 1
ATOM 2787 O O . THR B 1 68 ? -8.638 31.04 10.838 1 97 68 THR B O 1
ATOM 2790 N N . PRO B 1 69 ? -10.143 30.423 9.298 1 96.32 69 PRO B N 1
ATOM 2791 C CA . PRO B 1 69 ? -10.908 31.648 9.543 1 96.32 69 PRO B CA 1
ATOM 2792 C C . PRO B 1 69 ? -11.41 31.753 10.982 1 96.32 69 PRO B C 1
ATOM 2794 O O . PRO B 1 69 ? -11.82 30.749 11.571 1 96.32 69 PRO B O 1
ATOM 2797 N N . PRO B 1 70 ? -11.386 32.958 11.511 1 96.63 70 PRO B N 1
ATOM 2798 C CA . PRO B 1 70 ? -11.751 33.14 12.918 1 96.63 70 PRO B CA 1
ATOM 2799 C C . PRO B 1 70 ? -13.162 32.648 13.23 1 96.63 70 PRO B C 1
ATOM 2801 O O . PRO B 1 70 ? -13.415 32.138 14.324 1 96.63 70 PRO B O 1
ATOM 2804 N N . ASP B 1 71 ? -14.12 32.779 12.338 1 97.05 71 ASP B N 1
ATOM 2805 C CA . ASP B 1 71 ? -15.493 32.353 12.593 1 97.05 71 ASP B CA 1
ATOM 2806 C C . ASP B 1 71 ? -15.571 30.842 12.797 1 97.05 71 ASP B C 1
ATOM 2808 O O . ASP B 1 71 ? -16.374 30.359 13.598 1 97.05 71 ASP B O 1
ATOM 2812 N N . TYR B 1 72 ? -14.794 30.126 12.049 1 97.72 72 TYR B N 1
ATOM 2813 C CA . TYR B 1 72 ? -14.768 28.679 12.232 1 97.72 72 TYR B CA 1
ATOM 2814 C C . TYR B 1 72 ? -14.164 28.31 13.582 1 97.72 72 TYR B C 1
ATOM 2816 O O . TYR B 1 72 ? -14.633 27.384 14.247 1 97.72 72 TYR B O 1
ATOM 2824 N N . ALA B 1 73 ? -13.084 28.999 13.967 1 97.11 73 ALA B N 1
ATOM 2825 C CA . ALA B 1 73 ? -12.478 28.757 15.274 1 97.11 73 ALA B CA 1
ATOM 2826 C C . ALA B 1 73 ? -13.468 29.045 16.399 1 97.11 73 ALA B C 1
ATOM 2828 O O . ALA B 1 73 ? -13.559 28.283 17.364 1 97.11 73 ALA B O 1
ATOM 2829 N N . ASP B 1 74 ? -14.155 30.161 16.262 1 97.49 74 ASP B N 1
ATOM 2830 C CA . ASP B 1 74 ? -15.155 30.529 17.259 1 97.49 74 ASP B CA 1
ATOM 2831 C C . ASP B 1 74 ? -16.257 29.476 17.347 1 97.49 74 ASP B C 1
ATOM 2833 O O . ASP B 1 74 ? -16.695 29.119 18.443 1 97.49 74 ASP B O 1
ATOM 2837 N N . TYR B 1 75 ? -16.726 29.029 16.207 1 97.84 75 TYR B N 1
ATOM 2838 C CA . TYR B 1 75 ? -17.732 27.973 16.152 1 97.84 75 TYR B CA 1
ATOM 2839 C C . TYR B 1 75 ? -17.222 26.699 16.814 1 97.84 75 TYR B C 1
ATOM 2841 O O . TYR B 1 75 ? -17.937 26.072 17.6 1 97.84 75 TYR B O 1
ATOM 2849 N N . ALA B 1 76 ? -16.008 26.326 16.52 1 97.59 76 ALA B N 1
ATOM 2850 C CA . ALA B 1 76 ? -15.405 25.099 17.033 1 97.59 76 ALA B CA 1
ATOM 2851 C C . ALA B 1 76 ? -15.286 25.141 18.554 1 97.59 76 ALA B C 1
ATOM 2853 O O . ALA B 1 76 ? -15.388 24.108 19.22 1 97.59 76 ALA B O 1
ATOM 2854 N N . ARG B 1 77 ? -15.1 26.342 19.17 1 96.94 77 ARG B N 1
ATOM 2855 C CA . ARG B 1 77 ? -14.937 26.525 20.609 1 96.94 77 ARG B CA 1
ATOM 2856 C C . ARG B 1 77 ? -16.221 26.174 21.354 1 96.94 77 ARG B C 1
ATOM 2858 O O . ARG B 1 77 ? -16.2 25.952 22.566 1 96.94 77 ARG B O 1
ATOM 2865 N N . ARG B 1 78 ? -17.279 26.14 20.638 1 96.99 78 ARG B N 1
ATOM 2866 C CA . ARG B 1 78 ? -18.571 25.909 21.276 1 96.99 78 ARG B CA 1
ATOM 2867 C C . ARG B 1 78 ? -18.772 24.429 21.586 1 96.99 78 ARG B C 1
ATOM 2869 O O . ARG B 1 78 ? -19.68 24.064 22.336 1 96.99 78 ARG B O 1
ATOM 2876 N N . PHE B 1 79 ? -17.982 23.553 21.01 1 96.34 79 PHE B N 1
ATOM 2877 C CA . PHE B 1 79 ? -18.042 22.134 21.34 1 96.34 79 PHE B CA 1
ATOM 2878 C C . PHE B 1 79 ? -17.297 21.848 22.639 1 96.34 79 PHE B C 1
ATOM 2880 O O . PHE B 1 79 ? -16.359 22.565 22.994 1 96.34 79 PHE B O 1
ATOM 2887 N N . PRO B 1 80 ? -17.745 20.825 23.406 1 94.46 80 PRO B N 1
ATOM 2888 C CA . PRO B 1 80 ? -17.031 20.497 24.642 1 94.46 80 PRO B CA 1
ATOM 2889 C C . PRO B 1 80 ? -15.538 20.271 24.419 1 94.46 80 PRO B C 1
ATOM 2891 O O . PRO B 1 80 ? -14.721 20.634 25.27 1 94.46 80 PRO B O 1
ATOM 2894 N N . PHE B 1 81 ? -15.176 19.666 23.294 1 95.49 81 PHE B N 1
ATOM 2895 C CA . PHE B 1 81 ? -13.798 19.437 22.874 1 95.49 81 PHE B CA 1
ATOM 2896 C C . PHE B 1 81 ? -13.693 19.411 21.354 1 95.49 81 PHE B C 1
ATOM 2898 O O . PHE B 1 81 ? -14.558 18.852 20.676 1 95.49 81 PHE B O 1
ATOM 2905 N N . CYS B 1 82 ? -12.706 20.049 20.885 1 97.28 82 CYS B N 1
ATOM 2906 C CA . CYS B 1 82 ? -12.499 20.067 19.442 1 97.28 82 CYS B CA 1
ATOM 2907 C C . CYS B 1 82 ? -11.035 19.816 19.097 1 97.28 82 CYS B C 1
ATOM 2909 O O . CYS B 1 82 ? -10.155 20.562 19.53 1 97.28 82 CYS B O 1
ATOM 2911 N N . LEU B 1 83 ? -10.823 18.693 18.367 1 97.42 83 LEU B N 1
ATOM 2912 C CA . LEU B 1 83 ? -9.475 18.423 17.877 1 97.42 83 LEU B CA 1
ATOM 2913 C C . LEU B 1 83 ? -9.002 19.534 16.947 1 97.42 83 LEU B C 1
ATOM 2915 O O . LEU B 1 83 ? -9.763 20.007 16.099 1 97.42 83 LEU B O 1
ATOM 2919 N N . ASN B 1 84 ? -7.69 19.942 17.156 1 98 84 ASN B N 1
ATOM 2920 C CA . ASN B 1 84 ? -6.977 20.879 16.295 1 98 84 ASN B CA 1
ATOM 2921 C C . ASN B 1 84 ? -7.53 22.295 16.429 1 98 84 ASN B C 1
ATOM 2923 O O . ASN B 1 84 ? -7.41 23.103 15.506 1 98 84 ASN B O 1
ATOM 2927 N N . LEU B 1 85 ? -8.212 22.56 17.538 1 97.5 85 LEU B N 1
ATOM 2928 C CA . LEU B 1 85 ? -8.666 23.921 17.803 1 97.5 85 LEU B CA 1
ATOM 2929 C C . LEU B 1 85 ? -7.488 24.888 17.85 1 97.5 85 LEU B C 1
ATOM 2931 O O . LEU B 1 85 ? -7.608 26.04 17.426 1 97.5 85 LEU B O 1
ATOM 2935 N N . GLY B 1 86 ? -6.398 24.409 18.333 1 96.69 86 GLY B N 1
ATOM 2936 C CA . GLY B 1 86 ? -5.216 25.246 18.467 1 96.69 86 GLY B CA 1
ATOM 2937 C C . GLY B 1 86 ? -4.383 25.309 17.201 1 96.69 86 GLY B C 1
ATOM 2938 O O . GLY B 1 86 ? -3.483 26.143 17.084 1 96.69 86 GLY B O 1
ATOM 2939 N N . ALA B 1 87 ? -4.633 24.48 16.221 1 97.14 87 ALA B N 1
ATOM 2940 C CA . ALA B 1 87 ? -3.856 24.411 14.987 1 97.14 87 ALA B CA 1
ATOM 2941 C C . ALA B 1 87 ? -4.449 25.318 13.913 1 97.14 87 ALA B C 1
ATOM 2943 O O . ALA B 1 87 ? -4.84 24.849 12.841 1 97.14 87 ALA B O 1
ATOM 2944 N N . THR B 1 88 ? -4.426 26.583 14.117 1 96.3 88 THR B N 1
ATOM 2945 C CA . THR B 1 88 ? -5.187 27.511 13.287 1 96.3 88 THR B CA 1
ATOM 2946 C C . THR B 1 88 ? -4.307 28.101 12.188 1 96.3 88 THR B C 1
ATOM 2948 O O . THR B 1 88 ? -4.811 28.702 11.237 1 96.3 88 THR B O 1
ATOM 2951 N N . ASP B 1 89 ? -2.993 28.017 12.316 1 97.02 89 ASP B N 1
ATOM 2952 C CA . ASP B 1 89 ? -2.056 28.517 11.315 1 97.02 89 ASP B CA 1
ATOM 2953 C C . ASP B 1 89 ? -0.971 27.486 11.015 1 97.02 89 ASP B C 1
ATOM 2955 O O . ASP B 1 89 ? -0.099 27.234 11.849 1 97.02 89 ASP B O 1
ATOM 2959 N N . ILE B 1 90 ? -1.073 26.929 9.795 1 97.64 90 ILE B N 1
ATOM 2960 C CA . ILE B 1 90 ? -0.105 25.895 9.443 1 97.64 90 ILE B CA 1
ATOM 2961 C C . ILE B 1 90 ? 0.798 26.396 8.318 1 97.64 90 ILE B C 1
ATOM 2963 O O . ILE B 1 90 ? 1.382 25.598 7.581 1 97.64 90 ILE B O 1
ATOM 2967 N N . SER B 1 91 ? 0.868 27.708 8.102 1 96.75 91 SER B N 1
ATOM 2968 C CA . SER B 1 91 ? 1.751 28.273 7.088 1 96.75 91 SER B CA 1
ATOM 2969 C C . SER B 1 91 ? 3.194 27.83 7.303 1 96.75 91 SER B C 1
ATOM 2971 O O . SER B 1 91 ? 3.658 27.738 8.441 1 96.75 91 SER B O 1
ATOM 2973 N N . LYS B 1 92 ? 3.834 27.618 6.254 1 95.37 92 LYS B N 1
ATOM 2974 C CA . LYS B 1 92 ? 5.208 27.134 6.346 1 95.37 92 LYS B CA 1
ATOM 2975 C C . LYS B 1 92 ? 6.11 28.162 7.023 1 95.37 92 LYS B C 1
ATOM 2977 O O . LYS B 1 92 ? 7.057 27.8 7.722 1 95.37 92 LYS B O 1
ATOM 2982 N N . ARG B 1 93 ? 5.84 29.435 6.911 1 94.14 93 ARG B N 1
ATOM 2983 C CA . ARG B 1 93 ? 6.615 30.482 7.569 1 94.14 93 ARG B CA 1
ATOM 2984 C C . ARG B 1 93 ? 6.561 30.333 9.085 1 94.14 93 ARG B C 1
ATOM 2986 O O . ARG B 1 93 ? 7.517 30.679 9.783 1 94.14 93 ARG B O 1
ATOM 2993 N N . ARG B 1 94 ? 5.524 29.815 9.514 1 93.97 94 ARG B N 1
ATOM 2994 C CA . ARG B 1 94 ? 5.328 29.663 10.953 1 93.97 94 ARG B CA 1
ATOM 2995 C C . ARG B 1 94 ? 5.877 28.327 11.442 1 93.97 94 ARG B C 1
ATOM 2997 O O . ARG B 1 94 ? 6.493 28.256 12.507 1 93.97 94 ARG B O 1
ATOM 3004 N N . VAL B 1 95 ? 5.728 27.268 10.705 1 96.74 95 VAL B N 1
ATOM 3005 C CA . VAL B 1 95 ? 5.913 25.924 11.244 1 96.74 95 VAL B CA 1
ATOM 3006 C C . VAL B 1 95 ? 7.302 25.407 10.878 1 96.74 95 VAL B C 1
ATOM 3008 O O . VAL B 1 95 ? 7.876 24.588 11.599 1 96.74 95 VAL B O 1
ATOM 3011 N N . SER B 1 96 ? 7.848 25.829 9.763 1 96.35 96 SER B N 1
ATOM 3012 C CA . SER B 1 96 ? 9.05 25.2 9.225 1 96.35 96 SER B CA 1
ATOM 3013 C C . SER B 1 96 ? 10.264 25.491 10.1 1 96.35 96 SER B C 1
ATOM 3015 O O . SER B 1 96 ? 10.542 26.649 10.421 1 96.35 96 SER B O 1
ATOM 3017 N N . GLY B 1 97 ? 10.95 24.453 10.423 1 96.55 97 GLY B N 1
ATOM 3018 C CA . GLY B 1 97 ? 12.208 24.604 11.135 1 96.55 97 GLY B CA 1
ATOM 3019 C C . GLY B 1 97 ? 13.377 24.923 10.222 1 96.55 97 GLY B C 1
ATOM 3020 O O . GLY B 1 97 ? 14.495 25.147 10.691 1 96.55 97 GLY B O 1
ATOM 3021 N N . ALA B 1 98 ? 13.117 24.987 8.934 1 96.9 98 ALA B N 1
ATOM 3022 C CA . ALA B 1 98 ? 14.18 25.216 7.959 1 96.9 98 ALA B CA 1
ATOM 3023 C C . ALA B 1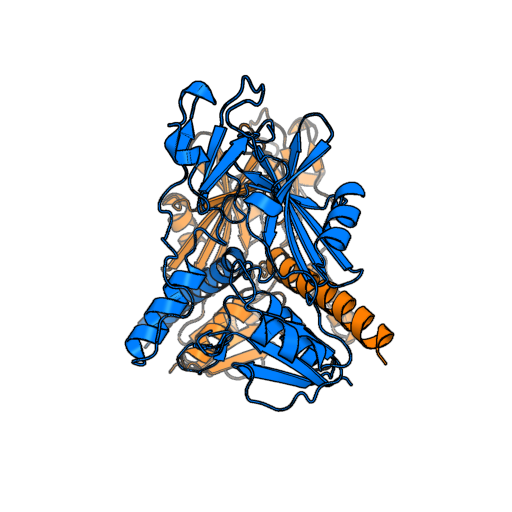 98 ? 14.109 26.63 7.391 1 96.9 98 ALA B C 1
ATOM 3025 O O . ALA B 1 98 ? 14.947 27.021 6.575 1 96.9 98 ALA B O 1
ATOM 3026 N N . ALA B 1 99 ? 13.11 27.408 7.815 1 96.77 99 ALA B N 1
ATOM 3027 C CA . ALA B 1 99 ? 12.939 28.76 7.289 1 96.77 99 ALA B CA 1
ATOM 3028 C C . ALA B 1 99 ? 14.166 29.62 7.578 1 96.77 99 ALA B C 1
ATOM 3030 O O . ALA B 1 99 ? 14.761 29.521 8.653 1 96.77 99 ALA B O 1
ATOM 3031 N N . ILE B 1 100 ? 14.496 30.429 6.562 1 96.62 100 ILE B N 1
ATOM 3032 C CA . ILE B 1 100 ? 15.685 31.263 6.705 1 96.62 100 ILE B CA 1
ATOM 3033 C C . ILE B 1 100 ? 15.418 32.647 6.119 1 96.62 100 ILE B C 1
ATOM 3035 O O . ILE B 1 100 ? 14.662 32.785 5.155 1 96.62 100 ILE B O 1
ATOM 3039 N N . GLY B 1 101 ? 16.007 33.647 6.795 1 94.57 101 GLY B N 1
ATOM 3040 C CA . GLY B 1 101 ? 15.868 35.013 6.317 1 94.57 101 GLY B CA 1
ATOM 3041 C C . GLY B 1 101 ? 17.006 35.447 5.412 1 94.57 101 GLY B C 1
ATOM 3042 O O . GLY B 1 101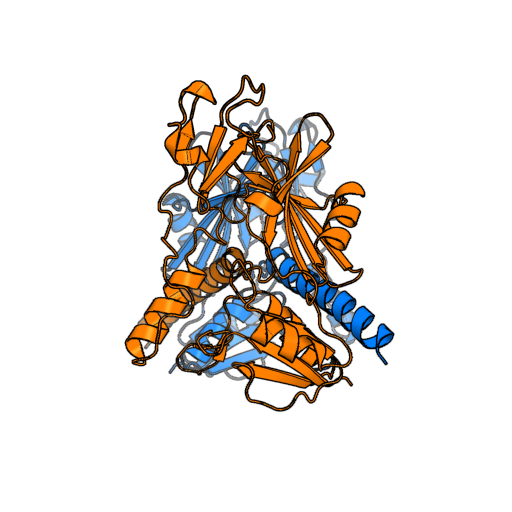 ? 18.014 34.747 5.294 1 94.57 101 GLY B O 1
ATOM 3043 N N . LYS B 1 102 ? 16.8 36.591 4.802 1 92.01 102 LYS B N 1
ATOM 3044 C CA . LYS B 1 102 ? 17.75 37.139 3.839 1 92.01 102 LYS B CA 1
ATOM 3045 C C . LYS B 1 102 ? 19.114 37.369 4.482 1 92.01 102 LYS B C 1
ATOM 3047 O O . LYS B 1 102 ? 20.147 37.241 3.822 1 92.01 102 LYS B O 1
ATOM 3052 N N . ASP B 1 103 ? 19.144 37.648 5.788 1 91.89 103 ASP B N 1
ATOM 3053 C CA . ASP B 1 103 ? 20.381 38.056 6.447 1 91.89 103 ASP B CA 1
ATOM 3054 C C . ASP B 1 103 ? 21.004 36.893 7.215 1 91.89 103 ASP B C 1
ATOM 3056 O O . ASP B 1 103 ? 22.022 37.061 7.889 1 91.89 103 ASP B O 1
ATOM 3060 N N . ASP B 1 104 ? 20.361 35.761 7.138 1 93.55 104 ASP B N 1
ATOM 3061 C CA . ASP B 1 104 ? 20.89 34.601 7.849 1 93.55 104 ASP B CA 1
ATOM 3062 C C . ASP B 1 104 ? 22.141 34.059 7.161 1 93.55 104 ASP B C 1
ATOM 3064 O O . ASP B 1 104 ? 22.338 34.27 5.963 1 93.55 104 ASP B O 1
ATOM 3068 N N . HIS B 1 105 ? 22.961 33.419 7.959 1 92.38 105 HIS B N 1
ATOM 3069 C CA . HIS B 1 105 ? 24.16 32.772 7.44 1 92.38 105 HIS B CA 1
ATOM 3070 C C . HIS B 1 105 ? 23.888 31.315 7.08 1 92.38 105 HIS B C 1
ATOM 3072 O O . HIS B 1 105 ? 23.607 30.496 7.959 1 92.38 105 HIS B O 1
ATOM 3078 N N . TRP B 1 106 ? 23.894 31.041 5.845 1 95.23 106 TRP B N 1
ATOM 3079 C CA . TRP B 1 106 ? 23.701 29.691 5.326 1 95.23 106 TRP B CA 1
ATOM 3080 C C . TRP B 1 106 ? 24.466 29.495 4.021 1 95.23 106 TRP B C 1
ATOM 3082 O O . TRP B 1 106 ? 24.267 30.241 3.06 1 95.23 106 TRP B O 1
ATOM 3092 N N . ALA B 1 107 ? 25.369 28.506 3.947 1 93.45 107 ALA B N 1
ATOM 3093 C CA . ALA B 1 107 ? 26.252 28.297 2.802 1 93.45 107 ALA B CA 1
ATOM 3094 C C . ALA B 1 107 ? 25.667 27.269 1.838 1 93.45 107 ALA B C 1
ATOM 3096 O O . ALA B 1 107 ? 26.176 27.088 0.729 1 93.45 107 ALA B O 1
ATOM 3097 N N . GLY B 1 108 ? 24.587 26.637 2.233 1 94.6 108 GLY B N 1
ATOM 3098 C CA . GLY B 1 108 ? 24.039 25.58 1.398 1 94.6 108 GLY B CA 1
ATOM 3099 C C . GLY B 1 108 ? 22.936 26.061 0.474 1 94.6 108 GLY B C 1
ATOM 3100 O O . GLY B 1 108 ? 22.694 27.265 0.362 1 94.6 108 GLY B O 1
ATOM 3101 N N . LYS B 1 109 ? 22.325 25.089 -0.24 1 95.9 109 LYS B N 1
ATOM 3102 C CA . LYS B 1 109 ? 21.223 25.375 -1.154 1 95.9 109 LYS B CA 1
ATOM 3103 C C . LYS B 1 109 ? 19.971 25.797 -0.39 1 95.9 109 LYS B C 1
ATOM 3105 O O . LYS B 1 109 ? 19.833 25.5 0.798 1 95.9 109 LYS B O 1
ATOM 3110 N N . VAL B 1 110 ? 19.177 26.539 -1.1 1 96.83 110 VAL B N 1
ATOM 3111 C CA . VAL B 1 110 ? 17.902 26.948 -0.52 1 96.83 110 VAL B CA 1
ATOM 3112 C C . VAL B 1 110 ? 16.768 26.64 -1.495 1 96.83 110 VAL B C 1
ATOM 3114 O O . VAL B 1 110 ? 17.006 26.422 -2.686 1 96.83 110 VAL B O 1
ATOM 3117 N N . ILE B 1 111 ? 15.576 26.575 -0.929 1 95.81 111 ILE B N 1
ATOM 3118 C CA . ILE B 1 111 ? 14.395 26.287 -1.735 1 95.81 111 ILE B CA 1
ATOM 3119 C C . ILE B 1 111 ? 13.306 27.316 -1.44 1 95.81 111 ILE B C 1
ATOM 3121 O O . ILE B 1 111 ? 13.107 27.706 -0.287 1 95.81 111 ILE B O 1
ATOM 3125 N N . VAL B 1 112 ? 12.733 27.795 -2.487 1 94.95 112 VAL B N 1
ATOM 3126 C CA . VAL B 1 112 ? 11.595 28.7 -2.357 1 94.95 112 VAL B CA 1
ATOM 3127 C C . VAL B 1 112 ? 10.293 27.923 -2.541 1 94.95 112 VAL B C 1
ATOM 3129 O O . VAL B 1 112 ? 10.109 27.237 -3.549 1 94.95 112 VAL B O 1
ATOM 3132 N N . LYS B 1 113 ? 9.41 28.092 -1.515 1 93.04 113 LYS B N 1
ATOM 3133 C CA . LYS B 1 113 ? 8.132 27.386 -1.523 1 93.04 113 LYS B CA 1
ATOM 3134 C C . LYS B 1 113 ? 6.977 28.334 -1.212 1 93.04 113 LYS B C 1
ATOM 3136 O O . LYS B 1 113 ? 7.195 29.447 -0.728 1 93.04 113 LYS B O 1
ATOM 3141 N N . SER B 1 114 ? 5.833 27.893 -1.602 1 93.29 114 SER B N 1
ATOM 3142 C CA . SER B 1 114 ? 4.652 28.57 -1.078 1 93.29 114 SER B CA 1
ATOM 3143 C C . SER B 1 114 ? 4.542 28.398 0.434 1 93.29 114 SER B C 1
ATOM 3145 O O . SER B 1 114 ? 4.824 27.321 0.963 1 93.29 114 SER B O 1
ATOM 3147 N N . SER B 1 115 ? 4.181 29.544 1.092 1 94.42 115 SER B N 1
ATOM 3148 C CA . SER B 1 115 ? 3.918 29.455 2.524 1 94.42 115 SER B CA 1
ATOM 3149 C C . SER B 1 115 ? 2.576 28.784 2.8 1 94.42 115 SER B C 1
ATOM 3151 O O . SER B 1 115 ? 2.297 28.385 3.932 1 94.42 115 SER B O 1
ATOM 3153 N N . LEU B 1 116 ? 1.825 28.556 1.704 1 93.49 116 LEU B N 1
ATOM 3154 C CA . LEU B 1 116 ? 0.48 28.007 1.844 1 93.49 116 LEU B CA 1
ATOM 3155 C C . LEU B 1 116 ? 0.509 26.483 1.806 1 93.49 116 LEU B C 1
ATOM 3157 O O . LEU B 1 116 ? 1.453 25.888 1.282 1 93.49 116 LEU B O 1
ATOM 3161 N N . ASN B 1 117 ? -0.541 25.979 2.426 1 90.26 117 ASN B N 1
ATOM 3162 C CA . ASN B 1 117 ? -0.739 24.533 2.42 1 90.26 117 ASN B CA 1
ATOM 3163 C C . ASN B 1 117 ? -0.85 23.988 0.999 1 90.26 117 ASN B C 1
ATOM 3165 O O . ASN B 1 117 ? -1.602 24.522 0.182 1 90.26 117 ASN B O 1
ATOM 3169 N N . HIS B 1 118 ? -0.049 22.994 0.791 1 88.91 118 HIS B N 1
ATOM 3170 C CA . HIS B 1 118 ? -0.084 22.331 -0.507 1 88.91 118 HIS B CA 1
ATOM 3171 C C . HIS B 1 118 ? -0.061 23.347 -1.645 1 88.91 118 HIS B C 1
ATOM 3173 O O . HIS B 1 118 ? -0.926 23.321 -2.523 1 88.91 118 HIS B O 1
ATOM 3179 N N . ARG B 1 119 ? 0.746 24.277 -1.563 1 89.04 119 ARG B N 1
ATOM 3180 C CA . ARG B 1 119 ? 1.009 25.281 -2.589 1 89.04 119 ARG B CA 1
ATOM 3181 C C . ARG B 1 119 ? -0.206 26.179 -2.801 1 89.04 119 ARG B C 1
ATOM 3183 O O . ARG B 1 119 ? -0.357 26.787 -3.863 1 89.04 119 ARG B O 1
ATOM 3190 N N . GLY B 1 120 ? -1.097 26.136 -1.871 1 89.67 120 GLY B N 1
ATOM 3191 C CA . GLY B 1 120 ? -2.273 26.988 -1.965 1 89.67 120 GLY B CA 1
ATOM 3192 C C . GLY B 1 120 ? -3.408 26.354 -2.747 1 89.67 120 GLY B C 1
ATOM 3193 O O . GLY B 1 120 ? -4.464 26.965 -2.924 1 89.67 120 GLY B O 1
ATOM 3194 N N . THR B 1 121 ? -3.269 25.181 -3.113 1 89.79 121 THR B N 1
ATOM 3195 C CA . THR B 1 121 ? -4.241 24.497 -3.96 1 89.79 121 THR B CA 1
ATOM 3196 C C . THR B 1 121 ? -5.591 24.392 -3.258 1 89.79 121 THR B C 1
ATOM 3198 O O . THR B 1 121 ? -6.635 24.636 -3.867 1 89.79 121 THR B O 1
ATOM 3201 N N . PRO B 1 122 ? -5.606 24.081 -1.972 1 90.84 122 PRO B N 1
ATOM 3202 C CA . PRO B 1 122 ? -6.915 23.986 -1.322 1 90.84 122 PRO B CA 1
ATOM 3203 C C . PRO B 1 122 ? -7.683 25.305 -1.345 1 90.84 122 PRO B C 1
ATOM 3205 O O . PRO B 1 122 ? -8.879 25.323 -1.647 1 90.84 122 PRO B O 1
ATOM 3208 N N . GLU B 1 123 ? -6.995 26.37 -1.072 1 93.63 123 GLU B N 1
ATOM 3209 C CA . GLU B 1 123 ? -7.629 27.685 -1.094 1 93.63 123 GLU B CA 1
ATOM 3210 C C . GLU B 1 123 ? -8.137 28.03 -2.491 1 93.63 123 GLU B C 1
ATOM 3212 O O . GLU B 1 123 ? -9.246 28.547 -2.644 1 93.63 123 GLU B O 1
ATOM 3217 N N . GLN B 1 124 ? -7.33 27.665 -3.437 1 90.91 124 GLN B N 1
ATOM 3218 C CA . GLN B 1 124 ? -7.736 27.938 -4.811 1 90.91 124 GLN B CA 1
ATOM 3219 C C . GLN B 1 124 ? -8.969 27.123 -5.192 1 90.91 124 GLN B C 1
ATOM 3221 O O . GLN B 1 124 ? -9.85 27.616 -5.899 1 90.91 124 GLN B O 1
ATOM 3226 N N . GLN B 1 125 ? -8.969 25.938 -4.749 1 91.49 125 GLN B N 1
ATOM 3227 C CA . GLN B 1 125 ? -10.116 25.081 -5.03 1 91.49 125 GLN B CA 1
ATOM 3228 C C . GLN B 1 125 ? -11.386 25.633 -4.388 1 91.49 125 GLN B C 1
ATOM 3230 O O . GLN B 1 125 ? -12.453 25.629 -5.005 1 91.49 125 GLN B O 1
ATOM 3235 N N . LEU B 1 126 ? -11.299 26.143 -3.199 1 93.8 126 LEU B N 1
ATOM 3236 C CA . LEU B 1 126 ? -12.443 26.727 -2.507 1 93.8 126 LEU B CA 1
ATOM 3237 C C . LEU B 1 126 ? -12.899 28.008 -3.199 1 93.8 126 LEU B C 1
ATOM 3239 O O . LEU B 1 126 ? -14.101 28.25 -3.335 1 93.8 126 LEU B O 1
ATOM 3243 N N . ASN B 1 127 ? -11.931 28.757 -3.664 1 94.41 127 ASN B N 1
ATOM 3244 C CA . ASN B 1 127 ? -12.272 29.961 -4.415 1 94.41 127 ASN B CA 1
ATOM 3245 C C . ASN B 1 127 ? -13.02 29.627 -5.702 1 94.41 127 ASN B C 1
ATOM 3247 O O . ASN B 1 127 ? -14.007 30.283 -6.039 1 94.41 127 ASN B O 1
ATOM 3251 N N . GLN B 1 128 ? -12.509 28.627 -6.338 1 92.22 128 GLN B N 1
ATOM 3252 C CA . GLN B 1 128 ? -13.15 28.217 -7.583 1 92.22 128 GLN B CA 1
ATOM 3253 C C . GLN B 1 128 ? -14.59 27.775 -7.342 1 92.22 128 GLN B C 1
ATOM 3255 O O . GLN B 1 128 ? -15.49 28.127 -8.108 1 92.22 128 GLN B O 1
ATOM 3260 N N . ARG B 1 129 ? -14.782 27.088 -6.318 1 91.68 129 ARG B N 1
ATOM 3261 C CA . ARG B 1 129 ? -16.124 26.613 -5.997 1 91.68 129 ARG B CA 1
ATOM 3262 C C . ARG B 1 129 ? -17.033 27.77 -5.595 1 91.68 129 ARG B C 1
ATOM 3264 O O . ARG B 1 129 ? -18.218 27.783 -5.936 1 91.68 129 ARG B O 1
ATOM 3271 N N . ALA B 1 130 ? -16.487 28.668 -4.852 1 93.73 130 ALA B N 1
ATOM 3272 C CA . ALA B 1 130 ? -17.247 29.86 -4.486 1 93.73 130 ALA B CA 1
ATOM 3273 C C . ALA B 1 130 ? -17.68 30.637 -5.726 1 93.73 130 ALA B C 1
ATOM 3275 O O . ALA B 1 130 ? -18.837 31.049 -5.836 1 93.73 130 ALA B O 1
ATOM 3276 N N . ARG B 1 131 ? -16.721 30.772 -6.662 1 93.11 131 ARG B N 1
ATOM 3277 C CA . ARG B 1 131 ? -17.025 31.479 -7.902 1 93.11 131 ARG B CA 1
ATOM 3278 C C . ARG B 1 131 ? -18.16 30.796 -8.657 1 93.11 131 ARG B C 1
ATOM 3280 O O . ARG B 1 131 ? -19.064 31.463 -9.165 1 93.11 131 ARG B O 1
ATOM 3287 N N . ARG B 1 132 ? -18.097 29.509 -8.676 1 93.24 132 ARG B N 1
ATOM 3288 C CA . ARG B 1 132 ? -19.111 28.74 -9.39 1 93.24 132 ARG B CA 1
ATOM 3289 C C . ARG B 1 132 ? -20.479 28.896 -8.734 1 93.24 132 ARG B C 1
ATOM 3291 O O . ARG B 1 132 ? -21.507 28.852 -9.413 1 93.24 132 ARG B O 1
ATOM 3298 N N . ALA B 1 133 ? -20.473 29.054 -7.475 1 92.17 133 ALA B N 1
ATOM 3299 C CA . ALA B 1 133 ? -21.72 29.185 -6.725 1 92.17 133 ALA B CA 1
ATOM 3300 C C . ALA B 1 133 ? -22.169 30.642 -6.657 1 92.17 133 ALA B C 1
ATOM 3302 O O . ALA B 1 133 ? -23.171 30.959 -6.012 1 92.17 133 ALA B O 1
ATOM 3303 N N . GLY B 1 134 ? -21.434 31.561 -7.243 1 93.21 134 GLY B N 1
ATOM 3304 C CA . GLY B 1 134 ? -21.775 32.974 -7.229 1 93.21 134 GLY B CA 1
ATOM 3305 C C . GLY B 1 134 ? -21.54 33.632 -5.883 1 93.21 134 GLY B C 1
ATOM 3306 O O . GLY B 1 134 ? -22.243 34.575 -5.515 1 93.21 134 GLY B O 1
ATOM 3307 N N . LYS B 1 135 ? -20.671 33.091 -5.153 1 93.78 135 LYS B N 1
ATOM 3308 C CA . LYS B 1 135 ? -20.352 33.615 -3.828 1 93.78 135 LYS B CA 1
ATOM 3309 C C . LYS B 1 135 ? -18.981 34.286 -3.817 1 93.78 135 LYS B C 1
ATOM 3311 O O . LYS B 1 135 ? -18.163 34.052 -4.709 1 93.78 135 LYS B O 1
ATOM 3316 N N . PRO B 1 136 ? -18.768 35.152 -2.82 1 93.78 136 PRO B N 1
ATOM 3317 C CA . PRO B 1 136 ? -17.432 35.739 -2.687 1 93.78 136 PRO B CA 1
ATOM 3318 C C . PRO B 1 136 ? -16.361 34.7 -2.363 1 93.78 136 PRO B C 1
ATOM 3320 O O . PRO B 1 136 ? -16.615 33.762 -1.603 1 93.78 136 PRO B O 1
ATOM 3323 N N . GLU B 1 137 ? -15.22 34.926 -2.944 1 94.29 137 GLU B N 1
ATOM 3324 C CA . GLU B 1 137 ? -14.098 34.032 -2.675 1 94.29 137 GLU B CA 1
ATOM 3325 C C . GLU B 1 137 ? -13.632 34.152 -1.227 1 94.29 137 GLU B C 1
ATOM 3327 O O . GLU B 1 137 ? -13.313 35.248 -0.76 1 94.29 137 GLU B O 1
ATOM 3332 N N . PRO B 1 138 ? -13.598 33.038 -0.524 1 94.61 138 PRO B N 1
ATOM 3333 C CA . PRO B 1 138 ? -13.19 33.109 0.881 1 94.61 138 PRO B CA 1
ATOM 3334 C C . PRO B 1 138 ? -11.696 33.381 1.048 1 94.61 138 PRO B C 1
ATOM 3336 O O . PRO B 1 138 ? -11.27 33.888 2.089 1 94.61 138 PRO B O 1
ATOM 3339 N N . PHE B 1 139 ? -10.911 33.078 0.095 1 93.27 139 PHE B N 1
ATOM 3340 C CA . PHE B 1 139 ? -9.466 33.259 0.169 1 93.27 139 PHE B CA 1
ATOM 3341 C C . PHE B 1 139 ? -8.953 34.023 -1.046 1 93.27 139 PHE B C 1
ATOM 3343 O O . PHE B 1 139 ? -8.045 33.559 -1.739 1 93.27 139 PHE B O 1
ATOM 3350 N N . ALA B 1 140 ? -9.428 35.203 -0.937 1 86.13 140 ALA B N 1
ATOM 3351 C CA . ALA B 1 140 ? -9.049 36.072 -2.048 1 86.13 140 ALA B CA 1
ATOM 3352 C C . ALA B 1 140 ? -7.552 36.365 -2.03 1 86.13 140 ALA B C 1
ATOM 3354 O O . ALA B 1 140 ? -6.977 36.627 -0.971 1 86.13 140 ALA B O 1
ATOM 3355 N N . GLY B 1 141 ? -6.789 36.007 -3.014 1 83.51 141 GLY B N 1
ATOM 3356 C CA . GLY B 1 141 ? -5.373 36.336 -3.074 1 83.51 141 GLY B CA 1
ATOM 3357 C C . GLY B 1 141 ? -4.475 35.114 -3.054 1 83.51 141 GLY B C 1
ATOM 3358 O O . GLY B 1 141 ? -3.272 35.217 -3.3 1 83.51 141 GLY B O 1
ATOM 3359 N N . ALA B 1 142 ? -5.119 34.053 -2.601 1 84.72 142 ALA B N 1
ATOM 3360 C CA . ALA B 1 142 ? -4.317 32.833 -2.614 1 84.72 142 ALA B CA 1
ATOM 3361 C C . ALA B 1 142 ? -3.865 32.489 -4.031 1 84.72 142 ALA B C 1
ATOM 3363 O O . ALA B 1 142 ? -4.69 32.363 -4.939 1 84.72 142 ALA B O 1
ATOM 3364 N N . GLU B 1 143 ? -2.543 32.47 -4.241 1 79.2 143 GLU B N 1
ATOM 3365 C CA . GLU B 1 143 ? -1.989 32.131 -5.548 1 79.2 143 GLU B CA 1
ATOM 3366 C C . GLU B 1 143 ? -1.29 30.774 -5.516 1 79.2 143 GLU B C 1
ATOM 3368 O O . GLU B 1 143 ? -0.499 30.499 -4.612 1 79.2 143 GLU B O 1
ATOM 3373 N N . PRO B 1 144 ? -1.787 30.014 -6.479 1 76.41 144 PRO B N 1
ATOM 3374 C CA . PRO B 1 144 ? -1.09 28.727 -6.506 1 76.41 144 PRO B CA 1
ATOM 3375 C C . PRO B 1 144 ? 0.389 28.864 -6.862 1 76.41 144 PRO B C 1
ATOM 3377 O O . PRO B 1 144 ? 0.768 29.777 -7.6 1 76.41 144 PRO B O 1
ATOM 3380 N N . PHE B 1 145 ? 1.136 28.061 -6.186 1 80.1 145 PHE B N 1
ATOM 3381 C CA . PHE B 1 145 ? 2.568 27.978 -6.445 1 80.1 145 PHE B CA 1
ATOM 3382 C C . PHE B 1 145 ? 2.888 26.785 -7.338 1 80.1 145 PHE B C 1
ATOM 3384 O O . PHE B 1 145 ? 2.495 25.655 -7.038 1 80.1 145 PHE B O 1
ATOM 3391 N N . ASP B 1 146 ? 3.437 26.927 -8.432 1 72.17 146 ASP B N 1
ATOM 3392 C CA . ASP B 1 146 ? 3.579 25.905 -9.464 1 72.17 146 ASP B CA 1
ATOM 3393 C C . ASP B 1 146 ? 4.707 24.934 -9.124 1 72.17 146 ASP B C 1
ATOM 3395 O O . ASP B 1 146 ? 4.528 23.716 -9.195 1 72.17 146 ASP B O 1
ATOM 3399 N N . ARG B 1 147 ? 5.928 25.539 -9.012 1 75.61 147 ARG B N 1
ATOM 3400 C CA . ARG B 1 147 ? 7.048 24.622 -8.83 1 75.61 147 ARG B CA 1
ATOM 3401 C C . ARG B 1 147 ? 8.036 25.161 -7.801 1 75.61 147 ARG B C 1
ATOM 3403 O O . ARG B 1 147 ? 8.276 26.368 -7.737 1 75.61 147 ARG B O 1
ATOM 3410 N N . TYR B 1 148 ? 8.484 24.161 -7.086 1 79.9 148 TYR B N 1
ATOM 3411 C CA . TYR B 1 148 ? 9.553 24.511 -6.158 1 79.9 148 TYR B CA 1
ATOM 3412 C C . TYR B 1 148 ? 10.85 24.801 -6.904 1 79.9 148 TYR B C 1
ATOM 3414 O O . TYR B 1 148 ? 11.167 24.135 -7.893 1 79.9 148 TYR B O 1
ATOM 3422 N N . GLU B 1 149 ? 11.5 25.81 -6.428 1 83.66 149 GLU B N 1
ATOM 3423 C CA . GLU B 1 149 ? 12.781 26.177 -7.025 1 83.66 149 GLU B CA 1
ATOM 3424 C C . GLU B 1 149 ? 13.918 26.047 -6.015 1 83.66 149 GLU B C 1
ATOM 3426 O O . GLU B 1 149 ? 13.875 26.654 -4.943 1 83.66 149 GLU B O 1
ATOM 3431 N N . VAL B 1 150 ? 14.823 25.311 -6.416 1 91.34 150 VAL B N 1
ATOM 3432 C CA . VAL B 1 150 ? 16.014 25.17 -5.584 1 91.34 150 VAL B CA 1
ATOM 3433 C C . VAL B 1 150 ? 17.117 26.09 -6.1 1 91.34 150 VAL B C 1
ATOM 3435 O O . VAL B 1 150 ? 17.421 26.095 -7.296 1 91.34 150 VAL B O 1
ATOM 3438 N N . HIS B 1 151 ? 17.647 26.898 -5.221 1 94.53 151 HIS B N 1
ATOM 3439 C CA . HIS B 1 151 ? 18.741 27.805 -5.546 1 94.53 151 HIS B CA 1
ATOM 3440 C C . HIS B 1 151 ? 20.054 27.326 -4.936 1 94.53 151 HIS B C 1
ATOM 3442 O O . HIS B 1 151 ? 20.061 26.725 -3.86 1 94.53 151 HIS B O 1
ATOM 3448 N N . ALA B 1 152 ? 21.137 27.675 -5.601 1 94.23 152 ALA B N 1
ATOM 3449 C CA . ALA B 1 152 ? 22.453 27.217 -5.165 1 94.23 152 ALA B CA 1
ATOM 3450 C C . ALA B 1 152 ? 22.859 27.881 -3.853 1 94.23 152 ALA B C 1
ATOM 3452 O O . ALA B 1 152 ? 23.6 27.299 -3.058 1 94.23 152 ALA B O 1
ATOM 3453 N N . SER B 1 153 ? 22.385 29.112 -3.706 1 94.52 153 SER B N 1
ATOM 3454 C CA . SER B 1 153 ? 22.704 29.828 -2.475 1 94.52 153 SER B CA 1
ATOM 3455 C C . SER B 1 153 ? 21.633 30.862 -2.143 1 94.52 153 SER B C 1
ATOM 3457 O O . SER B 1 153 ? 20.822 31.22 -3 1 94.52 153 SER B O 1
ATOM 3459 N N . LEU B 1 154 ? 21.698 31.273 -0.854 1 95.3 154 LEU B N 1
ATOM 3460 C CA . LEU B 1 154 ? 20.779 32.3 -0.376 1 95.3 154 LEU B CA 1
ATOM 3461 C C . LEU B 1 154 ? 20.916 33.577 -1.198 1 95.3 154 LEU B C 1
ATOM 3463 O O . LEU B 1 154 ? 19.933 34.288 -1.417 1 95.3 154 LEU B O 1
ATOM 3467 N N . ALA B 1 155 ? 22.126 33.834 -1.714 1 94.23 155 ALA B N 1
ATOM 3468 C CA . ALA B 1 155 ? 22.413 35.047 -2.475 1 94.23 155 ALA B CA 1
ATOM 3469 C C . ALA B 1 155 ? 21.707 35.026 -3.828 1 94.23 155 ALA B C 1
ATOM 3471 O O . ALA B 1 155 ? 21.498 36.075 -4.442 1 94.23 155 ALA B O 1
ATOM 3472 N N . ASP B 1 156 ? 21.314 33.863 -4.272 1 95.12 156 ASP B N 1
ATOM 3473 C CA . ASP B 1 156 ? 20.684 33.707 -5.58 1 95.12 156 ASP B CA 1
ATOM 3474 C C . ASP B 1 156 ? 19.18 33.958 -5.499 1 95.12 156 ASP B C 1
ATOM 3476 O O . ASP B 1 156 ? 18.503 34.043 -6.525 1 95.12 156 ASP B O 1
ATOM 3480 N N . VAL B 1 157 ? 18.662 34.115 -4.314 1 95.58 157 VAL B N 1
ATOM 3481 C CA . VAL B 1 157 ? 17.23 34.333 -4.141 1 95.58 157 VAL B CA 1
ATOM 3482 C C . VA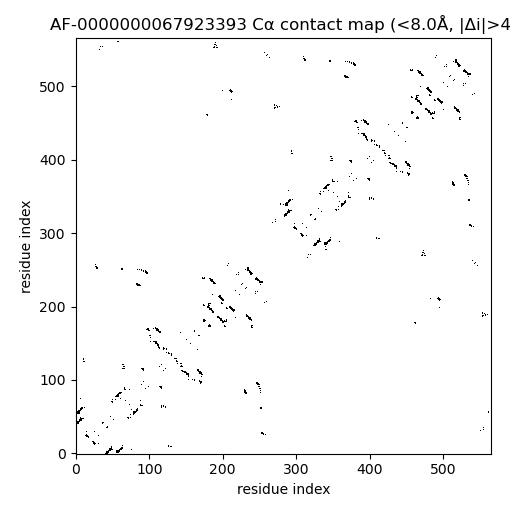L B 1 157 ? 16.913 35.821 -4.28 1 95.58 157 VAL B C 1
ATOM 3484 O O . VAL B 1 157 ? 17.474 36.651 -3.561 1 95.58 157 VAL B O 1
ATOM 3487 N N . PRO B 1 158 ? 16.088 36.113 -5.25 1 93.97 158 PRO B N 1
ATOM 3488 C CA . PRO B 1 158 ? 15.712 37.522 -5.39 1 93.97 158 PRO B CA 1
ATOM 3489 C C . PRO B 1 158 ? 15.176 38.121 -4.092 1 93.97 158 PRO B C 1
ATOM 3491 O O . PRO B 1 158 ? 14.407 37.471 -3.379 1 93.97 158 PRO B O 1
ATOM 3494 N N . ALA B 1 159 ? 15.534 39.378 -3.819 1 92.49 159 ALA B N 1
ATOM 3495 C CA . ALA B 1 159 ? 15.172 40.065 -2.582 1 92.49 159 ALA B CA 1
ATOM 3496 C C . ALA B 1 159 ? 13.657 40.143 -2.421 1 92.49 159 ALA B C 1
ATOM 3498 O O . ALA B 1 159 ? 13.141 40.083 -1.303 1 92.49 159 ALA B O 1
ATOM 3499 N N . GLU B 1 160 ? 12.958 40.234 -3.484 1 93.04 160 GLU B N 1
ATOM 3500 C CA . GLU B 1 160 ? 11.507 40.392 -3.471 1 93.04 160 GLU B CA 1
ATOM 3501 C C . GLU B 1 160 ? 10.824 39.17 -2.863 1 93.04 160 GLU B C 1
ATOM 3503 O O . GLU B 1 160 ? 9.719 39.273 -2.327 1 93.04 160 GLU B O 1
ATOM 3508 N N . VAL B 1 161 ? 11.474 38.001 -2.987 1 93.18 161 VAL B N 1
ATOM 3509 C CA . VAL B 1 161 ? 10.911 36.762 -2.459 1 93.18 161 VAL B CA 1
ATOM 3510 C C . VAL B 1 161 ? 10.747 36.873 -0.945 1 93.18 161 VAL B C 1
ATOM 3512 O O . VAL B 1 161 ? 9.754 36.402 -0.386 1 93.18 161 VAL B O 1
ATOM 3515 N N . PHE B 1 162 ? 11.64 37.583 -0.304 1 93.87 162 PHE B N 1
ATOM 3516 C CA . PHE B 1 162 ? 11.634 37.684 1.151 1 93.87 162 PHE B CA 1
ATOM 3517 C C . PHE B 1 162 ? 10.561 38.659 1.622 1 93.87 162 PHE B C 1
ATOM 3519 O O . PHE B 1 162 ? 10.194 38.664 2.799 1 93.87 162 PHE B O 1
ATOM 3526 N N . GLU B 1 163 ? 10.079 39.45 0.724 1 91.3 163 GLU B N 1
ATOM 3527 C CA . GLU B 1 163 ? 9.052 40.431 1.063 1 91.3 163 GLU B CA 1
ATOM 3528 C C . GLU B 1 163 ? 7.653 39.846 0.893 1 91.3 163 GLU B C 1
ATOM 3530 O O . GLU B 1 163 ? 6.679 40.392 1.417 1 91.3 163 GLU B O 1
ATOM 3535 N N . ARG B 1 164 ? 7.624 38.793 0.169 1 89.29 164 ARG B N 1
ATOM 3536 C CA . ARG B 1 164 ? 6.334 38.162 -0.09 1 89.29 164 ARG B CA 1
ATOM 3537 C C . ARG B 1 164 ? 5.907 37.288 1.084 1 89.29 164 ARG B C 1
ATOM 3539 O O . ARG B 1 164 ? 6.671 36.433 1.539 1 89.29 164 ARG B O 1
ATOM 3546 N N . ARG B 1 165 ? 4.716 37.448 1.451 1 85.68 165 ARG B N 1
ATOM 3547 C CA . ARG B 1 165 ? 4.215 36.724 2.615 1 85.68 165 ARG B CA 1
ATOM 3548 C C . ARG B 1 165 ? 3.721 35.335 2.225 1 85.68 165 ARG B C 1
ATOM 3550 O O . ARG B 1 165 ? 3.602 34.451 3.076 1 85.68 165 ARG B O 1
ATOM 3557 N N . ASP B 1 166 ? 3.415 35.091 0.949 1 89.16 166 ASP B N 1
ATOM 3558 C CA . ASP B 1 166 ? 2.877 33.814 0.492 1 89.16 166 ASP B CA 1
ATOM 3559 C C . ASP B 1 166 ? 3.998 32.845 0.124 1 89.16 166 ASP B C 1
ATOM 3561 O O . ASP B 1 166 ? 3.738 31.706 -0.271 1 89.16 166 ASP B O 1
ATOM 3565 N N . LEU B 1 167 ? 5.228 33.346 0.316 1 93.08 167 LEU B N 1
ATOM 3566 C CA . LEU B 1 167 ? 6.379 32.502 0.017 1 93.08 167 LEU B CA 1
ATOM 3567 C C . LEU B 1 167 ? 7.258 32.323 1.25 1 93.08 167 LEU B C 1
ATOM 3569 O O . LEU B 1 167 ? 7.147 33.086 2.212 1 93.08 167 LEU B O 1
ATOM 3573 N N . VAL B 1 168 ? 8.044 31.323 1.198 1 95.29 168 VAL B N 1
ATOM 3574 C CA . VAL B 1 168 ? 9.019 31.063 2.251 1 95.29 168 VAL B CA 1
ATOM 3575 C C . VAL B 1 168 ? 10.315 30.537 1.638 1 95.29 168 VAL B C 1
ATOM 3577 O O . VAL B 1 168 ? 10.286 29.788 0.658 1 95.29 168 VAL B O 1
ATOM 3580 N N . VAL B 1 169 ? 11.383 31.032 2.135 1 96.81 169 VAL B N 1
ATOM 3581 C CA . VAL B 1 169 ? 12.693 30.491 1.787 1 96.81 169 VAL B CA 1
ATOM 3582 C C . VAL B 1 169 ? 13.173 29.549 2.888 1 96.81 169 VAL B C 1
ATOM 3584 O O . VAL B 1 169 ? 13.14 29.899 4.071 1 96.81 169 VAL B O 1
ATOM 3587 N N . GLU B 1 170 ? 13.55 28.356 2.49 1 97.22 170 GLU B N 1
ATOM 3588 C CA . GLU B 1 170 ? 13.998 27.343 3.441 1 97.22 170 GLU B CA 1
ATOM 3589 C C . GLU B 1 170 ? 15.376 26.805 3.066 1 97.22 170 GLU B C 1
ATOM 3591 O O . GLU B 1 170 ? 15.729 26.757 1.886 1 97.22 170 GLU B O 1
ATOM 3596 N N . LYS B 1 171 ? 16.136 26.459 4.101 1 96.99 171 LYS B N 1
ATOM 3597 C CA . LYS B 1 171 ? 17.31 25.633 3.836 1 96.99 171 LYS B CA 1
ATOM 3598 C C . LYS B 1 171 ? 16.923 24.34 3.123 1 96.99 171 LYS B C 1
ATOM 3600 O O . LYS B 1 171 ? 15.949 23.685 3.5 1 96.99 171 LYS B O 1
ATOM 3605 N N . PHE B 1 172 ? 17.581 24.095 2.038 1 96.14 172 PHE B N 1
ATOM 3606 C CA . PHE B 1 172 ? 17.378 22.805 1.39 1 96.14 172 PHE B CA 1
ATOM 3607 C C . PHE B 1 172 ? 18.289 21.744 1.997 1 96.14 172 PHE B C 1
ATOM 3609 O O . PHE B 1 172 ? 19.46 21.638 1.627 1 96.14 172 PHE B O 1
ATOM 3616 N N . ILE B 1 173 ? 17.683 20.861 2.859 1 95.52 173 ILE B N 1
ATOM 3617 C CA . ILE B 1 173 ? 18.497 19.979 3.688 1 95.52 173 ILE B CA 1
ATOM 3618 C C . ILE B 1 173 ? 18.029 18.536 3.52 1 95.52 173 ILE B C 1
ATOM 3620 O O . ILE B 1 173 ? 17.653 17.881 4.495 1 95.52 173 ILE B O 1
ATOM 3624 N N . PRO B 1 174 ? 18.116 18.058 2.304 1 92.83 174 PRO B N 1
ATOM 3625 C CA . PRO B 1 174 ? 17.823 16.63 2.16 1 92.83 174 PRO B CA 1
ATOM 3626 C C . PRO B 1 174 ? 18.713 15.753 3.039 1 92.83 174 PRO B C 1
ATOM 3628 O O . PRO B 1 174 ? 19.905 16.032 3.189 1 92.83 174 PRO B O 1
ATOM 3631 N N . GLU B 1 175 ? 18.096 14.787 3.671 1 94.42 175 GLU B N 1
ATOM 3632 C CA . GLU B 1 175 ? 18.839 13.853 4.512 1 94.42 175 GLU B CA 1
ATOM 3633 C C . GLU B 1 175 ? 19.451 12.729 3.682 1 94.42 175 GLU B C 1
ATOM 3635 O O . GLU B 1 175 ? 18.742 11.826 3.232 1 94.42 175 GLU B O 1
ATOM 3640 N N . PRO B 1 176 ? 20.765 12.733 3.587 1 90.98 176 PRO B N 1
ATOM 3641 C CA . PRO B 1 176 ? 21.373 11.765 2.671 1 90.98 176 PRO B CA 1
ATOM 3642 C C . PRO B 1 176 ? 21.326 10.336 3.205 1 90.98 176 PRO B C 1
ATOM 3644 O O . PRO B 1 176 ? 21.446 10.12 4.414 1 90.98 176 PRO B O 1
ATOM 3647 N N . GLU B 1 177 ? 21.011 9.429 2.314 1 79.32 177 GLU B N 1
ATOM 3648 C CA . GLU B 1 177 ? 21.092 7.981 2.486 1 79.32 177 GLU B CA 1
ATOM 3649 C C . GLU B 1 177 ? 21.905 7.338 1.366 1 79.32 177 GLU B C 1
ATOM 3651 O O . GLU B 1 177 ? 21.999 7.886 0.266 1 79.32 177 GLU B O 1
ATOM 3656 N N . PRO B 1 178 ? 22.596 6.259 1.696 1 70.39 178 PRO B N 1
ATOM 3657 C CA . PRO B 1 178 ? 23.386 5.606 0.65 1 70.39 178 PRO B CA 1
ATOM 3658 C C . PRO B 1 178 ? 22.609 5.429 -0.653 1 70.39 178 PRO B C 1
ATOM 3660 O O . PRO B 1 178 ? 23.179 5.561 -1.739 1 70.39 178 PRO B O 1
ATOM 3663 N N . ASP B 1 179 ? 21.331 5.226 -0.503 1 59.06 179 ASP B N 1
ATOM 3664 C CA . ASP B 1 179 ? 20.553 4.927 -1.701 1 59.06 179 ASP B CA 1
ATOM 3665 C C . ASP B 1 179 ? 19.572 6.054 -2.015 1 59.06 179 ASP B C 1
ATOM 3667 O O . ASP B 1 179 ? 18.641 5.872 -2.802 1 59.06 179 ASP B O 1
ATOM 36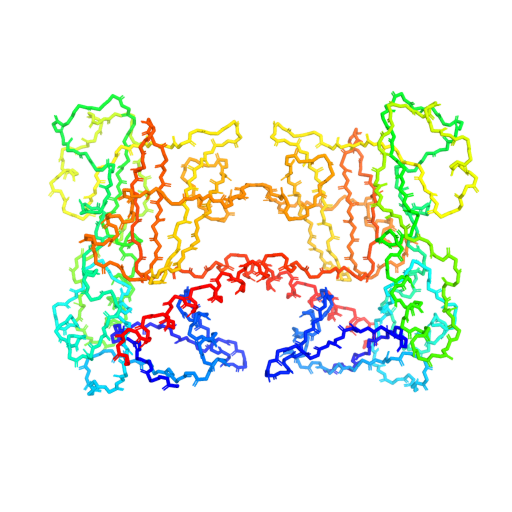71 N N . GLY B 1 180 ? 19.697 7.196 -1.464 1 77.53 180 GLY B N 1
ATOM 3672 C CA . GLY B 1 180 ? 18.805 8.309 -1.748 1 77.53 180 GLY B CA 1
ATOM 3673 C C . GLY B 1 180 ? 18.758 9.336 -0.633 1 77.53 180 GLY B C 1
ATOM 3674 O O . GLY B 1 180 ? 19.801 9.786 -0.152 1 77.53 180 GLY B O 1
ATOM 3675 N N . PHE B 1 181 ? 17.507 9.705 -0.387 1 86.8 181 PHE B N 1
ATOM 3676 C CA . PHE B 1 181 ? 17.255 10.706 0.642 1 86.8 181 PHE B CA 1
ATOM 3677 C C . PHE B 1 181 ? 16.126 10.262 1.565 1 86.8 181 PHE B C 1
ATOM 3679 O O . PHE B 1 181 ? 15.143 9.672 1.113 1 86.8 181 PHE B O 1
ATOM 3686 N N . ALA B 1 182 ? 16.31 10.567 2.766 1 89.82 182 ALA B N 1
ATOM 3687 C CA . ALA B 1 182 ? 15.334 10.123 3.756 1 89.82 182 ALA B CA 1
ATOM 3688 C C . ALA B 1 182 ? 14.45 11.28 4.213 1 89.82 182 ALA B C 1
ATOM 3690 O O . ALA B 1 182 ? 14.89 12.432 4.24 1 89.82 182 ALA B O 1
ATOM 3691 N N . ALA B 1 183 ? 13.232 10.978 4.486 1 93.33 183 ALA B N 1
ATOM 3692 C CA . ALA B 1 183 ? 12.284 11.848 5.178 1 93.33 183 ALA B CA 1
ATOM 3693 C C . ALA B 1 183 ? 11.356 11.04 6.08 1 93.33 183 ALA B C 1
ATOM 3695 O O . ALA B 1 183 ? 11.183 9.834 5.883 1 93.33 183 ALA B O 1
ATOM 3696 N N . ARG B 1 184 ? 10.902 11.653 7.085 1 93.6 184 ARG B N 1
ATOM 3697 C CA . ARG B 1 184 ? 9.985 10.986 8.003 1 93.6 184 ARG B CA 1
ATOM 3698 C C . ARG B 1 184 ? 8.595 11.609 7.937 1 93.6 184 ARG B C 1
ATOM 3700 O O . ARG B 1 184 ? 8.459 12.83 7.844 1 93.6 184 ARG B O 1
ATOM 3707 N N . PHE B 1 185 ? 7.707 10.724 7.909 1 92.18 185 PHE B N 1
ATOM 3708 C CA . PHE B 1 185 ? 6.295 11.083 7.987 1 92.18 185 PHE B CA 1
ATOM 3709 C C . PHE B 1 185 ? 5.686 10.603 9.298 1 92.18 185 PHE B C 1
ATOM 3711 O O . PHE B 1 185 ? 5.632 9.4 9.561 1 92.18 185 PHE B O 1
ATOM 3718 N N . TRP B 1 186 ? 5.297 11.603 10.074 1 95.74 186 TRP B N 1
ATOM 3719 C CA . TRP B 1 186 ? 4.772 11.338 11.41 1 95.74 186 TRP B CA 1
ATOM 3720 C C . TRP B 1 186 ? 3.28 11.644 11.479 1 95.74 186 TRP B C 1
ATOM 3722 O O . TRP B 1 186 ? 2.874 12.806 11.397 1 95.74 186 TRP B O 1
ATOM 3732 N N . LEU B 1 187 ? 2.506 10.549 11.561 1 93.85 187 LEU B N 1
ATOM 3733 C CA . LEU B 1 187 ? 1.064 10.666 11.748 1 93.85 187 LEU B CA 1
ATOM 3734 C C . LEU B 1 187 ? 0.688 10.477 13.214 1 93.85 187 LEU B C 1
ATOM 3736 O O . LEU B 1 187 ? 1.285 9.653 13.91 1 93.85 187 LEU B O 1
ATOM 3740 N N . PHE B 1 188 ? -0.31 11.289 13.631 1 96.21 188 PHE B N 1
ATOM 3741 C CA . PHE B 1 188 ? -0.664 11.163 15.04 1 96.21 188 PHE B CA 1
ATOM 3742 C C . PHE B 1 188 ? -2.122 11.543 15.269 1 96.21 188 PHE B C 1
ATOM 3744 O O . PHE B 1 188 ? -2.708 12.282 14.475 1 96.21 188 PHE B O 1
ATOM 3751 N N . CYS B 1 189 ? -2.712 11.033 16.275 1 95.27 189 CYS B N 1
ATOM 3752 C CA . CYS B 1 189 ? -3.997 11.4 16.858 1 95.27 189 CYS B CA 1
ATOM 3753 C C . CYS B 1 189 ? -3.992 11.187 18.367 1 95.27 189 CYS B C 1
ATOM 3755 O O . CYS B 1 189 ? -3.888 10.053 18.838 1 95.27 189 CYS B O 1
ATOM 3757 N N . GLY B 1 190 ? -4.083 12.299 19.107 1 94.67 190 GLY B N 1
ATOM 3758 C CA . GLY B 1 190 ? -3.922 12.17 20.547 1 94.67 190 GLY B CA 1
ATOM 3759 C C . GLY B 1 190 ? -2.578 11.593 20.948 1 94.67 190 GLY B C 1
ATOM 3760 O O . GLY B 1 190 ? -1.532 12.085 20.52 1 94.67 190 GLY B O 1
ATOM 3761 N N . GLU B 1 191 ? -2.596 10.537 21.684 1 91.22 191 GLU B N 1
ATOM 3762 C CA . GLU B 1 191 ? -1.359 9.957 22.198 1 91.22 191 GLU B CA 1
ATOM 3763 C C . GLU B 1 191 ? -0.843 8.855 21.277 1 91.22 191 GLU B C 1
ATOM 3765 O O . GLU B 1 191 ? 0.228 8.292 21.515 1 91.22 191 GLU B O 1
ATOM 3770 N N . ARG B 1 192 ? -1.548 8.557 20.247 1 89.91 192 ARG B N 1
ATOM 3771 C CA . ARG B 1 192 ? -1.113 7.529 19.307 1 89.91 192 ARG B CA 1
ATOM 3772 C C . ARG B 1 192 ? -0.387 8.147 18.117 1 89.91 192 ARG B C 1
ATOM 3774 O O . ARG B 1 192 ? -0.759 9.223 17.646 1 89.91 192 ARG B O 1
ATOM 3781 N N . GLU B 1 193 ? 0.641 7.478 17.759 1 91.09 193 GLU B N 1
ATOM 3782 C CA . GLU B 1 193 ? 1.464 8.021 16.683 1 91.09 193 GLU B CA 1
ATOM 3783 C C . GLU B 1 193 ? 2.091 6.907 15.85 1 91.09 193 GLU B C 1
ATOM 3785 O O . GLU B 1 193 ? 2.144 5.755 16.285 1 91.09 193 GLU B O 1
ATOM 3790 N N . ARG B 1 194 ? 2.4 7.19 14.658 1 86.66 194 ARG B N 1
ATOM 3791 C CA . ARG B 1 194 ? 3.167 6.371 13.725 1 86.66 194 ARG B CA 1
ATOM 3792 C C . ARG B 1 194 ? 4.152 7.223 12.931 1 86.66 194 ARG B C 1
ATOM 3794 O O . ARG B 1 194 ? 3.755 8.181 12.263 1 86.66 194 ARG B O 1
ATOM 3801 N N . CYS B 1 195 ? 5.339 6.859 13.078 1 89.42 195 CYS B N 1
ATOM 3802 C CA . CYS B 1 195 ? 6.388 7.57 12.355 1 89.42 195 CYS B CA 1
ATOM 3803 C C . CYS B 1 195 ? 7.166 6.62 11.452 1 89.42 195 CYS B C 1
ATOM 3805 O O . CYS B 1 195 ? 7.67 5.594 11.911 1 89.42 195 CYS B O 1
ATOM 3807 N N . THR B 1 196 ? 7.166 6.976 10.165 1 83.52 196 THR B N 1
ATOM 3808 C CA . THR B 1 196 ? 7.835 6.126 9.186 1 83.52 196 THR B CA 1
ATOM 3809 C C . THR B 1 196 ? 8.92 6.903 8.446 1 83.52 196 THR B C 1
ATOM 3811 O O . THR B 1 196 ? 8.682 8.017 7.975 1 83.52 196 THR B O 1
ATOM 3814 N N . ARG B 1 197 ? 10.033 6.335 8.5 1 87.05 197 ARG B N 1
ATOM 3815 C CA . ARG B 1 197 ? 11.128 6.863 7.692 1 87.05 197 ARG B CA 1
ATOM 3816 C C . ARG B 1 197 ? 11.064 6.325 6.266 1 87.05 197 ARG B C 1
ATOM 3818 O O . ARG B 1 197 ? 10.99 5.112 6.058 1 87.05 197 ARG B O 1
ATOM 3825 N N . HIS B 1 198 ? 11.003 7.251 5.296 1 82.2 198 HIS B N 1
ATOM 3826 C CA . HIS B 1 198 ? 10.948 6.924 3.876 1 82.2 198 HIS B CA 1
ATOM 3827 C C . HIS B 1 198 ? 12.249 7.298 3.173 1 82.2 198 HIS B C 1
ATOM 3829 O O . HIS B 1 198 ? 12.784 8.388 3.389 1 82.2 198 HIS B O 1
ATOM 3835 N N . VAL B 1 199 ? 12.737 6.379 2.449 1 77.38 199 VAL B N 1
ATOM 3836 C CA . VAL B 1 199 ? 13.9 6.669 1.617 1 77.38 199 VAL B CA 1
ATOM 3837 C C . VAL B 1 199 ? 13.488 6.705 0.147 1 77.38 199 VAL B C 1
ATOM 3839 O O . VAL B 1 199 ? 12.791 5.807 -0.331 1 77.38 199 VAL B O 1
ATOM 3842 N N . SER B 1 200 ? 13.822 7.782 -0.505 1 73.78 200 SER B N 1
ATOM 3843 C CA . SER B 1 200 ? 13.489 8.015 -1.906 1 73.78 200 SER B CA 1
ATOM 3844 C C . SER B 1 200 ? 14.731 8.364 -2.719 1 73.78 200 SER B C 1
ATOM 3846 O O . SER B 1 200 ? 15.682 8.945 -2.192 1 73.78 200 SER B O 1
ATOM 3848 N N . PRO B 1 201 ? 14.791 7.953 -3.978 1 68.16 201 PRO B N 1
ATOM 3849 C CA . PRO B 1 201 ? 15.896 8.417 -4.821 1 68.16 201 PRO B CA 1
ATOM 3850 C C . PRO B 1 201 ? 15.868 9.927 -5.051 1 68.16 201 PRO B C 1
ATOM 3852 O O . PRO B 1 201 ? 16.884 10.516 -5.427 1 68.16 201 PRO B O 1
ATOM 3855 N N . GLN B 1 202 ? 14.712 10.513 -4.789 1 75.85 202 GLN B N 1
ATOM 3856 C CA . GLN B 1 202 ? 14.558 11.951 -4.983 1 75.85 202 GLN B CA 1
ATOM 3857 C C . GLN B 1 202 ? 14.817 12.712 -3.686 1 75.85 202 GLN B C 1
ATOM 3859 O O . GLN B 1 202 ? 14.449 12.249 -2.604 1 75.85 202 GLN B O 1
ATOM 3864 N N . SER B 1 203 ? 15.398 13.877 -3.871 1 83.17 203 SER B N 1
ATOM 3865 C CA . SER B 1 203 ? 15.723 14.688 -2.703 1 83.17 203 SER B CA 1
ATOM 3866 C C . SER B 1 203 ? 14.468 15.287 -2.078 1 83.17 203 SER B C 1
ATOM 3868 O O . SER B 1 203 ? 14.438 15.568 -0.878 1 83.17 203 SER B O 1
ATOM 3870 N N . LEU B 1 204 ? 13.519 15.549 -2.901 1 78.92 204 LEU B N 1
ATOM 3871 C CA . LEU B 1 204 ? 12.195 15.887 -2.389 1 78.92 204 LEU B CA 1
ATOM 3872 C C . LEU B 1 204 ? 11.354 14.632 -2.186 1 78.92 204 LEU B C 1
ATOM 3874 O O . LEU B 1 204 ? 10.688 14.169 -3.114 1 78.92 204 LEU B O 1
ATOM 3878 N N . VAL B 1 205 ? 11.436 14.105 -0.972 1 74.6 205 VAL B N 1
ATOM 3879 C CA . VAL B 1 205 ? 10.896 12.786 -0.661 1 74.6 205 VAL B CA 1
ATOM 3880 C C . VAL B 1 205 ? 9.371 12.854 -0.598 1 74.6 205 VAL B C 1
ATOM 3882 O O . VAL B 1 205 ? 8.81 13.691 0.112 1 74.6 205 VAL B O 1
ATOM 3885 N N . LYS B 1 206 ? 8.739 12.046 -1.347 1 66.61 206 LYS B N 1
ATOM 3886 C CA . LYS B 1 206 ? 7.295 11.84 -1.3 1 66.61 206 LYS B CA 1
ATOM 3887 C C . LYS B 1 206 ? 6.957 10.376 -1.031 1 66.61 206 LYS B C 1
ATOM 3889 O O . LYS B 1 206 ? 7.774 9.488 -1.285 1 66.61 206 LYS B O 1
ATOM 3894 N N . GLY B 1 207 ? 5.844 10.187 -0.379 1 62.41 207 GLY B N 1
ATOM 3895 C CA . GLY B 1 207 ? 5.42 8.835 -0.052 1 62.41 207 GLY B CA 1
ATOM 3896 C C . GLY B 1 207 ? 5.4 7.909 -1.253 1 62.41 207 GLY B C 1
ATOM 3897 O O . GLY B 1 207 ? 5.78 6.741 -1.149 1 62.41 207 GLY B O 1
ATOM 3898 N N . ASP B 1 208 ? 5.115 8.426 -2.373 1 56.69 208 ASP B N 1
ATOM 3899 C CA . ASP B 1 208 ? 4.875 7.621 -3.567 1 56.69 208 ASP B CA 1
ATOM 3900 C C . ASP B 1 208 ? 6.189 7.135 -4.176 1 56.69 208 ASP B C 1
ATOM 3902 O O . ASP B 1 208 ? 6.212 6.139 -4.902 1 56.69 208 ASP B O 1
ATOM 3906 N N . ASP B 1 209 ? 7.293 7.775 -3.895 1 56.04 209 ASP B N 1
ATOM 3907 C CA . ASP B 1 209 ? 8.578 7.453 -4.507 1 56.04 209 ASP B CA 1
ATOM 3908 C C . ASP B 1 209 ? 9.476 6.693 -3.533 1 56.04 209 ASP B C 1
ATOM 3910 O O . ASP B 1 209 ? 10.693 6.634 -3.718 1 56.04 209 ASP B O 1
ATOM 3914 N N . THR B 1 210 ? 8.875 6.153 -2.579 1 63.74 210 THR B N 1
ATOM 3915 C CA . THR B 1 210 ? 9.626 5.536 -1.492 1 63.74 210 THR B CA 1
ATOM 3916 C C . THR B 1 210 ? 10.156 4.167 -1.91 1 63.74 210 THR B C 1
ATOM 3918 O O . THR B 1 210 ? 9.426 3.366 -2.498 1 63.74 210 THR B O 1
ATOM 3921 N N . ILE B 1 211 ? 11.463 4.008 -1.667 1 56.39 211 ILE B N 1
ATOM 3922 C CA . ILE B 1 211 ? 12.062 2.722 -2.006 1 56.39 211 ILE B CA 1
ATOM 3923 C C . ILE B 1 211 ? 12.239 1.885 -0.741 1 56.39 211 ILE B C 1
ATOM 3925 O O . ILE B 1 211 ? 12.39 0.663 -0.814 1 56.39 211 ILE B O 1
ATOM 3929 N N . ARG B 1 212 ? 12.334 2.564 0.375 1 59.72 212 ARG B N 1
ATOM 3930 C CA . ARG B 1 212 ? 12.467 1.914 1.675 1 59.72 212 ARG B CA 1
ATOM 3931 C C . ARG B 1 212 ? 11.682 2.666 2.745 1 59.72 212 ARG B C 1
ATOM 3933 O O . ARG B 1 212 ? 11.669 3.898 2.763 1 59.72 212 ARG B O 1
ATOM 3940 N N . ARG B 1 213 ? 10.949 1.856 3.487 1 69.11 213 ARG B N 1
ATOM 3941 C CA . ARG B 1 213 ? 10.245 2.444 4.622 1 69.11 213 ARG B CA 1
ATOM 3942 C C . ARG B 1 213 ? 10.54 1.678 5.907 1 69.11 213 ARG B C 1
ATOM 3944 O O . ARG B 1 213 ? 10.643 0.45 5.894 1 69.11 213 ARG B O 1
ATOM 3951 N N . GLU B 1 214 ? 10.704 2.364 6.996 1 68.89 214 GLU B N 1
ATOM 3952 C CA . GLU B 1 214 ? 10.914 1.742 8.299 1 68.89 214 GLU B CA 1
ATOM 3953 C C . GLU B 1 214 ? 10.294 2.577 9.416 1 68.89 214 GLU B C 1
ATOM 3955 O O . GLU B 1 214 ? 10.351 3.808 9.383 1 68.89 214 GLU B O 1
ATOM 3960 N N . PRO B 1 215 ? 9.669 1.905 10.343 1 74.54 215 PRO B N 1
ATOM 3961 C CA . PRO B 1 215 ? 9.186 2.647 11.51 1 74.54 215 PRO B CA 1
ATOM 3962 C C . PRO B 1 215 ? 10.321 3.216 12.359 1 74.54 215 PRO B C 1
ATOM 3964 O O . PRO B 1 215 ? 11.345 2.555 12.55 1 74.54 215 PRO B O 1
ATOM 3967 N N . VAL B 1 216 ? 10.178 4.428 12.789 1 85.64 216 VAL B N 1
ATOM 3968 C CA . VAL B 1 216 ? 11.179 5.07 13.635 1 85.64 216 VAL B CA 1
ATOM 3969 C C . VAL B 1 216 ? 10.49 5.825 14.769 1 85.64 216 VAL B C 1
ATOM 3971 O O . VAL B 1 216 ? 9.314 6.183 14.66 1 85.64 216 VAL B O 1
ATOM 3974 N N . PRO B 1 217 ? 11.217 6.055 15.823 1 88.18 217 PRO B N 1
ATOM 3975 C CA . PRO B 1 217 ? 10.627 6.857 16.898 1 88.18 217 PRO B CA 1
ATOM 3976 C C . PRO B 1 217 ? 10.508 8.335 16.535 1 88.18 217 PRO B C 1
ATOM 3978 O O . PRO B 1 217 ? 11.243 8.824 15.673 1 88.18 217 PRO B O 1
ATOM 3981 N N . VAL B 1 218 ? 9.633 8.998 17.189 1 93.09 218 VAL B N 1
ATOM 3982 C CA . VAL B 1 218 ? 9.469 10.439 17.031 1 93.09 218 VAL B CA 1
ATOM 3983 C C . VAL B 1 218 ? 10.375 11.173 18.017 1 93.09 218 VAL B C 1
ATOM 3985 O O . VAL B 1 218 ? 10.379 10.868 19.212 1 93.09 218 VAL B O 1
ATOM 3988 N N . PRO B 1 219 ? 11.174 12.069 17.547 1 95.54 219 PRO B N 1
ATOM 3989 C CA . PRO B 1 219 ? 11.955 12.881 18.484 1 95.54 219 PRO B CA 1
ATOM 3990 C C . PRO B 1 219 ? 11.078 13.677 19.448 1 95.54 219 PRO B C 1
ATOM 3992 O O . PRO B 1 219 ? 10.044 14.217 19.045 1 95.54 219 PRO B O 1
ATOM 3995 N N . ASP B 1 220 ? 11.489 13.845 20.69 1 95.17 220 ASP B N 1
ATOM 3996 C CA . ASP B 1 220 ? 10.714 14.535 21.717 1 95.17 220 ASP B CA 1
ATOM 3997 C C . ASP B 1 220 ? 10.503 16.003 21.353 1 95.17 220 ASP B C 1
ATOM 3999 O O . ASP B 1 220 ? 9.465 16.584 21.675 1 95.17 220 ASP B O 1
ATOM 4003 N N . GLU B 1 221 ? 11.459 16.558 20.724 1 95.96 221 GLU B N 1
ATOM 4004 C CA . GLU B 1 221 ? 11.345 17.968 20.362 1 95.96 221 GLU B CA 1
ATOM 4005 C C . GLU B 1 221 ? 10.195 18.196 19.384 1 95.96 221 GLU B C 1
ATOM 4007 O O . GLU B 1 221 ? 9.555 19.249 19.405 1 95.96 221 GLU B O 1
ATOM 4012 N N . LEU B 1 222 ? 9.906 17.198 18.574 1 97.48 222 LEU B N 1
ATOM 4013 C CA . LEU B 1 222 ? 8.788 17.329 17.646 1 97.48 222 LEU B CA 1
ATOM 4014 C C . LEU B 1 222 ? 7.457 17.174 18.373 1 97.48 222 LEU B C 1
ATOM 4016 O O . LEU B 1 222 ? 6.472 17.826 18.019 1 97.48 222 LEU B O 1
ATOM 4020 N N . ARG B 1 223 ? 7.445 16.322 19.384 1 96.59 223 ARG B N 1
ATOM 4021 C CA . ARG B 1 223 ? 6.241 16.218 20.202 1 96.59 223 ARG B CA 1
ATOM 4022 C C . ARG B 1 223 ? 5.934 17.54 20.896 1 96.59 223 ARG B C 1
ATOM 4024 O O . ARG B 1 223 ? 4.775 17.955 20.969 1 96.59 223 ARG B O 1
ATOM 4031 N N . ALA B 1 224 ? 7.004 18.158 21.383 1 97.22 224 ALA B N 1
ATOM 4032 C CA . ALA B 1 224 ? 6.835 19.46 22.025 1 97.22 224 ALA B CA 1
ATOM 4033 C C . ALA B 1 224 ? 6.33 20.5 21.03 1 97.22 224 ALA B C 1
ATOM 4035 O O . ALA B 1 224 ? 5.459 21.31 21.357 1 97.22 224 ALA B O 1
ATOM 4036 N N . LEU B 1 225 ? 6.896 20.51 19.868 1 97.6 225 LEU B N 1
ATOM 4037 C CA . LEU B 1 225 ? 6.467 21.441 18.83 1 97.6 225 LEU B CA 1
ATOM 4038 C C . LEU B 1 225 ? 5.01 21.197 18.449 1 97.6 225 LEU B C 1
ATOM 4040 O O . LEU B 1 225 ? 4.254 22.147 18.231 1 97.6 225 LEU B O 1
ATOM 4044 N N . ARG B 1 226 ? 4.659 19.947 18.324 1 97.98 226 ARG B N 1
ATOM 4045 C CA . ARG B 1 226 ? 3.277 19.573 18.042 1 97.98 226 ARG B CA 1
ATOM 4046 C C . ARG B 1 226 ? 2.323 20.201 19.052 1 97.98 226 ARG B C 1
ATOM 4048 O O . ARG B 1 226 ? 1.301 20.778 18.673 1 97.98 226 ARG B O 1
ATOM 4055 N N . ARG B 1 227 ? 2.669 20.134 20.321 1 97.09 227 ARG B N 1
ATOM 4056 C CA . ARG B 1 227 ? 1.86 20.722 21.385 1 97.09 227 ARG B CA 1
ATOM 4057 C C . ARG B 1 227 ? 1.794 22.239 21.248 1 97.09 227 ARG B C 1
ATOM 4059 O O . ARG B 1 227 ? 0.723 22.834 21.383 1 97.09 227 ARG B O 1
ATOM 4066 N N . LYS B 1 228 ? 2.898 22.812 20.966 1 97.3 228 LYS B N 1
ATOM 4067 C CA . LYS B 1 228 ? 2.969 24.263 20.819 1 97.3 228 LYS B CA 1
ATOM 4068 C C . LYS B 1 228 ? 2.102 24.741 19.658 1 97.3 228 LYS B C 1
ATOM 4070 O O . LYS B 1 228 ? 1.479 25.802 19.737 1 97.3 228 LYS B O 1
ATOM 4075 N N . LEU B 1 229 ? 2.034 23.935 18.625 1 97.63 229 LEU B N 1
ATOM 4076 C CA . LEU B 1 229 ? 1.3 24.316 17.423 1 97.63 229 LEU B CA 1
ATOM 4077 C C . LEU B 1 229 ? -0.179 23.972 17.557 1 97.63 229 LEU B C 1
ATOM 4079 O O . LEU B 1 229 ? -0.986 24.337 16.699 1 97.63 229 LEU B O 1
ATOM 4083 N N . GLY B 1 230 ? -0.479 23.192 18.628 1 97.42 230 GLY B N 1
ATOM 4084 C CA . GLY B 1 230 ? -1.875 22.957 18.962 1 97.42 230 GLY B CA 1
ATOM 4085 C C . GLY B 1 230 ? -2.493 21.817 18.175 1 97.42 230 GLY B C 1
ATOM 4086 O O . GLY B 1 230 ? -3.708 21.785 17.969 1 97.42 230 GLY B O 1
ATOM 4087 N N . PHE B 1 231 ? -1.686 20.832 17.713 1 98.16 231 PHE B N 1
ATOM 4088 C CA . PHE B 1 231 ? -2.18 19.723 16.905 1 98.16 231 PHE B CA 1
ATOM 4089 C C . PHE B 1 231 ? -2.622 18.563 17.79 1 98.16 231 PHE B C 1
ATOM 4091 O O . PHE B 1 231 ? -1.872 18.121 18.663 1 98.16 231 PHE B O 1
ATOM 4098 N N . ASP B 1 232 ? -3.76 18.049 17.569 1 97.27 232 ASP B N 1
ATOM 4099 C CA . ASP B 1 232 ? -4.238 16.801 18.157 1 97.27 232 ASP B CA 1
ATOM 4100 C C . ASP B 1 232 ? -4.199 15.664 17.14 1 97.27 232 ASP B C 1
ATOM 4102 O O . ASP B 1 232 ? -4.081 14.495 17.512 1 97.27 232 ASP B O 1
ATOM 4106 N N . TYR B 1 233 ? -4.372 16.065 15.946 1 97.75 233 TYR B N 1
ATOM 4107 C CA . TYR B 1 233 ? -4.402 15.163 14.8 1 97.75 233 TYR B CA 1
ATOM 4108 C C . TYR B 1 233 ? -3.704 15.787 13.597 1 97.75 233 TYR B C 1
ATOM 4110 O O . TYR B 1 233 ? -3.862 16.98 13.33 1 97.75 233 TYR B O 1
ATOM 4118 N N . GLY B 1 234 ? -2.943 14.954 12.989 1 97.5 234 GLY B N 1
ATOM 4119 C CA . GLY B 1 234 ? -2.316 15.483 11.789 1 97.5 234 GLY B CA 1
ATOM 4120 C C . GLY B 1 234 ? -1.086 14.703 11.365 1 97.5 234 GLY B C 1
ATOM 4121 O O . GLY B 1 234 ? -0.945 13.525 11.701 1 97.5 234 GLY B O 1
ATOM 4122 N N . LYS B 1 235 ? -0.306 15.306 10.467 1 96.48 235 LYS B N 1
ATOM 4123 C CA . LYS B 1 235 ? 0.915 14.742 9.898 1 96.48 235 LYS B CA 1
ATOM 4124 C C . LYS B 1 235 ? 2.033 15.779 9.857 1 96.48 235 LYS B C 1
ATOM 4126 O O . LYS B 1 235 ? 1.832 16.898 9.378 1 96.48 235 LYS B O 1
ATOM 4131 N N . PHE B 1 236 ? 3.136 15.394 10.4 1 97.65 236 PHE B N 1
ATOM 4132 C CA . PHE B 1 236 ? 4.343 16.208 10.31 1 97.65 236 PHE B CA 1
ATOM 4133 C C . PHE B 1 236 ? 5.387 15.532 9.429 1 97.65 236 PHE B C 1
ATOM 4135 O O . PHE B 1 236 ? 5.668 14.343 9.592 1 97.65 236 PHE B O 1
ATOM 4142 N N . ASP B 1 237 ? 5.904 16.221 8.489 1 95.6 237 ASP B N 1
ATOM 4143 C CA . ASP B 1 237 ? 7.029 15.777 7.673 1 95.6 237 ASP B CA 1
ATOM 4144 C C . ASP B 1 237 ? 8.332 16.425 8.135 1 95.6 237 ASP B C 1
ATOM 4146 O O . ASP B 1 237 ? 8.405 17.647 8.285 1 95.6 237 ASP B O 1
ATOM 4150 N N . PHE B 1 238 ? 9.317 15.577 8.353 1 97.23 238 PHE B N 1
ATOM 4151 C CA . PHE B 1 238 ? 10.55 16.173 8.853 1 97.23 238 PHE B CA 1
ATOM 4152 C C . PHE B 1 238 ? 11.764 15.375 8.393 1 97.23 238 PHE B C 1
ATOM 4154 O O . PHE B 1 238 ? 11.623 14.269 7.867 1 97.23 238 PHE B O 1
ATOM 4161 N N . VAL B 1 239 ? 12.921 15.977 8.518 1 96.8 239 VAL B N 1
ATOM 4162 C CA . VAL B 1 239 ? 14.213 15.356 8.242 1 96.8 239 VAL B CA 1
ATOM 4163 C C . VAL B 1 239 ? 15.14 15.536 9.441 1 96.8 239 VAL B C 1
ATOM 4165 O O . VAL B 1 239 ? 14.879 16.365 10.317 1 96.8 239 VAL B O 1
ATOM 4168 N N . MET B 1 240 ? 16.14 14.699 9.459 1 96.35 240 MET B N 1
ATOM 4169 C CA . MET B 1 240 ? 17.219 14.893 10.424 1 96.35 240 MET B CA 1
ATOM 4170 C C . MET B 1 240 ? 18.388 15.64 9.79 1 96.35 240 MET B C 1
ATOM 4172 O O . MET B 1 240 ? 18.869 15.258 8.722 1 96.35 240 MET B O 1
ATOM 4176 N N . HIS B 1 241 ? 18.745 16.729 10.385 1 95.58 241 HIS B N 1
ATOM 4177 C CA . HIS B 1 241 ? 19.874 17.528 9.922 1 95.58 241 HIS B CA 1
ATOM 4178 C C . HIS B 1 241 ? 20.831 17.844 11.067 1 95.58 241 HIS B C 1
ATOM 4180 O O . HIS B 1 241 ? 20.449 18.502 12.037 1 95.58 241 HIS B O 1
ATOM 4186 N N . GLU B 1 242 ? 22.042 17.339 10.961 1 93.53 242 GLU B N 1
ATOM 4187 C CA . GLU B 1 242 ? 23.076 17.543 11.972 1 93.53 242 GLU B CA 1
ATOM 4188 C C . GLU B 1 242 ? 22.584 17.126 13.356 1 93.53 242 GLU B C 1
ATOM 4190 O O . GLU B 1 242 ? 22.715 17.882 14.32 1 93.53 242 GLU B O 1
ATOM 4195 N N . GLY B 1 243 ? 21.835 16.026 13.381 1 92.7 243 GLY B N 1
ATOM 4196 C CA . GLY B 1 243 ? 21.419 15.422 14.637 1 92.7 243 GLY B CA 1
ATOM 4197 C C . GLY B 1 243 ? 20.144 16.025 15.196 1 92.7 243 GLY B C 1
ATOM 4198 O O . GLY B 1 243 ? 19.679 15.626 16.265 1 92.7 243 GLY B O 1
ATOM 4199 N N . LYS B 1 244 ? 19.58 16.976 14.462 1 95.5 244 LYS B N 1
ATOM 4200 C CA . LYS B 1 244 ? 18.365 17.629 14.942 1 95.5 244 LYS B CA 1
ATOM 4201 C C . LYS B 1 244 ? 17.207 17.418 13.971 1 95.5 244 LYS B C 1
ATOM 4203 O O . LYS B 1 244 ? 17.396 17.453 12.754 1 95.5 244 LYS B O 1
ATOM 4208 N N . ALA B 1 245 ? 16.038 17.236 14.575 1 97.48 245 ALA B N 1
ATOM 4209 C CA . ALA B 1 245 ? 14.848 17.117 13.736 1 97.48 245 ALA B CA 1
ATOM 4210 C C . ALA B 1 245 ? 14.408 18.481 13.212 1 97.48 245 ALA B C 1
ATOM 4212 O O . ALA B 1 245 ? 14.308 19.444 13.977 1 97.48 245 ALA B O 1
ATOM 4213 N N . VAL B 1 246 ? 14.213 18.557 11.927 1 97.72 246 VAL B N 1
ATOM 4214 C CA . VAL B 1 246 ? 13.762 19.793 11.295 1 97.72 246 VAL B CA 1
ATOM 4215 C C . VAL B 1 246 ? 12.393 19.576 10.654 1 97.72 246 VAL B C 1
ATOM 4217 O O . VAL B 1 246 ? 12.27 18.84 9.672 1 97.72 246 VAL B O 1
ATOM 4220 N N . LEU B 1 247 ? 11.383 20.241 11.212 1 98.23 247 LEU B N 1
ATOM 4221 C CA . LEU B 1 247 ? 10.031 20.155 10.671 1 98.23 247 LEU B CA 1
ATOM 4222 C C . LEU B 1 247 ? 9.923 20.916 9.354 1 98.23 247 LEU B C 1
ATOM 4224 O O . LEU B 1 247 ? 10.316 22.082 9.272 1 98.23 247 LEU B O 1
ATOM 4228 N N . LEU B 1 248 ? 9.436 20.208 8.356 1 96.29 248 LEU B N 1
ATOM 4229 C CA . LEU B 1 248 ? 9.317 20.832 7.043 1 96.29 248 LEU B CA 1
ATOM 4230 C C . LEU B 1 248 ? 7.871 21.22 6.755 1 96.29 248 LEU B C 1
ATOM 4232 O O . LEU B 1 248 ? 7.615 22.198 6.049 1 96.29 248 LEU B O 1
ATOM 4236 N N . ASP B 1 249 ? 6.979 20.405 7.258 1 95.75 249 ASP B N 1
ATOM 4237 C CA . ASP B 1 249 ? 5.566 20.596 6.943 1 95.75 249 ASP B CA 1
ATOM 4238 C C . ASP B 1 249 ? 4.677 20.046 8.056 1 95.75 249 ASP B C 1
ATOM 4240 O O . ASP B 1 249 ? 5.005 19.033 8.677 1 95.75 249 ASP B O 1
ATOM 4244 N N . ALA B 1 250 ? 3.658 20.796 8.397 1 97.54 250 ALA B N 1
ATOM 4245 C CA . ALA B 1 250 ? 2.608 20.383 9.325 1 97.54 250 ALA B CA 1
ATOM 4246 C C . ALA B 1 250 ? 1.238 20.419 8.655 1 97.54 250 ALA B C 1
ATOM 4248 O O . ALA B 1 250 ? 0.79 21.473 8.199 1 97.54 250 ALA B O 1
ATOM 4249 N N . ASN B 1 251 ? 0.628 19.258 8.591 1 96.82 251 ASN B N 1
ATOM 4250 C CA . ASN B 1 251 ? -0.633 19.115 7.87 1 96.82 251 ASN B CA 1
ATOM 4251 C C . ASN B 1 251 ? -1.747 18.612 8.783 1 96.82 251 ASN B C 1
ATOM 4253 O O . ASN B 1 251 ? -1.625 17.545 9.389 1 96.82 251 ASN B O 1
ATOM 4257 N N . LYS B 1 252 ? -2.794 19.399 8.886 1 97.47 252 LYS B N 1
ATOM 4258 C CA . LYS B 1 252 ? -3.891 19.008 9.767 1 97.47 252 LYS B CA 1
ATOM 4259 C C . LYS B 1 252 ? -4.96 18.232 9.003 1 97.47 252 LYS B C 1
ATOM 4261 O O . LYS B 1 252 ? -5.955 17.798 9.586 1 97.47 252 LYS B O 1
ATOM 4266 N N . THR B 1 253 ? -4.818 18.085 7.702 1 96.4 253 THR B N 1
ATOM 4267 C CA . THR B 1 253 ? -5.747 17.327 6.871 1 96.4 253 THR B CA 1
ATOM 4268 C C . THR B 1 253 ? -4.993 16.368 5.954 1 96.4 253 THR B C 1
ATOM 4270 O O . THR B 1 253 ? -5.175 16.394 4.735 1 96.4 253 THR B O 1
ATOM 4273 N N . PRO B 1 254 ? -4.193 15.526 6.557 1 92.78 254 PRO B N 1
ATOM 4274 C CA . PRO B 1 254 ? -3.39 14.643 5.707 1 92.78 254 PRO B CA 1
ATOM 4275 C C . PRO B 1 254 ? -4.241 13.81 4.751 1 92.78 254 PRO B C 1
ATOM 4277 O O . PRO B 1 254 ? -5.352 13.403 5.102 1 92.78 254 PRO B O 1
ATOM 4280 N N . GLY B 1 255 ? -3.663 13.622 3.597 1 85.73 255 GLY B N 1
ATOM 4281 C CA . GLY B 1 255 ? -4.33 12.827 2.579 1 85.73 255 GLY B CA 1
ATOM 4282 C C . GLY B 1 255 ? -4.182 11.333 2.796 1 85.73 255 GLY B C 1
ATOM 4283 O O . GLY B 1 255 ? -3.389 10.897 3.634 1 85.73 255 GLY B O 1
ATOM 4284 N N . ARG B 1 256 ? -5.038 10.593 2.143 1 73.89 256 ARG B N 1
ATOM 4285 C CA . ARG B 1 256 ? -4.979 9.135 2.173 1 73.89 256 ARG B CA 1
ATOM 4286 C C . ARG B 1 256 ? -3.766 8.62 1.406 1 73.89 256 ARG B C 1
ATOM 4288 O O . ARG B 1 256 ? -3.291 9.273 0.475 1 73.89 256 ARG B O 1
ATOM 4295 N N . ALA B 1 257 ? -3.184 7.663 2.134 1 56.01 257 ALA B N 1
ATOM 4296 C CA . ALA B 1 257 ? -2.135 6.994 1.367 1 56.01 257 ALA B CA 1
ATOM 4297 C C . ALA B 1 257 ? -2.7 6.369 0.095 1 56.01 257 ALA B C 1
ATOM 4299 O O . ALA B 1 257 ? -2.853 5.148 0.01 1 56.01 257 ALA B O 1
ATOM 4300 N N . ARG B 1 258 ? -3.336 7.224 -0.597 1 52.23 258 ARG B N 1
ATOM 4301 C CA . ARG B 1 258 ? -4.131 6.864 -1.766 1 52.23 258 ARG B CA 1
ATOM 4302 C C . ARG B 1 258 ? -3.31 6.044 -2.756 1 52.23 258 ARG B C 1
ATOM 4304 O O . ARG B 1 258 ? -3.822 5.103 -3.366 1 52.23 258 ARG B O 1
ATOM 4311 N N . ASN B 1 259 ? -1.969 6.482 -2.618 1 52.09 259 ASN B N 1
ATOM 4312 C CA . ASN B 1 259 ? -1.206 5.897 -3.715 1 52.09 259 ASN B CA 1
ATOM 4313 C C . ASN B 1 259 ? -1.117 4.379 -3.59 1 52.09 259 ASN B C 1
ATOM 4315 O O . ASN B 1 259 ? -1.3 3.659 -4.573 1 52.09 259 ASN B O 1
ATOM 4319 N N . LEU B 1 260 ? -0.992 4.028 -2.33 1 54.05 260 LEU B N 1
ATOM 4320 C CA . LEU B 1 260 ? -0.858 2.579 -2.217 1 54.05 260 LEU B CA 1
ATOM 4321 C C . LEU B 1 260 ? -2.201 1.891 -2.437 1 54.05 260 LEU B C 1
ATOM 4323 O O . LEU B 1 260 ? -2.281 0.895 -3.16 1 54.05 260 LEU B O 1
ATOM 4327 N N . SER B 1 261 ? -3.169 2.483 -1.814 1 54.87 261 SER B N 1
ATOM 4328 C CA . SER B 1 261 ? -4.509 1.931 -1.99 1 54.87 261 SER B CA 1
ATOM 4329 C C . SER B 1 261 ? -4.957 2.019 -3.445 1 54.87 261 SER B C 1
ATOM 4331 O O . SER B 1 261 ? -5.536 1.072 -3.98 1 54.87 261 SER B O 1
ATOM 4333 N N . SER B 1 262 ? -4.638 3.176 -3.951 1 52.07 262 SER B N 1
ATOM 4334 C CA . SER B 1 262 ? -5.002 3.361 -5.351 1 52.07 262 SER B CA 1
ATOM 4335 C C . SER B 1 262 ? -4.223 2.411 -6.255 1 52.07 262 SER B C 1
ATOM 4337 O O . SER B 1 262 ? -4.763 1.896 -7.236 1 52.07 262 SER B O 1
ATOM 4339 N N . PHE B 1 263 ? -3.028 2.157 -5.779 1 57.9 263 PHE B N 1
ATOM 4340 C CA . PHE B 1 263 ? -2.2 1.225 -6.536 1 57.9 263 PHE B CA 1
ATOM 4341 C C . PHE B 1 263 ? -2.784 -0.182 -6.485 1 57.9 263 PHE B C 1
ATOM 4343 O O . PHE B 1 263 ? -2.91 -0.845 -7.517 1 57.9 263 PHE B O 1
ATOM 4350 N N . ILE B 1 264 ? -3.161 -0.521 -5.314 1 62.97 264 ILE B N 1
ATOM 4351 C CA . ILE B 1 264 ? -3.72 -1.858 -5.147 1 62.97 264 ILE B CA 1
ATOM 4352 C C . ILE B 1 264 ? -5.056 -1.955 -5.88 1 62.97 264 ILE B C 1
ATOM 4354 O O . ILE B 1 264 ? -5.309 -2.926 -6.597 1 62.97 264 ILE B O 1
ATOM 4358 N N . ALA B 1 265 ? -5.893 -0.893 -5.759 1 62.71 265 ALA B N 1
ATOM 4359 C CA . ALA B 1 265 ? -7.199 -0.882 -6.413 1 62.71 265 ALA B CA 1
ATOM 4360 C C . ALA B 1 265 ? -7.052 -0.913 -7.932 1 62.71 265 ALA B C 1
ATOM 4362 O O . ALA B 1 265 ? -7.782 -1.632 -8.618 1 62.71 265 ALA B O 1
ATOM 4363 N N . ALA B 1 266 ? -6.107 -0.142 -8.421 1 63.26 266 ALA B N 1
ATOM 4364 C CA . ALA B 1 266 ? -5.849 -0.127 -9.859 1 63.26 266 ALA B CA 1
ATOM 4365 C C . ALA B 1 266 ? -5.363 -1.491 -10.342 1 63.26 266 ALA B C 1
ATOM 4367 O O . ALA B 1 266 ? -5.732 -1.938 -11.43 1 63.26 266 ALA B O 1
ATOM 4368 N N . GLY B 1 267 ? -4.562 -2.119 -9.519 1 74.53 267 GLY B N 1
ATOM 4369 C CA . GLY B 1 267 ? -4.107 -3.462 -9.839 1 74.53 267 GLY B CA 1
ATOM 4370 C C . GLY B 1 267 ? -5.235 -4.473 -9.913 1 74.53 267 GLY B C 1
ATOM 4371 O O . GLY B 1 267 ? -5.296 -5.276 -10.846 1 74.53 267 GLY B O 1
ATOM 4372 N N . ASN B 1 268 ? -6.128 -4.355 -8.931 1 75.08 268 ASN B N 1
ATOM 4373 C CA . ASN B 1 268 ? -7.267 -5.268 -8.92 1 75.08 268 ASN B CA 1
ATOM 4374 C C . ASN B 1 268 ? -8.186 -5.032 -10.116 1 75.08 268 ASN B C 1
ATOM 4376 O O . ASN B 1 268 ? -8.664 -5.984 -10.734 1 75.08 268 ASN B O 1
ATOM 4380 N N . ALA B 1 269 ? -8.405 -3.741 -10.399 1 72.18 269 ALA B N 1
ATOM 4381 C CA . ALA B 1 269 ? -9.231 -3.395 -11.553 1 72.18 269 ALA B CA 1
ATOM 4382 C C . ALA B 1 269 ? -8.611 -3.917 -12.847 1 72.18 269 ALA B C 1
ATOM 4384 O O . ALA B 1 269 ? -9.319 -4.416 -13.725 1 72.18 269 ALA B O 1
ATOM 4385 N N . ASN B 1 270 ? -7.308 -3.819 -12.953 1 82.42 270 ASN B N 1
ATOM 4386 C CA . ASN B 1 270 ? -6.592 -4.322 -14.121 1 82.42 270 ASN B CA 1
ATOM 4387 C C . ASN B 1 270 ? -6.767 -5.83 -14.279 1 82.42 270 ASN B C 1
ATOM 4389 O O . ASN B 1 270 ? -7.028 -6.317 -15.38 1 82.42 270 ASN B O 1
ATOM 4393 N N . LEU B 1 271 ? -6.678 -6.561 -13.189 1 84.63 271 LEU B N 1
ATOM 4394 C CA . LEU B 1 271 ? -6.844 -8.01 -13.245 1 84.63 271 LEU B CA 1
ATOM 4395 C C . LEU B 1 271 ? -8.294 -8.379 -13.541 1 84.63 271 LEU B C 1
ATOM 4397 O O . LEU B 1 271 ? -8.559 -9.359 -14.241 1 84.63 271 LEU B O 1
ATOM 4401 N N . ALA B 1 272 ? -9.214 -7.559 -13.024 1 85.51 272 ALA B N 1
ATOM 4402 C CA . ALA B 1 272 ? -10.624 -7.768 -13.341 1 85.51 272 ALA B CA 1
ATOM 4403 C C . ALA B 1 272 ? -10.887 -7.571 -14.831 1 85.51 272 ALA B C 1
ATOM 4405 O O . ALA B 1 272 ? -11.676 -8.305 -15.431 1 85.51 272 ALA B O 1
ATOM 4406 N N . ASP B 1 273 ? -10.184 -6.566 -15.423 1 87.38 273 ASP B N 1
ATOM 4407 C CA . ASP B 1 273 ? -10.262 -6.399 -16.871 1 87.38 273 ASP B CA 1
ATOM 4408 C C . ASP B 1 273 ? -9.825 -7.67 -17.595 1 87.38 273 ASP B C 1
ATOM 4410 O O . ASP B 1 273 ? -10.444 -8.073 -18.582 1 87.38 273 ASP B O 1
ATOM 4414 N N . GLY B 1 274 ? -8.777 -8.289 -17.118 1 90.32 274 GLY B N 1
ATOM 4415 C CA . GLY B 1 274 ? -8.309 -9.539 -17.695 1 90.32 274 GLY B CA 1
ATOM 4416 C C . GLY B 1 274 ? -9.317 -10.666 -17.573 1 90.32 274 GLY B C 1
ATOM 4417 O O . GLY B 1 274 ? -9.523 -11.427 -18.521 1 90.32 274 GLY B O 1
ATOM 4418 N N . PHE B 1 275 ? -9.899 -10.731 -16.417 1 91.78 275 PHE B N 1
ATOM 4419 C CA . PHE B 1 275 ? -10.917 -11.749 -16.184 1 91.78 275 PHE B CA 1
ATOM 4420 C C . PHE B 1 275 ? -12.101 -11.556 -17.124 1 91.78 275 PHE B C 1
ATOM 4422 O O . PHE B 1 275 ? -12.579 -12.516 -17.733 1 91.78 275 PHE B O 1
ATOM 4429 N N . GLU B 1 276 ? -12.538 -10.302 -17.263 1 89.68 276 GLU B N 1
ATOM 4430 C CA . GLU B 1 276 ? -13.644 -10.01 -18.17 1 89.68 276 GLU B CA 1
ATOM 4431 C C . GLU B 1 276 ? -13.276 -10.34 -19.614 1 89.68 276 GLU B C 1
ATOM 4433 O O . GLU B 1 276 ? -14.131 -10.755 -20.399 1 89.68 276 GLU B O 1
ATOM 4438 N N . GLY B 1 277 ? -11.987 -10.13 -19.972 1 87.28 277 GLY B N 1
ATOM 4439 C CA . GLY B 1 277 ? -11.529 -10.574 -21.279 1 87.28 277 GLY B CA 1
ATOM 4440 C C . GLY B 1 277 ? -11.729 -12.06 -21.509 1 87.28 277 GLY B C 1
ATOM 4441 O O . GLY B 1 277 ? -12.106 -12.478 -22.606 1 87.28 277 GLY B O 1
ATOM 4442 N N . LEU B 1 278 ? -11.516 -12.855 -20.494 1 89.86 278 LEU B N 1
ATOM 4443 C CA . LEU B 1 278 ? -11.7 -14.299 -20.586 1 89.86 278 LEU B CA 1
ATOM 4444 C C . LEU B 1 278 ? -13.18 -14.653 -20.686 1 89.86 278 LEU B C 1
ATOM 4446 O O . LEU B 1 278 ? -13.556 -15.569 -21.421 1 89.86 278 LEU B O 1
ATOM 4450 N N . ILE B 1 279 ? -14.028 -13.908 -19.917 1 87.32 279 ILE B N 1
ATOM 4451 C CA . ILE B 1 279 ? -15.471 -14.107 -19.983 1 87.32 279 ILE B CA 1
ATOM 4452 C C . ILE B 1 279 ? -15.957 -13.891 -21.414 1 87.32 279 ILE B C 1
ATOM 4454 O O . ILE B 1 279 ? -16.763 -14.671 -21.927 1 87.32 279 ILE B O 1
ATOM 4458 N N . ARG B 1 280 ? -15.453 -12.868 -22.064 1 87.55 280 ARG B N 1
ATOM 4459 C CA . ARG B 1 280 ? -15.876 -12.521 -23.417 1 87.55 280 ARG B CA 1
ATOM 4460 C C . ARG B 1 280 ? -15.459 -13.597 -24.414 1 87.55 280 ARG B C 1
ATOM 4462 O O . ARG B 1 280 ? -16.103 -13.774 -25.45 1 87.55 280 ARG B O 1
ATOM 4469 N N . GLN B 1 281 ? -14.395 -14.307 -24.155 1 85.41 281 GLN B N 1
ATOM 4470 C CA . GLN B 1 281 ? -13.915 -15.364 -25.038 1 85.41 281 GLN B CA 1
ATOM 4471 C C . GLN B 1 281 ? -14.824 -16.589 -24.974 1 85.41 281 GLN B C 1
ATOM 4473 O O . GLN B 1 281 ? -14.865 -17.388 -25.912 1 85.41 281 GLN B O 1
ATOM 4478 N N . VAL B 1 282 ? -15.511 -16.797 -23.853 1 81.73 282 VAL B N 1
ATOM 4479 C CA . VAL B 1 282 ? -16.314 -18.004 -23.688 1 81.73 282 VAL B CA 1
ATOM 4480 C C . VAL B 1 282 ? -17.783 -17.69 -23.962 1 81.73 282 VAL B C 1
ATOM 4482 O O . VAL B 1 282 ? -18.602 -18.6 -24.111 1 81.73 282 VAL B O 1
ATOM 4485 N N . SER B 1 283 ? -18.149 -16.397 -23.928 1 70.64 283 SER B N 1
ATOM 4486 C CA . SER B 1 283 ? -19.512 -16.021 -24.287 1 70.64 283 SER B CA 1
ATOM 4487 C C . SER B 1 283 ? -19.661 -15.855 -25.796 1 70.64 283 SER B C 1
ATOM 4489 O O . SER B 1 283 ? -18.699 -15.511 -26.485 1 70.64 283 SER B O 1
#

Solvent-accessible surface area (backbone atoms only — not comparable to full-atom values): 30069 Å² total; per-residue (Å²): 120,51,41,35,31,39,36,29,44,66,76,58,73,67,61,41,68,44,68,97,80,49,41,80,40,50,66,35,34,63,52,54,25,49,52,51,36,39,75,72,56,32,46,79,43,79,36,66,37,80,79,70,78,83,81,41,61,35,33,34,58,46,55,69,54,31,60,58,55,66,68,56,53,56,55,48,64,69,34,86,37,42,40,28,66,56,44,40,67,43,27,34,74,75,61,24,62,39,59,53,60,93,85,55,92,63,87,50,36,23,29,44,39,46,13,36,42,80,28,17,45,47,38,42,51,41,26,52,51,23,53,74,69,74,42,77,51,85,45,76,79,58,58,70,48,88,69,78,43,75,34,75,29,62,87,69,50,60,72,66,54,77,71,36,79,62,36,33,42,25,56,53,66,64,19,82,42,102,67,30,13,40,31,30,45,34,38,38,13,60,89,26,71,48,32,35,36,32,30,9,76,42,66,79,60,46,84,85,54,36,17,34,70,43,79,47,85,75,58,66,70,54,55,52,48,37,56,74,47,25,52,35,43,32,30,37,35,30,31,57,52,95,91,35,82,33,39,60,44,60,34,67,60,42,60,40,74,41,63,59,54,47,47,51,50,50,49,33,51,43,35,31,52,9,48,51,53,50,51,57,72,75,97,121,52,41,36,31,38,36,30,44,65,76,57,73,66,63,42,67,44,68,98,80,49,40,81,40,49,64,35,34,62,53,56,25,49,52,52,36,40,75,72,57,32,45,80,46,80,36,67,36,81,78,70,78,83,80,42,62,34,35,32,58,46,54,72,53,31,61,58,54,66,69,57,52,58,54,46,64,70,34,84,35,42,39,28,67,57,44,39,68,42,27,36,74,75,61,25,62,39,58,54,60,94,85,55,90,62,87,50,34,23,32,43,38,46,13,36,42,79,28,18,44,48,40,41,50,41,26,51,51,23,52,74,70,73,41,77,51,86,46,76,80,58,59,70,48,87,71,77,44,75,35,74,28,60,85,72,51,60,73,66,55,78,72,37,80,61,35,33,42,25,56,53,64,63,18,80,43,102,68,28,12,41,32,30,45,34,38,38,14,60,88,25,71,49,31,34,36,32,29,7,76,41,67,78,59,47,84,84,54,36,17,31,70,45,81,46,84,76,60,66,69,55,56,52,48,37,55,74,48,25,52,36,42,32,31,38,34,31,29,58,53,95,91,36,82,32,38,60,45,61,34,67,62,42,59,41,71,42,62,58,54,48,47,51,50,50,49,33,52,43,35,32,51,7,47,51,53,51,53,58,72,75,97

Sequence (566 aa):
MARIAVITHELDRFQSRRGLLMRRDSPYMLFDVLEELKRRGHSVQILKGISAKPAADIAVLHLDVTMTPPDYADYARRFPFCLNLGATDISKRRVSGAAIGKDDHWAGKVIVKSSLNHRGTPEQQLNQRARRAGKPEPFAGAEPFDRYEVHASLADVPAEVFERRDLVVEKFIPEPEPDGFAARFWLFCGERERCTRHVSPQSLVKGDDTIRREPVPVPDELRALRRKLGFDYGKFDFVMHEGKAVLLDANKTPGRARNLSSFIAAGNANLADGFEGLIRQVSMARIAVITHELDRFQSRRGLLMRRDSPYMLFDVLEELKRRGHSVQILKGISAKPAADIAVLHLDVTMTPPDYADYARRFPFCLNLGATDISKRRVSGAAIGKDDHWAGKVIVKSSLNHRGTPEQQLNQRARRAGKPEPFAGAEPFDRYEVHASLADVPAEVFERRDLVVEKFIPEPEPDGFAARFWLFCGERERCTRHVSPQSLVKGDDTIRREPVPVPDELRALRRKLGFDYGKFDFVMHEGKAVLLDANKTPGRARNLSSFIAAGNANLADGFEGLIRQVS

Radius of gyration: 27.69 Å; Cα contacts (8 Å, |Δi|>4): 1180; chains: 2; bounding box: 56×79×54 Å

Foldseek 3Di:
DWEEEEEEELLDPQWFQDDPVRDIDGQFPVVVVVVVVVVVPYHYDYHHHQPDQDDTQEYEHAYQWQAADPVSLVSQVNHPYYFCSLQGHFFQCPQWLFFDALPDDDQAKKKKAFSIRPQQVSLVVQQVSCVVVVHHRPDPPRDGDDDMDIGGDSVPDDPVQRVDPRMTMGGLAFDDDPQATK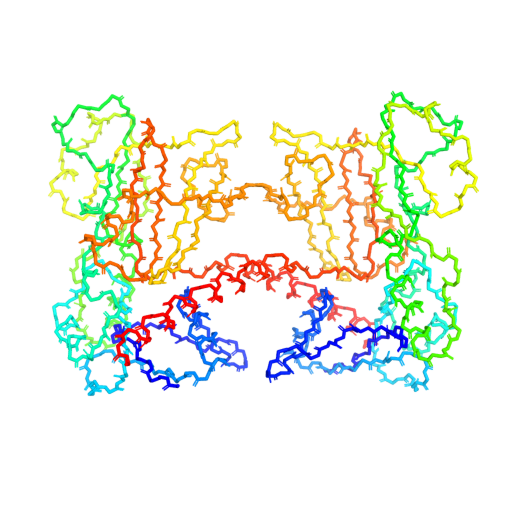KKKWWAAAPDIWIKIFGANDSPDDPLRGPDIDTDDDDVVVVVSCVVSRGRGWMWMWDDDPNDITTRGTGRGDTPVCNVVVVVVVVVVVVVVVVVVVVVVVD/DWEEEEEEELLDCQWFQDDPVRDIDGQFPVVVVVVVVVVVPYHYYYHHDQPDQDDTQEYEHAYQWQAADPVSLVSQVNHPYYFCSLQGHFFQCPQWLFFDALPDDDQAKKKKAFSIDPQQVSLVVQQVSCVVVVHHRPDPPRDGDDDMDIGGDSVPDDPVQRVDPRMTMGGQAFDDDPQATKKKKWWAAAPDIWIKIFGANDSPDDPLRGPDIDTDDDDVVVVVSCVVSRGRGWMWMWDDDPNDTTTRGTGRGDTPVCNVVVVVVVVVVVVVVVVVVVVVVVD

Nearest PDB structures (foldseek):
  8e1t-assembly1_A  TM=4.863E-01  e=5.419E-07  Schizosaccharomyces pombe
  5k2m-assembly2_D  TM=5.082E-01  e=2.789E-06  Thermococcus kodakarensis KOD1
  8e1j-assembly1_A  TM=4.331E-01  e=1.122E-06  Schizosaccharomyces pombe
  7m4s-assembly2_C  TM=4.334E-01  e=5.435E-06  Nostoc sp. PCC 7120 = FACHB-418
  6ozb-assembly1_C  TM=3.921E-01  e=1.456E+00  Nostoc sp. PCC 7120 = FACHB-418